Protein AF-A0A3P8HAP3-F1 (afdb_monomer_lite)

pLDDT: mean 71.08, std 24.79, range [22.62, 97.56]

Organism: NCBI:txid27848

Secondary structure (DSSP, 8-state):
--S-HHHHSTTEEEEEEEEE-TTSSEEEEEEEETTS--EEEEEEEGGG-----S-PPP--PPPP-------S--EEEEE-S-----EEEEEEEEE-TTSS-EEEEEEEEE--HHHHH-S--TTS-TTTT--EEEEPEEEEEEE---SS--EEEEEEEEETTTTEEEEEEEEEETTEEEEEEEE-STTTTT-EEE-SPPPS------S-------------PPP----PPP-B-S---SS-TTS---TTS--PPPEEEEEEEETTTTEEEEEEEETTEEEEEEEEEEEEEEE----------------TT-----EEEEEEEEEEE---PPPHHHHS-TTSPPPPPPPP----HHHHHTTS--TT---SPPP--------------------SSHHHHHHHHHHTT--------TT-SSSHHHHHGGGTT-TTTHHHHHHHHHHHHHHHHHS---GGG-EEEEETHHHHHHHHHHHH-TTT-SEEEEES----GGGS-HHHHHHHH--TTT-GGGT-

InterPro domains:
  IPR001375 Peptidase S9, prolyl oligopeptidase, catalytic domain [PF00326] (399-515)
  IPR002469 Dipeptidylpeptidase IV, N-terminal domain [PF00930] (12-197)
  IPR029058 Alpha/Beta hydrolase fold [G3DSA:3.40.50.1820] (377-516)
  IPR029058 Alpha/Beta hydrolase fold [SSF53474] (383-516)
  IPR050278 Serine protease S9B/DPPIV [PTHR11731] (10-516)

Foldseek 3Di:
DLDDPCQQPPQFDDFPDWDADPVRQWIWTWTAGLLLQAIAIETEGPVVDDDDDDDDDDDDDDDDDDDDDDFDHWYKYWDQDDDFDFDKDWDWDWDQPVLATFIKIWIWTWHTPCRVPPPDDLPPDPARGHIDITTIDTPDIGTLEDDQWYFADPDWDADPPQQKIKGWIQVVHLVAIFIWITHCDPVRGNDIDTADDDPPPDDDPPPDDDDDDDDDDDDDDPPPDDDDDHQAPDPDDPDDPVWDFPPPDDDFDKHKDWPDDDNVQQKTWMWIAGLRGDIWIFIWGKDKDFDDPDDDDDPDDDDDDDDPPPDDPRDIDIYIYTDGTDDDDDDVVVVDDPLQDADDGDDDDDDDVVVVVVVPDDPVPPPDDDDDDDPDDDTDRDDDFPDPPPDDPVVVVVSVCVSVPDDDDDDDFQLHPSRGSVSNLPLALPQLHRRVVRVVVVVVVCCVVPVSDDQVAAAQEDEESSLQNQVSCVVPPVVRHVYGHRHPYDPFLVPDDSNVSCNRNNDCVVRVVSGD

Structure (mmCIF, N/CA/C/O backbone):
data_AF-A0A3P8HAP3-F1
#
_entry.id   AF-A0A3P8HAP3-F1
#
loop_
_atom_site.group_PDB
_atom_site.id
_atom_site.type_symbol
_atom_site.label_atom_id
_atom_site.label_alt_id
_atom_site.label_comp_id
_atom_site.label_asym_id
_atom_site.label_entity_id
_atom_site.label_seq_id
_atom_site.pdbx_PDB_ins_code
_atom_site.Cartn_x
_atom_site.Cartn_y
_atom_site.Cartn_z
_atom_site.occupancy
_atom_site.B_iso_or_equiv
_atom_site.auth_seq_id
_atom_site.auth_comp_id
_atom_site.auth_asym_id
_atom_site.auth_atom_id
_atom_site.pdbx_PDB_model_num
ATOM 1 N N . MET A 1 1 ? 0.424 -2.010 -32.831 1.00 68.81 1 MET A N 1
ATOM 2 C CA . MET A 1 1 ? 1.269 -3.211 -32.938 1.00 68.81 1 MET A CA 1
ATOM 3 C C . MET A 1 1 ? 0.698 -4.109 -34.026 1.00 68.81 1 MET A C 1
ATOM 5 O O . MET A 1 1 ? -0.524 -4.108 -34.165 1.00 68.81 1 MET A O 1
ATOM 9 N N . PRO A 1 2 ? 1.539 -4.822 -34.789 1.00 64.19 2 PRO A N 1
ATOM 10 C CA . PRO A 1 2 ? 1.145 -5.782 -35.827 1.00 64.19 2 PRO A CA 1
ATOM 11 C C . PRO A 1 2 ? 0.182 -6.867 -35.338 1.00 64.19 2 PRO A C 1
ATOM 13 O O . PRO A 1 2 ? -0.693 -7.293 -36.087 1.00 64.19 2 PRO A O 1
ATOM 16 N N . ARG A 1 3 ? 0.302 -7.296 -34.075 1.00 71.62 3 ARG A N 1
ATOM 17 C CA . ARG A 1 3 ? -0.640 -8.206 -33.404 1.00 71.62 3 ARG A CA 1
ATOM 18 C C . ARG A 1 3 ? -1.065 -7.642 -32.037 1.00 71.62 3 ARG A C 1
ATOM 20 O O . ARG A 1 3 ? -0.405 -6.745 -31.505 1.00 71.62 3 ARG A O 1
ATOM 27 N N . PRO A 1 4 ? -2.172 -8.127 -31.447 1.00 77.19 4 PRO A N 1
ATOM 28 C CA . PRO A 1 4 ? -2.549 -7.785 -30.076 1.00 77.19 4 PRO A CA 1
ATOM 29 C C . PRO A 1 4 ? -1.475 -8.174 -29.047 1.00 77.19 4 PRO A C 1
ATOM 31 O O . PRO A 1 4 ? -0.845 -9.219 -29.177 1.00 77.19 4 PRO A O 1
ATOM 34 N N . LEU A 1 5 ? -1.317 -7.379 -27.980 1.00 77.06 5 LEU A N 1
ATOM 35 C CA . LEU A 1 5 ? -0.283 -7.591 -26.951 1.00 77.06 5 LEU A CA 1
ATOM 36 C C . LEU A 1 5 ? -0.323 -8.998 -26.319 1.00 77.06 5 LEU A C 1
ATOM 38 O O . LEU A 1 5 ? 0.722 -9.599 -26.077 1.00 77.06 5 LEU A O 1
ATOM 42 N N . PHE A 1 6 ? -1.526 -9.536 -26.097 1.00 77.81 6 PHE A N 1
ATOM 43 C CA . PHE A 1 6 ? -1.719 -10.856 -25.489 1.00 77.81 6 PHE A CA 1
ATOM 44 C C . PHE A 1 6 ? -1.209 -12.013 -26.365 1.00 77.81 6 PHE A C 1
ATOM 46 O O . PHE A 1 6 ? -0.902 -13.074 -25.831 1.00 77.81 6 PHE A O 1
ATOM 53 N N . ASN A 1 7 ? -1.077 -11.814 -27.685 1.00 76.56 7 ASN A N 1
ATOM 54 C CA . ASN A 1 7 ? -0.489 -12.821 -28.574 1.00 76.56 7 ASN A CA 1
ATOM 55 C C . ASN A 1 7 ? 1.018 -12.952 -28.365 1.00 76.56 7 ASN A C 1
ATOM 57 O O . ASN A 1 7 ? 1.572 -14.021 -28.600 1.00 76.56 7 ASN A O 1
ATOM 61 N N . TYR A 1 8 ? 1.682 -11.871 -27.955 1.00 72.12 8 TYR A N 1
ATOM 62 C CA . TYR A 1 8 ? 3.102 -11.923 -27.646 1.00 72.12 8 TYR A CA 1
ATOM 63 C C . TYR A 1 8 ? 3.302 -12.516 -26.258 1.00 72.12 8 TYR A C 1
ATOM 65 O O . TYR A 1 8 ? 4.077 -13.451 -26.105 1.00 72.12 8 TYR A O 1
ATOM 73 N N . ILE A 1 9 ? 2.574 -12.021 -25.255 1.00 75.12 9 ILE A N 1
ATOM 74 C CA . ILE A 1 9 ? 2.804 -12.369 -23.848 1.00 75.12 9 ILE A CA 1
ATOM 75 C C . ILE A 1 9 ? 1.562 -13.071 -23.273 1.00 75.12 9 ILE A C 1
ATOM 77 O O . ILE A 1 9 ? 0.793 -12.450 -22.531 1.00 75.12 9 ILE A O 1
ATOM 81 N N . PRO A 1 10 ? 1.330 -14.354 -23.616 1.00 78.44 10 PRO A N 1
ATOM 82 C CA . PRO A 1 10 ? 0.175 -15.088 -23.118 1.00 78.44 10 PRO A CA 1
ATOM 83 C C . PRO A 1 10 ? 0.271 -15.322 -21.602 1.00 78.44 10 PRO A C 1
ATOM 85 O O . PRO A 1 10 ? 1.358 -15.397 -21.025 1.00 78.44 10 PRO A O 1
ATOM 88 N N . GLY A 1 11 ? -0.886 -15.458 -20.949 1.00 83.12 11 GLY A N 1
ATOM 89 C CA . GLY A 1 11 ? -0.996 -15.783 -19.520 1.00 83.12 11 GLY A CA 1
ATOM 90 C C . GLY A 1 11 ? -1.078 -14.583 -18.569 1.00 83.12 11 GLY A C 1
ATOM 91 O O . GLY A 1 11 ? -1.245 -14.773 -17.363 1.00 83.12 11 GLY A O 1
ATOM 92 N N . PHE A 1 12 ? -1.002 -13.356 -19.088 1.00 88.56 12 PHE A N 1
ATOM 93 C CA . PHE A 1 12 ? -1.234 -12.133 -18.319 1.00 88.56 12 PHE A CA 1
ATOM 94 C C . PHE A 1 12 ? -2.653 -11.616 -18.525 1.00 88.56 12 PHE A C 1
ATOM 96 O O . PHE A 1 12 ? -3.131 -11.543 -19.652 1.00 88.56 12 PHE A O 1
ATOM 103 N N . GLU A 1 13 ? -3.301 -11.239 -17.426 1.00 92.19 13 GLU A N 1
ATOM 104 C CA . GLU A 1 13 ? -4.712 -10.840 -17.423 1.00 92.19 13 GLU A CA 1
ATOM 105 C C . GLU A 1 13 ? -4.853 -9.330 -17.232 1.00 92.19 13 GLU A C 1
ATOM 107 O O . GLU A 1 13 ? -5.609 -8.671 -17.942 1.00 92.19 13 GLU A O 1
ATOM 112 N N . TYR A 1 14 ? -4.096 -8.758 -16.287 1.00 93.19 14 TYR A N 1
ATOM 113 C CA . TYR A 1 14 ? -4.261 -7.357 -15.908 1.00 93.19 14 TYR A CA 1
ATOM 114 C C . TYR A 1 14 ? -3.044 -6.514 -16.296 1.00 93.19 14 TYR A C 1
ATOM 116 O O . TYR A 1 14 ? -1.913 -6.788 -15.886 1.00 93.19 14 TYR A O 1
ATOM 124 N N . LEU A 1 15 ? -3.302 -5.429 -17.032 1.00 93.06 15 LEU A N 1
ATOM 125 C CA . LEU A 1 15 ? -2.380 -4.308 -17.201 1.00 93.06 15 LEU A CA 1
ATOM 126 C C . LEU A 1 15 ? -2.468 -3.411 -15.960 1.00 93.06 15 LEU A C 1
ATOM 128 O O . LEU A 1 15 ? -3.389 -2.609 -15.823 1.00 93.06 15 LEU A O 1
ATOM 132 N N . VAL A 1 16 ? -1.521 -3.563 -15.037 1.00 91.75 16 VAL A N 1
ATOM 133 C CA . VAL A 1 16 ? -1.541 -2.882 -13.733 1.00 91.75 16 VAL A CA 1
ATOM 134 C C . VAL A 1 16 ? -1.116 -1.425 -13.869 1.00 91.75 16 VAL A C 1
ATOM 136 O O . VAL A 1 16 ? -1.732 -0.535 -13.280 1.00 91.75 16 VAL A O 1
ATOM 139 N N . ARG A 1 17 ? -0.048 -1.170 -14.625 1.00 91.69 17 ARG A N 1
ATOM 140 C CA . ARG A 1 17 ? 0.493 0.167 -14.896 1.00 91.69 17 ARG A CA 1
ATOM 141 C C . ARG A 1 17 ? 1.087 0.206 -16.294 1.00 91.69 17 ARG A C 1
ATOM 143 O O . ARG A 1 17 ? 1.544 -0.814 -16.798 1.00 91.69 17 ARG A O 1
ATOM 150 N N . ALA A 1 18 ? 1.127 1.389 -16.882 1.00 94.06 18 ALA A N 1
ATOM 151 C CA . ALA A 1 18 ? 1.882 1.655 -18.092 1.00 94.06 18 ALA A CA 1
ATOM 152 C C . ALA A 1 18 ? 2.407 3.087 -18.067 1.00 94.06 18 ALA A C 1
ATOM 154 O O . ALA A 1 18 ? 1.862 3.941 -17.364 1.00 94.06 18 ALA A O 1
ATOM 155 N N . GLY A 1 19 ? 3.443 3.344 -18.849 1.00 94.19 19 GLY A N 1
ATOM 156 C CA . GLY A 1 19 ? 4.013 4.668 -19.006 1.00 94.19 19 GLY A CA 1
ATOM 157 C C . GLY A 1 19 ? 5.077 4.686 -20.087 1.00 94.19 19 GLY A C 1
ATOM 158 O O . GLY A 1 19 ? 5.195 3.758 -20.883 1.00 94.19 19 GLY A O 1
ATOM 159 N N . TRP A 1 20 ? 5.853 5.759 -20.097 1.00 93.44 20 TRP A N 1
ATOM 160 C CA . TRP A 1 20 ? 6.939 5.971 -21.044 1.00 93.44 20 TRP A CA 1
ATOM 161 C C . TRP A 1 20 ? 8.267 6.025 -20.304 1.00 93.44 20 TRP A C 1
ATOM 163 O O . TRP A 1 20 ? 8.314 6.405 -19.128 1.00 93.44 20 TRP A O 1
ATOM 173 N N . THR A 1 21 ? 9.344 5.629 -20.973 1.00 90.62 21 THR A N 1
ATOM 174 C CA . THR A 1 21 ? 10.691 5.983 -20.522 1.00 90.62 21 THR A CA 1
ATOM 175 C C . THR A 1 21 ? 10.915 7.492 -20.696 1.00 90.62 21 THR A C 1
ATOM 177 O O . THR A 1 21 ? 10.292 8.095 -21.573 1.00 90.62 21 THR A O 1
ATOM 180 N N . PRO A 1 22 ? 11.778 8.134 -19.884 1.00 87.31 22 PRO A N 1
ATOM 181 C CA . PRO A 1 22 ? 11.984 9.587 -19.950 1.00 87.31 22 PRO A CA 1
ATOM 182 C C . PRO A 1 22 ? 12.466 10.103 -21.313 1.00 87.31 22 PRO A C 1
ATOM 184 O O . PRO A 1 22 ? 12.150 11.223 -21.697 1.00 87.31 22 PRO A O 1
ATOM 187 N N . ASP A 1 23 ? 13.208 9.279 -22.053 1.00 87.75 23 ASP A N 1
ATOM 188 C CA . ASP A 1 23 ? 13.688 9.569 -23.408 1.00 87.75 23 ASP A CA 1
ATOM 189 C C . ASP A 1 23 ? 12.619 9.355 -24.497 1.00 87.75 23 ASP A C 1
ATOM 191 O O . ASP A 1 23 ? 12.852 9.668 -25.662 1.00 87.75 23 ASP A O 1
ATOM 195 N N . GLY A 1 24 ? 11.448 8.820 -24.135 1.00 89.19 24 GLY A N 1
ATOM 196 C CA . GLY A 1 24 ? 10.356 8.521 -25.058 1.00 89.19 24 GLY A CA 1
ATOM 197 C C . GLY A 1 24 ? 10.612 7.329 -25.982 1.00 89.19 24 GLY A C 1
ATOM 198 O O . GLY A 1 24 ? 9.800 7.087 -26.871 1.00 89.19 24 GLY A O 1
ATOM 199 N N . THR A 1 25 ? 11.698 6.574 -25.791 1.00 87.69 25 THR A N 1
ATOM 200 C CA . THR A 1 25 ? 12.086 5.474 -26.693 1.00 87.69 25 THR A CA 1
ATOM 201 C C . THR A 1 25 ? 11.234 4.217 -26.494 1.00 87.69 25 THR A C 1
ATOM 203 O O . THR A 1 25 ? 11.007 3.461 -27.446 1.00 87.69 25 THR A O 1
ATOM 206 N N . TYR A 1 26 ? 10.729 3.988 -25.276 1.00 87.12 26 TYR A N 1
ATOM 207 C CA . TYR A 1 26 ? 9.942 2.804 -24.930 1.00 87.12 26 TYR A CA 1
ATOM 208 C C . TYR A 1 26 ? 8.653 3.170 -24.198 1.00 87.12 26 TYR A C 1
ATOM 210 O O . TYR A 1 26 ? 8.629 4.013 -23.298 1.00 87.12 26 TYR A O 1
ATOM 218 N N . VAL A 1 27 ? 7.593 2.433 -24.517 1.00 91.19 27 VAL A N 1
ATOM 219 C CA . VAL A 1 27 ? 6.436 2.266 -23.640 1.00 91.19 27 VAL A CA 1
ATOM 220 C C . VAL A 1 27 ? 6.757 1.130 -22.679 1.00 91.19 27 VAL A C 1
ATOM 222 O O . VAL A 1 27 ? 7.136 0.043 -23.113 1.00 91.19 27 VAL A O 1
ATOM 225 N N . TRP A 1 28 ? 6.601 1.349 -21.378 1.00 90.56 28 TRP A N 1
ATOM 226 C CA . TRP A 1 28 ? 6.695 0.282 -20.387 1.00 90.56 28 TRP A CA 1
ATOM 227 C C . TRP A 1 28 ? 5.311 -0.103 -19.876 1.00 90.56 28 TRP A C 1
ATOM 229 O O . TRP A 1 28 ? 4.432 0.746 -19.727 1.00 90.56 28 TRP A O 1
ATOM 239 N N . CYS A 1 29 ? 5.112 -1.382 -19.572 1.00 91.75 29 CYS A N 1
ATOM 240 C CA . CYS A 1 29 ? 3.898 -1.878 -18.938 1.00 9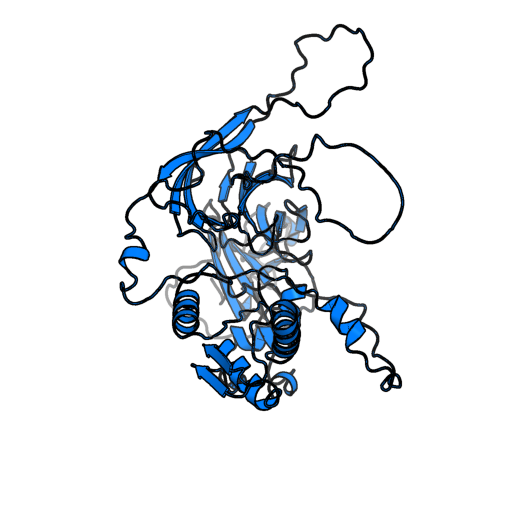1.75 29 CYS A CA 1
ATOM 241 C C . CYS A 1 29 ? 4.202 -2.889 -17.834 1.00 91.75 29 CYS A C 1
ATOM 243 O O . CYS A 1 29 ? 5.137 -3.677 -17.916 1.00 91.75 29 CYS A O 1
ATOM 245 N N . GLN A 1 30 ? 3.405 -2.849 -16.774 1.00 91.50 30 GLN A N 1
ATOM 246 C CA . GLN A 1 30 ? 3.393 -3.845 -15.715 1.00 91.50 30 GLN A CA 1
ATOM 247 C C . GLN A 1 30 ? 2.204 -4.764 -15.944 1.00 91.50 30 GLN A C 1
ATOM 249 O O . GLN A 1 30 ? 1.057 -4.326 -15.832 1.00 91.50 30 GLN A O 1
ATOM 254 N N . LEU A 1 31 ? 2.483 -6.022 -16.260 1.00 89.81 31 LEU A N 1
ATOM 255 C CA . LEU A 1 31 ? 1.467 -7.043 -16.467 1.00 89.81 31 LEU A CA 1
ATOM 256 C C . LEU A 1 31 ? 1.470 -8.022 -15.302 1.00 89.81 31 LEU A C 1
ATOM 258 O O . LEU A 1 31 ? 2.532 -8.392 -14.797 1.00 89.81 31 LEU A O 1
ATOM 262 N N . ILE A 1 32 ? 0.289 -8.471 -14.892 1.00 90.56 32 ILE A N 1
ATOM 263 C CA . ILE A 1 32 ? 0.158 -9.497 -13.858 1.00 90.56 32 ILE A CA 1
ATOM 264 C C . ILE A 1 32 ? -0.781 -10.629 -14.299 1.00 90.56 32 ILE A C 1
ATOM 266 O O . ILE A 1 32 ? -1.750 -10.410 -15.033 1.00 90.56 32 ILE A O 1
ATOM 270 N N . THR A 1 33 ? -0.458 -11.855 -13.888 1.00 91.69 33 THR A N 1
ATOM 271 C CA . THR A 1 33 ? -1.273 -13.050 -14.158 1.00 91.69 33 THR A CA 1
ATOM 272 C C . THR A 1 33 ? -2.647 -12.956 -13.490 1.00 91.69 33 THR A C 1
ATOM 274 O O . THR A 1 33 ? -2.845 -12.176 -12.557 1.00 91.69 33 THR A O 1
ATOM 277 N N . ARG A 1 34 ? -3.604 -13.782 -13.929 1.00 92.38 34 ARG A N 1
ATOM 278 C CA . ARG A 1 34 ? -4.968 -13.813 -13.373 1.00 92.38 34 ARG A CA 1
ATOM 279 C C . ARG A 1 34 ? -5.015 -14.110 -11.869 1.00 92.38 34 ARG A C 1
ATOM 281 O O . ARG A 1 34 ? -5.672 -13.398 -11.117 1.00 92.38 34 ARG A O 1
ATOM 288 N N . THR A 1 35 ? -4.260 -15.113 -11.426 1.00 89.00 35 THR A N 1
ATOM 289 C CA . THR A 1 35 ? -4.083 -15.453 -10.000 1.00 89.00 35 THR A CA 1
ATOM 290 C C . THR A 1 35 ? -3.178 -14.465 -9.264 1.00 89.00 35 THR A C 1
ATOM 292 O O . THR A 1 35 ? -2.998 -14.555 -8.053 1.00 89.00 35 THR A O 1
ATOM 295 N N . GLN A 1 36 ? -2.600 -13.518 -10.003 1.00 91.62 36 GLN A N 1
ATOM 296 C CA . GLN A 1 36 ? -1.782 -12.423 -9.517 1.00 91.62 36 GLN A CA 1
ATOM 297 C C . GLN A 1 36 ? -0.522 -12.842 -8.737 1.00 91.62 36 GLN A C 1
ATOM 299 O O . GLN A 1 36 ? 0.023 -12.107 -7.915 1.00 91.62 36 GLN A O 1
ATOM 304 N N . ASN A 1 37 ? -0.003 -14.027 -9.044 1.00 85.44 37 ASN A N 1
ATOM 305 C CA . ASN A 1 37 ? 1.217 -14.575 -8.453 1.00 85.44 37 ASN A CA 1
ATOM 306 C C . ASN A 1 37 ? 2.504 -14.190 -9.195 1.00 85.44 37 ASN A C 1
ATOM 308 O O . ASN A 1 37 ? 3.598 -14.350 -8.653 1.00 85.44 37 ASN A O 1
ATOM 312 N N . ARG A 1 38 ? 2.386 -13.641 -10.407 1.00 86.00 38 ARG A N 1
ATOM 313 C CA . ARG A 1 38 ? 3.518 -13.271 -11.257 1.00 86.00 38 ARG A CA 1
ATOM 314 C C . ARG A 1 38 ? 3.287 -11.899 -11.870 1.00 86.00 38 ARG A C 1
ATOM 316 O O . ARG A 1 38 ? 2.316 -11.694 -12.590 1.00 86.00 38 ARG A O 1
ATOM 323 N N . LEU A 1 39 ? 4.210 -10.985 -11.578 1.00 85.62 39 LEU A N 1
ATOM 324 C CA . LEU A 1 39 ? 4.254 -9.616 -12.084 1.00 85.62 39 LEU A CA 1
ATOM 325 C C . LEU A 1 39 ? 5.480 -9.458 -12.982 1.00 85.62 39 LEU A C 1
ATOM 327 O O . LEU A 1 39 ? 6.600 -9.750 -12.552 1.00 85.62 39 LEU A O 1
ATOM 331 N N . GLU A 1 40 ? 5.270 -8.937 -14.181 1.00 85.25 40 GLU A N 1
ATOM 332 C CA . GLU A 1 40 ? 6.326 -8.647 -15.147 1.00 85.25 40 GLU A CA 1
ATOM 333 C C . GLU A 1 40 ? 6.327 -7.176 -15.526 1.00 85.25 40 GLU A C 1
ATOM 335 O O . GLU A 1 40 ? 5.279 -6.536 -15.595 1.00 85.25 40 GLU A O 1
ATOM 340 N N . LEU A 1 41 ? 7.526 -6.650 -15.768 1.00 86.19 41 LEU A N 1
ATOM 341 C CA . LEU A 1 41 ? 7.719 -5.347 -16.384 1.00 86.19 41 LEU A CA 1
ATOM 342 C C . LEU A 1 41 ? 8.120 -5.592 -17.835 1.00 86.19 41 LEU A C 1
ATOM 344 O O . LEU A 1 41 ? 9.047 -6.342 -18.107 1.00 86.19 41 LEU A O 1
ATOM 348 N N . ILE A 1 42 ? 7.435 -4.979 -18.776 1.00 85.69 42 ILE A N 1
ATOM 349 C CA . ILE A 1 42 ? 7.689 -5.171 -20.198 1.00 85.69 42 ILE A CA 1
ATOM 350 C C . ILE A 1 42 ? 8.013 -3.825 -20.814 1.00 85.69 42 ILE A C 1
ATOM 352 O O . ILE A 1 42 ? 7.411 -2.815 -20.457 1.00 85.69 42 ILE A O 1
ATOM 356 N N . LEU A 1 43 ? 8.972 -3.829 -21.730 1.00 85.81 43 LEU A N 1
ATOM 357 C CA . LEU A 1 43 ? 9.356 -2.691 -22.545 1.00 85.81 43 LEU A CA 1
ATOM 358 C C . LEU A 1 43 ? 8.970 -2.964 -23.993 1.00 85.81 43 LEU A C 1
ATOM 360 O O . LEU A 1 43 ? 9.251 -4.033 -24.540 1.00 85.81 43 LEU A O 1
ATOM 364 N N . ILE A 1 44 ? 8.321 -1.983 -24.603 1.00 84.88 44 ILE A N 1
ATOM 365 C CA . ILE A 1 44 ? 7.831 -2.029 -25.974 1.00 84.88 44 ILE A CA 1
ATOM 366 C C . ILE A 1 44 ? 8.416 -0.809 -26.693 1.00 84.88 44 ILE A C 1
ATOM 368 O O . ILE A 1 44 ? 8.027 0.320 -26.376 1.00 84.88 44 ILE A O 1
ATOM 372 N N . PRO A 1 45 ? 9.356 -0.995 -27.634 1.00 84.12 45 PRO A N 1
ATOM 373 C CA . PRO A 1 45 ? 9.860 0.088 -28.466 1.00 84.12 45 PRO A CA 1
ATOM 374 C C . PRO A 1 45 ? 8.714 0.787 -29.198 1.00 84.12 45 PRO A C 1
ATOM 376 O O . PRO A 1 45 ? 7.794 0.140 -29.705 1.00 84.12 45 PRO A O 1
ATOM 379 N N . VAL A 1 46 ? 8.787 2.112 -29.309 1.00 84.88 46 VAL A N 1
ATOM 380 C CA . VAL A 1 46 ? 7.761 2.901 -30.018 1.00 84.88 46 VAL A CA 1
ATOM 381 C C . VAL A 1 46 ? 7.641 2.497 -31.487 1.00 84.88 46 VAL A C 1
ATOM 383 O O . VAL A 1 46 ? 6.550 2.535 -32.051 1.00 84.88 46 VAL A O 1
ATOM 386 N N . ALA A 1 47 ? 8.741 2.035 -32.084 1.00 79.94 47 ALA A N 1
ATOM 387 C CA . ALA A 1 47 ? 8.776 1.520 -33.449 1.00 79.94 47 ALA A CA 1
ATOM 388 C C . ALA A 1 47 ? 7.798 0.350 -33.690 1.00 79.94 47 ALA A C 1
ATOM 390 O O . ALA A 1 47 ? 7.342 0.163 -34.816 1.00 79.94 47 ALA A O 1
ATOM 391 N N . ASN A 1 48 ? 7.395 -0.389 -32.646 1.00 77.69 48 ASN A N 1
ATOM 392 C CA . ASN A 1 48 ? 6.424 -1.480 -32.768 1.00 77.69 48 ASN A CA 1
ATOM 393 C C . ASN A 1 48 ? 4.975 -0.971 -32.956 1.00 77.69 48 ASN A C 1
ATOM 395 O O . ASN A 1 48 ? 4.054 -1.755 -33.210 1.00 77.69 48 ASN A O 1
ATOM 399 N N . PHE A 1 49 ? 4.707 0.330 -32.802 1.00 82.75 49 PHE A N 1
ATOM 400 C CA . PHE A 1 49 ? 3.369 0.900 -32.961 1.00 82.75 49 PHE A CA 1
ATOM 401 C C . PHE A 1 49 ? 3.164 1.435 -34.385 1.00 82.75 49 PHE A C 1
ATOM 403 O O . PHE A 1 49 ? 3.750 2.429 -34.794 1.00 82.75 49 PHE A O 1
ATOM 410 N N . GLN A 1 50 ? 2.279 0.776 -35.136 1.00 77.31 50 GLN A N 1
ATOM 411 C CA . GLN A 1 50 ? 1.918 1.137 -36.509 1.00 77.31 50 GLN A CA 1
ATOM 412 C C . GLN A 1 50 ? 0.596 1.921 -36.557 1.00 77.31 50 GLN A C 1
ATOM 414 O O . GLN A 1 50 ? -0.307 1.667 -35.755 1.00 77.31 50 GLN A O 1
ATOM 419 N N . SER A 1 51 ? 0.467 2.843 -37.518 1.00 72.94 51 SER A N 1
ATOM 420 C CA . SER A 1 51 ? -0.788 3.558 -37.791 1.00 72.94 51 SER A CA 1
ATOM 421 C C . SER A 1 51 ? -1.811 2.623 -38.439 1.00 72.94 51 SER A C 1
ATOM 423 O O . SER A 1 51 ? -1.502 1.930 -39.409 1.00 72.94 51 SER A O 1
ATOM 425 N N . THR A 1 52 ? -3.043 2.603 -37.932 1.00 61.19 52 THR A N 1
ATOM 426 C CA . THR A 1 52 ? -4.121 1.762 -38.465 1.00 61.19 52 THR A CA 1
ATOM 427 C C . THR A 1 52 ? -4.731 2.378 -39.724 1.00 61.19 52 THR A C 1
ATOM 429 O O . THR A 1 52 ? -5.815 2.957 -39.676 1.00 61.19 52 THR A O 1
ATOM 432 N N . ASN A 1 53 ? -4.065 2.231 -40.869 1.00 52.34 53 ASN A N 1
ATOM 433 C CA . ASN A 1 53 ? -4.700 2.416 -42.172 1.00 52.34 53 ASN A CA 1
ATOM 434 C C . ASN A 1 53 ? -5.239 1.058 -42.659 1.00 52.34 53 ASN A C 1
ATOM 436 O O . ASN A 1 53 ? -4.513 0.282 -43.261 1.00 52.34 53 ASN A O 1
ATOM 440 N N . SER A 1 54 ? -6.512 0.783 -42.360 1.00 47.38 54 SER A N 1
ATOM 441 C CA . SER A 1 54 ? -7.432 -0.096 -43.110 1.00 47.38 54 SER A CA 1
ATOM 442 C C . SER A 1 54 ? -6.887 -1.419 -43.682 1.00 47.38 54 SER A C 1
ATOM 444 O O . SER A 1 54 ? -6.490 -1.458 -44.836 1.00 47.38 54 SER A O 1
ATOM 446 N N . THR A 1 55 ? -6.974 -2.498 -42.899 1.00 43.38 55 THR A N 1
ATOM 447 C CA . THR A 1 55 ? -7.542 -3.837 -43.210 1.00 43.38 55 THR A CA 1
ATOM 448 C C . THR A 1 55 ? -6.999 -4.787 -42.150 1.00 43.38 55 THR A C 1
ATOM 450 O O . THR A 1 55 ? -5.825 -5.132 -42.182 1.00 43.38 55 THR A O 1
ATOM 453 N N . VAL A 1 56 ? -7.832 -5.163 -41.178 1.00 44.88 56 VAL A N 1
ATOM 454 C CA . VAL A 1 56 ? -7.479 -6.165 -40.164 1.00 44.88 56 VAL A CA 1
ATOM 455 C C . VAL A 1 56 ? -7.441 -7.529 -40.860 1.00 44.88 56 VAL A C 1
ATOM 457 O O . VAL A 1 56 ? -8.485 -7.937 -41.372 1.00 44.88 56 VAL A O 1
ATOM 460 N N . PRO A 1 57 ? -6.306 -8.248 -40.918 1.00 41.81 57 PRO A N 1
ATOM 461 C CA . PRO A 1 57 ? -6.336 -9.651 -41.287 1.00 41.81 57 PRO A CA 1
ATOM 462 C C . PRO A 1 57 ? -6.927 -10.434 -40.114 1.00 41.81 57 PRO A C 1
ATOM 464 O O . PRO A 1 57 ? -6.462 -10.326 -38.978 1.00 41.81 57 PRO A O 1
ATOM 467 N N . SER A 1 58 ? -7.980 -11.189 -40.403 1.00 43.88 58 SER A N 1
ATOM 468 C CA . SER A 1 58 ? -8.516 -12.227 -39.534 1.00 43.88 58 SER A CA 1
ATOM 469 C C . SER A 1 58 ? -7.470 -13.324 -39.322 1.00 43.88 58 SER A C 1
ATOM 471 O O . SER A 1 58 ? -6.763 -13.687 -40.258 1.00 43.88 58 SER A O 1
ATOM 473 N N . ASP A 1 59 ? -7.480 -13.889 -38.117 1.00 43.22 59 ASP A N 1
ATOM 474 C CA . ASP A 1 59 ? -6.890 -15.174 -37.731 1.00 43.22 59 ASP A CA 1
ATOM 475 C C . ASP A 1 59 ? -5.377 -15.229 -37.465 1.00 43.22 59 ASP A C 1
ATOM 477 O O . ASP A 1 59 ? -4.545 -14.950 -38.322 1.00 43.22 59 ASP A O 1
ATOM 481 N N . LEU A 1 60 ? -5.036 -15.667 -36.243 1.00 41.78 60 LEU A N 1
ATOM 482 C CA . LEU A 1 60 ? -4.209 -16.855 -35.966 1.00 41.78 60 LEU A CA 1
ATOM 483 C C . LEU A 1 60 ? -4.016 -17.014 -34.442 1.00 41.78 60 LEU A C 1
ATOM 485 O O . LEU A 1 60 ? -3.419 -16.166 -33.779 1.00 41.78 60 LEU A O 1
ATOM 489 N N . CYS A 1 61 ? -4.529 -18.121 -33.892 1.00 33.16 61 CYS A N 1
ATOM 490 C CA . CYS A 1 61 ? -4.210 -18.612 -32.550 1.00 33.16 61 CYS A CA 1
ATOM 491 C C . CYS A 1 61 ? -2.728 -19.005 -32.470 1.00 33.16 61 CYS A C 1
ATOM 493 O O . CYS A 1 61 ? -2.248 -19.760 -33.315 1.00 33.16 61 CYS A O 1
ATOM 495 N N . ALA A 1 62 ? -2.022 -18.551 -31.433 1.00 35.19 62 ALA A N 1
ATOM 496 C CA . ALA A 1 62 ? -0.702 -19.067 -31.084 1.00 35.19 62 ALA A CA 1
ATOM 497 C C . ALA A 1 62 ? -0.837 -20.186 -30.039 1.00 35.19 62 ALA A C 1
ATOM 499 O O . ALA A 1 62 ? -1.515 -20.022 -29.026 1.00 35.19 62 ALA A O 1
ATOM 500 N N . ASN A 1 63 ? -0.198 -21.324 -30.318 1.00 30.17 63 ASN A N 1
ATOM 501 C CA . ASN A 1 63 ? -0.099 -22.471 -29.420 1.00 30.17 63 ASN A CA 1
ATOM 502 C C . ASN A 1 63 ? 0.845 -22.183 -28.244 1.00 30.17 63 ASN A C 1
ATOM 504 O O . ASN A 1 63 ? 1.882 -21.539 -28.402 1.00 30.17 63 ASN A O 1
ATOM 508 N N . GLU A 1 64 ? 0.496 -22.724 -27.079 1.00 36.81 64 GLU A N 1
ATOM 509 C CA . GLU A 1 64 ? 1.276 -22.658 -25.847 1.00 36.81 64 GLU A CA 1
ATOM 510 C C . GLU A 1 64 ? 2.538 -23.528 -25.928 1.00 36.81 64 GLU A C 1
ATOM 512 O O . GLU A 1 64 ? 2.461 -24.753 -26.004 1.00 36.81 64 GLU A O 1
ATOM 517 N N . THR A 1 65 ? 3.715 -22.911 -25.817 1.00 30.16 65 THR A N 1
ATOM 518 C CA . THR A 1 65 ? 4.935 -23.607 -25.387 1.00 30.16 65 THR A CA 1
ATOM 519 C C . THR A 1 65 ? 5.768 -22.680 -24.512 1.00 30.16 65 THR A C 1
ATOM 521 O O . THR A 1 65 ? 6.263 -21.664 -24.995 1.00 30.16 65 THR A O 1
ATOM 524 N N . GLY A 1 66 ? 5.953 -23.029 -23.234 1.00 32.38 66 GLY A N 1
ATOM 525 C CA . GLY A 1 66 ? 6.938 -22.358 -22.383 1.00 32.38 66 GLY A CA 1
ATOM 526 C C . GLY A 1 66 ? 6.658 -22.418 -20.885 1.00 32.38 66 GLY A C 1
ATOM 527 O O . GLY A 1 66 ? 6.288 -21.420 -20.272 1.00 32.38 66 GLY A O 1
ATOM 528 N N . THR A 1 67 ? 6.899 -23.576 -20.274 1.00 36.00 67 THR A N 1
ATOM 529 C CA . THR A 1 67 ? 7.060 -23.730 -18.823 1.00 36.00 67 THR A CA 1
ATOM 530 C C . THR A 1 67 ? 8.351 -23.052 -18.365 1.00 36.00 67 THR A C 1
ATOM 532 O O . THR A 1 67 ? 9.425 -23.577 -18.638 1.00 36.00 67 THR A O 1
ATOM 535 N N . HIS A 1 68 ? 8.276 -21.945 -17.624 1.00 34.84 68 HIS A N 1
ATOM 536 C CA . HIS A 1 68 ? 9.387 -21.501 -16.776 1.00 34.84 68 HIS A CA 1
ATOM 537 C C . HIS A 1 68 ? 8.871 -20.835 -15.501 1.00 34.84 68 HIS A C 1
ATOM 539 O O . HIS A 1 68 ? 8.416 -19.692 -15.501 1.00 34.84 68 HIS A O 1
ATOM 545 N N . ASP A 1 69 ? 8.984 -21.595 -14.417 1.00 34.12 69 ASP A N 1
ATOM 546 C CA . ASP A 1 69 ? 8.930 -21.144 -13.035 1.00 34.12 69 ASP A CA 1
ATOM 547 C C . ASP A 1 69 ? 10.179 -20.283 -12.761 1.00 34.12 69 ASP A C 1
ATOM 549 O O . ASP A 1 69 ? 11.307 -20.782 -12.764 1.00 34.12 69 ASP A O 1
ATOM 553 N N . ARG A 1 70 ? 10.014 -18.958 -12.650 1.00 38.12 70 ARG A N 1
ATOM 554 C CA . ARG A 1 70 ? 11.103 -18.018 -12.330 1.00 38.12 70 ARG A CA 1
ATOM 555 C C . ARG A 1 70 ? 10.606 -16.940 -11.366 1.00 38.12 70 ARG A C 1
ATOM 557 O O . ARG A 1 70 ? 9.622 -16.255 -11.616 1.00 38.12 70 ARG A O 1
ATOM 564 N N . GLN A 1 71 ? 11.332 -16.786 -10.261 1.00 39.72 71 GLN A N 1
ATOM 565 C CA . GLN A 1 71 ? 10.927 -16.055 -9.052 1.00 39.72 71 GLN A CA 1
ATOM 566 C C . GLN A 1 71 ? 11.367 -14.585 -8.950 1.00 39.72 71 GLN A C 1
ATOM 568 O O . GLN A 1 71 ? 11.315 -13.983 -7.877 1.00 39.72 71 GLN A O 1
ATOM 573 N N . SER A 1 72 ? 11.772 -13.964 -10.051 1.00 35.47 72 SER A N 1
ATOM 574 C CA . SER A 1 72 ? 12.150 -12.546 -10.074 1.00 35.47 72 SER A CA 1
ATOM 575 C C . SER A 1 72 ? 11.369 -11.834 -11.171 1.00 35.47 72 SER A C 1
ATOM 577 O O . SER A 1 72 ? 11.060 -12.486 -12.164 1.00 35.47 72 SER A O 1
ATOM 579 N N . PRO A 1 73 ? 11.037 -10.531 -11.029 1.00 38.69 73 PRO A N 1
ATOM 580 C CA . PRO A 1 73 ? 1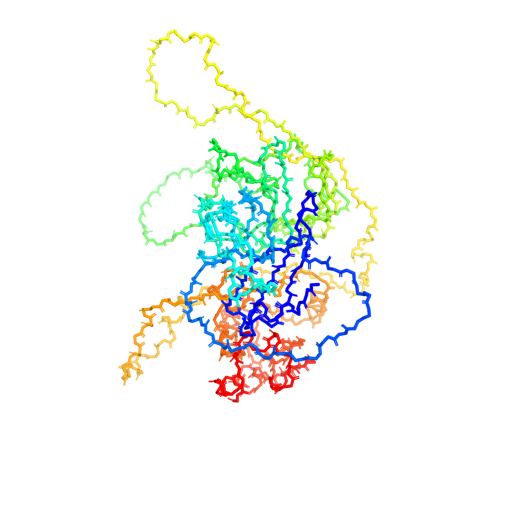0.401 -9.806 -12.121 1.00 38.69 73 PRO A CA 1
ATOM 581 C C . PRO A 1 73 ? 11.352 -9.858 -13.318 1.00 38.69 73 PRO A C 1
ATOM 583 O O . PRO A 1 73 ? 12.408 -9.223 -13.300 1.00 38.69 73 PRO A O 1
ATOM 586 N N . CYS A 1 74 ? 11.022 -10.674 -14.316 1.00 46.22 74 CYS A N 1
ATOM 587 C CA . CYS A 1 74 ? 11.724 -10.654 -15.581 1.00 46.22 74 CYS A CA 1
ATOM 588 C C . CYS A 1 74 ? 11.261 -9.393 -16.293 1.00 46.22 74 CYS A C 1
ATOM 590 O O . CYS A 1 74 ? 10.062 -9.182 -16.494 1.00 46.22 74 CYS A O 1
ATOM 592 N N . ILE A 1 75 ? 12.218 -8.523 -16.606 1.00 54.94 75 ILE A N 1
ATOM 593 C CA . ILE A 1 75 ? 11.934 -7.462 -17.551 1.00 54.94 75 ILE A CA 1
ATOM 594 C C . ILE A 1 75 ? 12.052 -8.084 -18.929 1.00 54.94 75 ILE A C 1
ATOM 596 O O . ILE A 1 75 ? 13.051 -8.743 -19.218 1.00 54.94 75 ILE A O 1
ATOM 600 N N . ARG A 1 76 ? 11.029 -7.921 -19.754 1.00 53.12 76 ARG A N 1
ATOM 601 C CA . ARG A 1 76 ? 11.009 -8.471 -21.107 1.00 53.12 76 ARG A CA 1
ATOM 602 C C . ARG A 1 76 ? 10.950 -7.352 -22.124 1.00 53.12 76 ARG A C 1
ATOM 604 O O . ARG A 1 76 ? 10.265 -6.358 -21.904 1.00 53.12 76 ARG A O 1
ATOM 611 N N . LEU A 1 77 ? 11.674 -7.512 -23.221 1.00 54.41 77 LEU A N 1
ATOM 612 C CA . LEU A 1 77 ? 11.644 -6.595 -24.352 1.00 54.41 77 LEU A CA 1
ATOM 613 C C . LEU A 1 77 ? 10.922 -7.286 -25.507 1.00 54.41 77 LEU A C 1
ATOM 615 O O . LEU A 1 77 ? 11.276 -8.408 -25.864 1.00 54.41 77 LEU A O 1
ATOM 619 N N . VAL A 1 78 ? 9.907 -6.631 -26.067 1.00 54.94 78 VAL A N 1
ATOM 620 C CA . VAL A 1 78 ? 9.205 -7.116 -27.264 1.00 54.94 78 VAL A CA 1
ATOM 621 C C . VAL A 1 78 ? 9.816 -6.423 -28.479 1.00 54.94 78 VAL A C 1
ATOM 623 O O . VAL A 1 78 ? 9.659 -5.213 -28.619 1.00 54.94 78 VAL A O 1
ATOM 626 N N . VAL A 1 79 ? 10.507 -7.153 -29.355 1.00 55.66 79 VAL A N 1
ATOM 627 C CA . VAL A 1 79 ? 11.159 -6.589 -30.559 1.00 55.66 79 VAL A CA 1
ATOM 628 C C . VAL A 1 79 ? 10.600 -7.255 -31.808 1.00 55.66 79 VAL A C 1
ATOM 630 O O . VAL A 1 79 ? 10.509 -8.480 -31.835 1.00 55.66 79 VAL A O 1
ATOM 633 N N . GLU A 1 80 ? 10.234 -6.468 -32.826 1.00 50.00 80 GLU A N 1
ATOM 634 C CA . GLU A 1 80 ? 9.645 -7.001 -34.064 1.00 50.00 80 GLU A CA 1
ATOM 635 C C . GLU A 1 80 ? 10.497 -6.968 -35.325 1.00 50.00 80 GLU A C 1
ATOM 637 O O . GLU A 1 80 ? 10.171 -7.758 -36.196 1.00 50.00 80 GLU A O 1
ATOM 642 N N . GLU A 1 81 ? 11.569 -6.175 -35.445 1.00 44.09 81 GLU A N 1
ATOM 643 C CA . GLU A 1 81 ? 12.512 -6.274 -36.581 1.00 44.09 81 GLU A CA 1
ATOM 644 C C . GLU A 1 81 ? 13.735 -5.342 -36.426 1.00 44.09 81 GLU A C 1
ATOM 646 O O . GLU A 1 81 ? 13.668 -4.361 -35.687 1.00 44.09 81 GLU A O 1
ATOM 651 N N . ASP A 1 82 ? 14.831 -5.695 -37.120 1.00 40.69 82 ASP A N 1
ATOM 652 C CA . ASP A 1 82 ? 16.083 -4.968 -37.438 1.00 40.69 82 ASP A CA 1
ATOM 653 C C . ASP A 1 82 ? 16.359 -3.631 -36.726 1.00 40.69 82 ASP A C 1
ATOM 655 O O . ASP A 1 82 ? 16.348 -2.552 -37.326 1.00 40.69 82 ASP A O 1
ATOM 659 N N . VAL A 1 83 ? 16.742 -3.698 -35.452 1.00 44.56 83 VAL A N 1
ATOM 660 C CA . VAL A 1 83 ? 17.413 -2.575 -34.795 1.00 44.56 83 VAL A CA 1
ATOM 661 C C . VAL A 1 83 ? 18.566 -3.106 -33.937 1.00 44.56 83 VAL A C 1
ATOM 663 O O . VAL A 1 83 ? 18.376 -3.962 -33.070 1.00 44.56 83 VAL A O 1
ATOM 666 N N . GLU A 1 84 ? 19.786 -2.625 -34.201 1.00 45.16 84 GLU A N 1
ATOM 667 C CA . GLU A 1 84 ? 20.954 -2.866 -33.344 1.00 45.16 84 GLU A CA 1
ATOM 668 C C . GLU A 1 84 ? 20.672 -2.303 -31.946 1.00 45.16 84 GLU A C 1
ATOM 670 O O . GLU A 1 84 ? 20.454 -1.102 -31.778 1.00 45.16 84 GLU A O 1
ATOM 675 N N . PHE A 1 85 ? 20.677 -3.160 -30.925 1.00 54.28 85 PHE A N 1
ATOM 676 C CA . PHE A 1 85 ? 20.329 -2.754 -29.569 1.00 54.28 85 PHE A CA 1
ATOM 677 C C . PHE A 1 85 ? 21.321 -3.303 -28.553 1.00 54.28 85 PHE A C 1
ATOM 679 O O . PHE A 1 85 ? 21.322 -4.482 -28.229 1.00 54.28 85 PHE A O 1
ATOM 686 N N . TRP A 1 86 ? 22.105 -2.413 -27.950 1.00 53.75 86 TRP A N 1
ATOM 687 C CA . TRP A 1 86 ? 22.673 -2.656 -26.626 1.00 53.75 86 TRP A CA 1
ATOM 688 C C . TRP A 1 86 ? 21.921 -1.786 -25.624 1.00 53.75 86 TRP A C 1
ATOM 690 O O . TRP A 1 86 ? 22.328 -0.674 -25.289 1.00 53.75 86 TRP A O 1
ATOM 700 N N . VAL A 1 87 ? 20.757 -2.267 -25.187 1.00 70.12 87 VAL A N 1
ATOM 701 C CA . VAL A 1 87 ? 19.899 -1.522 -24.261 1.00 70.12 87 VAL A CA 1
ATOM 702 C C . VAL A 1 87 ? 20.306 -1.880 -22.846 1.00 70.12 87 VAL A C 1
ATOM 704 O O . VAL A 1 87 ? 20.192 -3.032 -22.438 1.00 70.12 87 VAL A O 1
ATOM 707 N N . LYS A 1 88 ? 20.779 -0.889 -22.090 1.00 83.31 88 LYS A N 1
ATOM 708 C CA . LYS A 1 88 ? 20.992 -0.994 -20.646 1.00 83.31 88 LYS A CA 1
ATOM 709 C C . LYS A 1 88 ? 20.013 -0.079 -19.947 1.00 83.31 88 LYS A C 1
ATOM 711 O O . LYS A 1 88 ? 20.030 1.125 -20.181 1.00 83.31 88 LYS A O 1
ATOM 716 N N . ILE A 1 89 ? 19.192 -0.638 -19.069 1.00 86.19 89 ILE A N 1
ATOM 717 C CA . ILE A 1 89 ? 18.212 0.136 -18.309 1.00 86.19 89 ILE A CA 1
ATOM 718 C C . ILE A 1 89 ? 18.496 -0.024 -16.829 1.00 86.19 89 ILE A C 1
ATOM 720 O O . ILE A 1 89 ? 18.605 -1.139 -16.316 1.00 86.19 89 ILE A O 1
ATOM 724 N N . THR A 1 90 ? 18.608 1.118 -16.159 1.00 90.00 90 THR A N 1
ATOM 725 C CA . THR A 1 90 ? 18.755 1.223 -14.712 1.00 90.00 90 THR A CA 1
ATOM 726 C C . THR A 1 90 ? 17.487 1.841 -14.149 1.00 90.00 90 THR A C 1
ATOM 728 O O . THR A 1 90 ? 17.033 2.867 -14.645 1.00 90.00 90 THR A O 1
ATOM 731 N N . PHE A 1 91 ? 16.912 1.235 -13.118 1.00 91.62 91 PHE A N 1
ATOM 732 C CA . PHE A 1 91 ? 15.673 1.715 -12.510 1.00 91.62 91 PHE A CA 1
ATOM 733 C C . PHE A 1 91 ? 15.600 1.317 -11.034 1.00 91.62 91 PHE A C 1
ATOM 735 O O . PHE A 1 91 ? 16.279 0.392 -10.576 1.00 91.62 91 PHE A O 1
ATOM 742 N N . VAL A 1 92 ? 14.767 2.037 -10.284 1.00 92.69 92 VAL A N 1
ATOM 743 C CA . VAL A 1 92 ? 14.457 1.731 -8.885 1.00 92.69 92 VAL A CA 1
ATOM 744 C C . VAL A 1 92 ? 13.140 0.969 -8.829 1.00 92.69 92 VAL A C 1
ATOM 746 O O . VAL A 1 92 ? 12.172 1.326 -9.496 1.00 92.69 92 VAL A O 1
ATOM 749 N N . TRP A 1 93 ? 13.101 -0.088 -8.024 1.00 92.19 93 TRP A N 1
ATOM 750 C CA . TRP A 1 93 ? 11.955 -0.979 -7.921 1.00 92.19 93 TRP A CA 1
ATOM 751 C C . TRP A 1 93 ? 11.602 -1.287 -6.468 1.00 92.19 93 TRP A C 1
ATOM 753 O O . TRP A 1 93 ? 12.467 -1.701 -5.694 1.00 92.19 93 TRP A O 1
ATOM 763 N N . ALA A 1 94 ? 10.324 -1.150 -6.110 1.00 91.31 94 ALA A N 1
ATOM 764 C CA . ALA A 1 94 ? 9.803 -1.553 -4.806 1.00 91.31 94 ALA A CA 1
ATOM 765 C C . ALA A 1 94 ? 9.343 -3.022 -4.825 1.00 91.31 94 ALA A C 1
ATOM 767 O O . ALA A 1 94 ? 8.628 -3.470 -5.725 1.00 91.31 94 ALA A O 1
ATOM 768 N N . SER A 1 95 ? 9.771 -3.820 -3.850 1.00 89.69 95 SER A N 1
ATOM 769 C CA . SER A 1 95 ? 9.521 -5.262 -3.844 1.00 89.69 95 SER A CA 1
ATOM 770 C C . SER A 1 95 ? 9.444 -5.834 -2.432 1.00 89.69 95 SER A C 1
ATOM 772 O O . SER A 1 95 ? 10.295 -5.545 -1.604 1.00 89.69 95 SER A O 1
ATOM 774 N N . HIS A 1 96 ? 8.507 -6.763 -2.225 1.00 87.12 96 HIS A N 1
ATOM 775 C CA . HIS A 1 96 ? 8.311 -7.500 -0.969 1.00 87.12 96 HIS A CA 1
ATOM 776 C C . HIS A 1 96 ? 9.177 -8.764 -0.831 1.00 87.12 96 HIS A C 1
ATOM 778 O O . HIS A 1 96 ? 8.884 -9.629 -0.013 1.00 87.12 96 HIS A O 1
ATOM 784 N N . ARG A 1 97 ? 10.217 -8.933 -1.659 1.00 87.88 97 ARG A N 1
ATOM 785 C CA . ARG A 1 97 ? 11.001 -10.185 -1.727 1.00 87.88 97 ARG A CA 1
ATOM 786 C C . ARG A 1 97 ? 11.676 -10.586 -0.408 1.00 87.88 97 ARG A C 1
ATOM 788 O O . ARG A 1 97 ? 11.998 -11.753 -0.245 1.00 87.88 97 ARG A O 1
ATOM 795 N N . SER A 1 98 ? 11.887 -9.646 0.513 1.00 89.00 98 SER A N 1
ATOM 796 C CA . SER A 1 98 ? 12.418 -9.910 1.857 1.00 89.00 98 SER A CA 1
ATOM 797 C C . SER A 1 98 ? 11.332 -10.139 2.917 1.00 89.00 98 SER A C 1
ATOM 799 O O . SER A 1 98 ? 11.651 -10.210 4.098 1.00 89.00 98 SER A O 1
ATOM 801 N N . GLY A 1 99 ? 10.054 -10.172 2.532 1.00 90.12 99 GLY A N 1
ATOM 802 C CA . GLY A 1 99 ? 8.911 -10.162 3.450 1.00 90.12 99 GLY A CA 1
ATOM 803 C C . GLY A 1 99 ? 8.323 -8.765 3.709 1.00 90.12 99 GLY A C 1
ATOM 804 O O . GLY A 1 99 ? 7.177 -8.649 4.137 1.00 90.12 99 GLY A O 1
ATOM 805 N N . PHE A 1 100 ? 9.054 -7.700 3.382 1.00 94.06 100 PHE A N 1
ATOM 806 C CA . PHE A 1 100 ? 8.624 -6.307 3.538 1.00 94.06 100 PHE A CA 1
ATOM 807 C C . PHE A 1 100 ? 8.899 -5.513 2.261 1.00 94.06 100 PHE A C 1
ATOM 809 O O . PHE A 1 100 ? 9.827 -5.848 1.521 1.00 94.06 100 PHE A O 1
ATOM 816 N N . SER A 1 101 ? 8.099 -4.478 1.982 1.00 94.19 101 SER A N 1
ATOM 817 C CA . SER A 1 101 ? 8.323 -3.611 0.818 1.00 94.19 101 SER A CA 1
ATOM 818 C C . SER A 1 101 ? 9.621 -2.816 0.975 1.00 94.19 101 SER A C 1
ATOM 820 O O . SER A 1 101 ? 9.724 -1.948 1.844 1.00 94.19 101 SER A O 1
ATOM 822 N N . HIS A 1 102 ? 10.603 -3.079 0.113 1.00 96.50 102 HIS A N 1
ATOM 823 C CA . HIS A 1 102 ? 11.874 -2.354 0.072 1.00 96.50 102 HIS A CA 1
ATOM 824 C C . HIS A 1 102 ? 12.267 -1.933 -1.340 1.00 96.50 102 HIS A C 1
ATOM 826 O O . HIS A 1 102 ? 11.788 -2.492 -2.328 1.00 96.50 102 HIS A O 1
ATOM 832 N N . LEU A 1 103 ? 13.164 -0.949 -1.420 1.00 96.44 103 LEU A N 1
ATOM 833 C CA . LEU A 1 103 ? 13.676 -0.392 -2.665 1.00 96.44 103 LEU A CA 1
ATOM 834 C C . LEU A 1 103 ? 14.917 -1.151 -3.126 1.00 96.44 103 LEU A C 1
ATOM 836 O O . LEU A 1 103 ? 15.807 -1.474 -2.336 1.00 96.44 103 LEU A O 1
ATOM 840 N N . TYR A 1 104 ? 14.994 -1.377 -4.429 1.00 94.75 104 TYR A N 1
ATOM 841 C CA . TYR A 1 104 ? 16.090 -2.059 -5.098 1.00 94.75 104 TYR A CA 1
ATOM 842 C C . TYR A 1 104 ? 16.509 -1.245 -6.317 1.00 94.75 104 TYR A C 1
ATOM 844 O O . TYR A 1 104 ? 15.663 -0.880 -7.128 1.00 94.75 104 TYR A O 1
ATOM 852 N N . LEU A 1 105 ? 17.805 -0.992 -6.465 1.00 94.94 105 LEU A N 1
ATOM 853 C CA . LEU A 1 105 ? 18.385 -0.491 -7.704 1.00 94.94 105 LEU A CA 1
ATOM 854 C C . LEU A 1 105 ? 18.693 -1.689 -8.598 1.00 94.94 105 LEU A C 1
ATOM 856 O O . LEU A 1 105 ? 19.455 -2.577 -8.210 1.00 94.94 105 LEU A O 1
ATOM 860 N N . MET A 1 106 ? 18.101 -1.717 -9.780 1.00 92.38 106 MET A N 1
ATOM 861 C CA . MET A 1 106 ? 18.256 -2.806 -10.733 1.00 92.38 106 MET A CA 1
ATOM 862 C C . MET A 1 106 ? 18.834 -2.271 -12.028 1.00 92.38 106 MET A C 1
ATOM 864 O O . MET A 1 106 ? 18.415 -1.219 -12.507 1.00 92.38 106 MET A O 1
ATOM 868 N N . GLN A 1 107 ? 19.765 -3.024 -12.603 1.00 90.00 107 GLN A N 1
ATOM 869 C CA . GLN A 1 107 ? 20.226 -2.799 -13.960 1.00 90.00 107 GLN A CA 1
ATOM 870 C C . GLN A 1 107 ? 20.052 -4.063 -14.787 1.00 90.00 107 GLN A C 1
ATOM 872 O O . GLN A 1 107 ? 20.382 -5.168 -14.342 1.00 90.00 107 GLN A O 1
ATOM 877 N N . ARG A 1 108 ? 19.490 -3.891 -15.976 1.00 87.75 108 ARG A N 1
ATOM 878 C CA . ARG A 1 108 ? 19.176 -4.960 -16.917 1.00 87.75 108 ARG A CA 1
ATOM 879 C C . ARG A 1 108 ? 19.721 -4.635 -18.298 1.00 87.75 108 ARG A C 1
ATOM 881 O O . ARG A 1 108 ? 19.833 -3.456 -18.643 1.00 87.75 108 ARG A O 1
ATOM 888 N N . SER A 1 109 ? 20.047 -5.674 -19.056 1.00 84.88 109 SER A N 1
ATOM 889 C CA . SER A 1 109 ? 20.440 -5.571 -20.459 1.00 84.88 109 SER A CA 1
ATOM 890 C C . SER A 1 109 ? 19.709 -6.574 -21.334 1.00 84.88 109 SER A C 1
ATOM 892 O O . SER A 1 109 ? 19.231 -7.594 -20.851 1.00 84.88 109 SER A O 1
ATOM 894 N N . TRP A 1 110 ? 19.650 -6.292 -22.629 1.00 79.62 110 TRP A N 1
ATOM 895 C CA . TRP A 1 110 ? 19.147 -7.214 -23.643 1.00 79.62 110 TRP A CA 1
ATOM 896 C C . TRP A 1 110 ? 20.217 -7.407 -24.708 1.00 79.62 110 TRP A C 1
ATOM 898 O O . TRP A 1 110 ? 20.967 -6.473 -25.000 1.00 79.62 110 TRP A O 1
ATOM 908 N N . ALA A 1 111 ? 20.293 -8.623 -25.249 1.00 67.88 111 ALA A N 1
ATOM 909 C CA . ALA A 1 111 ? 21.179 -8.930 -26.364 1.00 67.88 111 ALA A CA 1
ATOM 910 C C . ALA A 1 111 ? 20.783 -8.115 -27.602 1.00 67.88 111 ALA A C 1
ATOM 912 O O . ALA A 1 111 ? 19.595 -7.846 -27.815 1.00 67.88 111 ALA A O 1
ATOM 913 N N . SER A 1 112 ? 21.772 -7.753 -28.421 1.00 64.56 112 SER A N 1
ATOM 914 C CA . SER A 1 112 ? 21.497 -7.115 -29.706 1.00 64.56 112 SER A CA 1
ATOM 915 C C . SER A 1 112 ? 20.867 -8.114 -30.662 1.00 64.56 112 SER A C 1
ATOM 917 O O . SER A 1 112 ? 21.164 -9.307 -30.618 1.00 64.56 112 SER A O 1
ATOM 919 N N . TRP A 1 113 ? 20.038 -7.619 -31.580 1.00 58.12 113 TRP A N 1
ATOM 920 C CA . TRP A 1 113 ? 19.510 -8.420 -32.681 1.00 58.12 113 TRP A CA 1
ATOM 921 C C . TRP A 1 113 ? 20.634 -9.150 -33.436 1.00 58.12 113 TRP A C 1
ATOM 923 O O . TRP A 1 113 ? 20.545 -10.352 -33.667 1.00 58.12 113 TRP A O 1
ATOM 933 N N . SER A 1 114 ? 21.752 -8.463 -33.697 1.00 59.62 114 SER A N 1
ATOM 934 C CA . SER A 1 114 ? 22.963 -9.038 -34.306 1.00 59.62 114 SER A CA 1
ATOM 935 C C . SER A 1 114 ? 23.531 -10.244 -33.543 1.00 59.62 114 SER A C 1
ATOM 937 O O . SER A 1 114 ? 24.040 -11.177 -34.162 1.00 59.62 114 SER A O 1
ATOM 939 N N . ASP A 1 115 ? 23.418 -10.244 -32.212 1.00 60.84 115 ASP A N 1
ATOM 940 C CA . ASP A 1 115 ? 23.901 -11.327 -31.346 1.00 60.84 115 ASP A CA 1
ATOM 941 C C . ASP A 1 115 ? 22.946 -12.534 -31.363 1.00 60.84 115 ASP A C 1
ATOM 943 O O . ASP A 1 115 ? 23.372 -13.667 -31.141 1.00 60.84 115 ASP A O 1
ATOM 947 N N . LEU A 1 116 ? 21.657 -12.299 -31.639 1.00 58.19 116 LEU A N 1
ATOM 948 C CA . LEU A 1 116 ? 20.596 -13.312 -31.670 1.00 58.19 116 LEU A CA 1
ATOM 949 C C . LEU A 1 116 ? 20.540 -14.090 -32.991 1.00 58.19 116 LEU A C 1
ATOM 951 O O . LEU A 1 116 ? 20.317 -15.300 -32.966 1.00 58.19 116 LEU A O 1
ATOM 955 N N . ILE A 1 117 ? 20.719 -13.416 -34.132 1.00 49.97 117 ILE A N 1
ATOM 956 C CA . ILE A 1 117 ? 20.546 -14.026 -35.467 1.00 49.97 117 ILE A CA 1
ATOM 957 C C . ILE A 1 117 ? 21.860 -14.299 -36.223 1.00 49.97 117 ILE A C 1
ATOM 959 O O . ILE A 1 117 ? 21.846 -15.015 -37.225 1.00 49.97 117 ILE A O 1
ATOM 963 N N . GLY A 1 118 ? 23.005 -13.780 -35.762 1.00 53.19 118 GLY A N 1
ATOM 964 C CA . GLY A 1 118 ? 24.273 -13.861 -36.499 1.00 53.19 118 GLY A CA 1
ATOM 965 C C . GLY A 1 118 ? 24.219 -13.127 -37.851 1.00 53.19 118 GLY A C 1
ATOM 966 O O . GLY A 1 118 ? 23.377 -12.262 -38.069 1.00 53.19 118 GLY A O 1
ATOM 967 N N . SER A 1 119 ? 25.113 -13.454 -38.795 1.00 48.25 119 SER A N 1
ATOM 968 C CA . SER A 1 119 ? 25.174 -12.821 -40.129 1.00 48.25 119 SER A CA 1
ATOM 969 C C . SER A 1 119 ? 24.169 -13.420 -41.128 1.00 48.25 119 SER A C 1
ATOM 971 O O . SER A 1 119 ? 24.543 -13.770 -42.250 1.00 48.25 119 SER A O 1
ATOM 973 N N . VAL A 1 120 ? 22.920 -13.630 -40.717 1.00 46.28 120 VAL A N 1
ATOM 974 C CA . VAL A 1 120 ? 21.866 -14.170 -41.588 1.00 46.28 120 VAL A CA 1
ATOM 975 C C . VAL A 1 120 ? 21.004 -13.018 -42.094 1.00 46.28 120 VAL A C 1
ATOM 977 O O . VAL A 1 120 ? 20.507 -12.209 -41.318 1.00 46.28 120 VAL A O 1
ATOM 980 N N . THR A 1 121 ? 20.845 -12.923 -43.414 1.00 45.94 121 THR A N 1
ATOM 981 C CA . THR A 1 121 ? 19.994 -11.920 -44.063 1.00 45.94 121 THR A CA 1
ATOM 982 C C . THR A 1 121 ? 18.505 -12.173 -43.763 1.00 45.94 121 THR A C 1
ATOM 984 O O . THR A 1 121 ? 18.094 -13.334 -43.814 1.00 45.94 121 THR A O 1
ATOM 987 N N . PRO A 1 122 ? 17.669 -11.133 -43.548 1.00 43.16 122 PRO A N 1
ATOM 988 C CA . PRO A 1 122 ? 16.275 -11.251 -43.072 1.00 43.16 122 PRO A CA 1
ATOM 989 C C . PRO A 1 122 ? 15.303 -12.070 -43.945 1.00 43.16 122 PRO A C 1
ATOM 991 O O . PRO A 1 122 ? 14.159 -12.288 -43.559 1.00 43.16 122 PRO A O 1
ATOM 994 N N . VAL A 1 123 ? 15.728 -12.507 -45.133 1.00 43.56 123 VAL A N 1
ATOM 995 C CA . VAL A 1 123 ? 14.860 -13.077 -46.176 1.00 43.56 123 VAL A CA 1
ATOM 996 C C . VAL A 1 123 ? 14.574 -14.576 -45.976 1.00 43.56 123 VAL A C 1
ATOM 998 O O . VAL A 1 123 ? 13.575 -15.063 -46.494 1.00 43.56 123 VAL A O 1
ATOM 1001 N N . ASP A 1 124 ? 15.370 -15.289 -45.168 1.00 41.50 124 ASP A N 1
ATOM 1002 C CA . ASP A 1 124 ? 15.231 -16.747 -44.966 1.00 41.50 124 ASP A CA 1
ATOM 1003 C C . ASP A 1 124 ? 14.843 -17.151 -43.527 1.00 41.50 124 ASP A C 1
ATOM 1005 O O . ASP A 1 124 ? 14.812 -18.339 -43.191 1.00 41.50 124 ASP A O 1
ATOM 1009 N N . ALA A 1 125 ? 14.537 -16.189 -42.649 1.00 44.59 125 ALA A N 1
ATOM 1010 C CA . ALA A 1 125 ? 14.095 -16.491 -41.290 1.00 44.59 125 ALA A CA 1
ATOM 1011 C C . ALA A 1 125 ? 12.644 -17.025 -41.316 1.00 44.59 125 ALA A C 1
ATOM 1013 O O . ALA A 1 125 ? 11.760 -16.317 -41.802 1.00 44.59 125 ALA A O 1
ATOM 1014 N N . PRO A 1 126 ? 12.334 -18.210 -40.744 1.00 41.16 126 PRO A N 1
ATOM 1015 C CA . PRO A 1 126 ? 10.993 -18.817 -40.807 1.00 41.16 126 PRO A CA 1
ATOM 1016 C C . PRO A 1 126 ? 9.860 -18.018 -40.125 1.00 41.16 126 PRO A C 1
ATOM 1018 O O . PRO A 1 126 ? 8.740 -18.509 -40.055 1.00 41.16 126 PRO A O 1
ATOM 1021 N N . ASN A 1 127 ? 10.146 -16.817 -39.609 1.00 44.69 127 ASN A N 1
ATOM 1022 C CA . ASN A 1 127 ? 9.313 -16.025 -38.703 1.00 44.69 127 ASN A CA 1
ATOM 1023 C C . ASN A 1 127 ? 9.353 -14.507 -39.009 1.00 44.69 127 ASN A C 1
ATOM 1025 O O . ASN A 1 127 ? 9.148 -13.710 -38.092 1.00 44.69 127 ASN A O 1
ATOM 1029 N N . ALA A 1 128 ? 9.624 -14.081 -40.251 1.00 37.53 128 ALA A N 1
ATOM 1030 C CA . ALA A 1 128 ? 9.531 -12.663 -40.635 1.00 37.53 128 ALA A CA 1
ATOM 1031 C C . ALA A 1 128 ? 8.162 -12.073 -40.211 1.00 37.53 128 ALA A C 1
ATOM 1033 O O . ALA A 1 128 ? 7.115 -12.640 -40.538 1.00 37.53 128 ALA A O 1
ATOM 1034 N N . GLY A 1 129 ? 8.158 -10.994 -39.417 1.00 44.53 129 GLY A N 1
ATOM 1035 C CA . GLY A 1 129 ? 6.944 -10.421 -38.812 1.00 44.53 129 GLY A CA 1
ATOM 1036 C C . GLY A 1 129 ? 6.427 -11.087 -37.521 1.00 44.53 129 GLY A C 1
ATOM 1037 O O . GLY A 1 129 ? 5.225 -11.018 -37.235 1.00 44.53 129 GLY A O 1
ATOM 1038 N N . THR A 1 130 ? 7.285 -11.753 -36.740 1.00 49.28 130 THR A N 1
ATOM 1039 C CA . THR A 1 130 ? 6.930 -12.328 -35.424 1.00 49.28 130 THR A CA 1
ATOM 1040 C C . THR A 1 130 ? 7.736 -11.642 -34.325 1.00 49.28 130 THR A C 1
ATOM 1042 O O . THR A 1 130 ? 8.954 -11.793 -34.300 1.00 49.28 130 THR A O 1
ATOM 1045 N N . ALA A 1 131 ? 7.091 -10.916 -33.399 1.00 54.19 131 ALA A N 1
ATOM 1046 C CA . ALA A 1 131 ? 7.833 -10.332 -32.279 1.00 54.19 131 ALA A CA 1
ATOM 1047 C C . ALA A 1 131 ? 8.541 -11.404 -31.462 1.00 54.19 131 ALA A C 1
ATOM 1049 O O . ALA A 1 131 ? 7.923 -12.386 -31.041 1.00 54.19 131 ALA A O 1
ATOM 1050 N N . LEU A 1 132 ? 9.816 -11.166 -31.178 1.00 62.81 132 LEU A N 1
ATOM 1051 C CA . LEU A 1 132 ? 10.575 -11.934 -30.211 1.00 62.81 132 LEU A CA 1
ATOM 1052 C C . LEU A 1 132 ? 10.428 -11.290 -28.834 1.00 62.81 132 LEU A C 1
ATOM 1054 O O . LEU A 1 132 ? 10.524 -10.071 -28.676 1.00 62.81 132 LEU A O 1
ATOM 1058 N N . ILE A 1 133 ? 10.212 -12.136 -27.830 1.00 68.62 133 ILE A N 1
ATOM 1059 C CA . ILE A 1 133 ? 10.308 -11.749 -26.427 1.00 68.62 133 ILE A CA 1
ATOM 1060 C C . ILE A 1 133 ? 11.716 -12.059 -25.969 1.00 68.62 133 ILE A C 1
ATOM 1062 O O . ILE A 1 133 ? 12.115 -13.220 -25.892 1.00 68.62 133 ILE A O 1
ATOM 1066 N N . LEU A 1 134 ? 12.453 -11.007 -25.645 1.00 71.38 134 LEU A N 1
ATOM 1067 C CA . LEU A 1 134 ? 13.792 -11.114 -25.104 1.00 71.38 134 LEU A CA 1
ATOM 1068 C C . LEU A 1 134 ? 13.718 -10.960 -23.589 1.00 71.38 134 LEU A C 1
ATOM 1070 O O . LEU A 1 134 ? 13.323 -9.911 -23.069 1.00 71.38 134 LEU A O 1
ATOM 1074 N N . ASP A 1 135 ? 14.099 -12.017 -22.879 1.00 74.81 135 ASP A N 1
ATOM 1075 C CA . ASP A 1 135 ? 14.333 -11.936 -21.442 1.00 74.81 135 ASP A CA 1
ATOM 1076 C C . ASP A 1 135 ? 15.557 -11.045 -21.189 1.00 74.81 135 ASP A C 1
ATOM 1078 O O . ASP A 1 135 ? 16.584 -11.168 -21.859 1.00 74.81 135 ASP A O 1
ATOM 1082 N N . ALA A 1 136 ? 15.453 -10.146 -20.212 1.00 81.38 136 ALA A N 1
ATOM 1083 C CA . ALA A 1 136 ? 16.591 -9.341 -19.806 1.00 81.38 136 ALA A CA 1
ATOM 1084 C C . ALA A 1 136 ? 17.648 -10.176 -19.077 1.00 81.38 136 ALA A C 1
ATOM 1086 O O . ALA A 1 136 ? 17.331 -10.942 -18.162 1.00 81.38 136 ALA A O 1
ATOM 1087 N N . GLU A 1 137 ? 18.912 -9.924 -19.389 1.00 84.50 137 GLU A N 1
ATOM 1088 C CA . GLU A 1 137 ? 20.038 -10.332 -18.566 1.00 84.50 137 GLU A CA 1
ATOM 1089 C C . GLU A 1 137 ? 20.162 -9.407 -17.344 1.00 84.50 137 GLU A C 1
ATOM 1091 O O . GLU A 1 137 ? 20.010 -8.180 -17.419 1.00 84.50 137 GLU A O 1
ATOM 1096 N N . GLU A 1 138 ? 20.424 -10.003 -16.181 1.00 88.50 138 GLU A N 1
ATOM 1097 C CA . GLU A 1 138 ? 20.692 -9.255 -14.961 1.00 88.50 138 GLU A CA 1
ATOM 1098 C C . GLU A 1 138 ? 22.159 -8.829 -14.893 1.00 88.50 138 GLU A C 1
ATOM 1100 O O . GLU A 1 138 ? 23.033 -9.653 -14.651 1.00 88.50 138 GLU A O 1
ATOM 1105 N N . LEU A 1 139 ? 22.414 -7.521 -15.024 1.00 89.56 139 LEU A N 1
ATOM 1106 C CA . LEU A 1 139 ? 23.746 -6.963 -14.782 1.00 89.56 139 LEU A CA 1
ATOM 1107 C C . LEU A 1 139 ? 24.014 -6.798 -13.286 1.00 89.56 139 LEU A C 1
ATOM 1109 O O . LEU A 1 139 ? 25.070 -7.186 -12.795 1.00 89.56 139 LEU A O 1
ATOM 1113 N N . PHE A 1 140 ? 23.058 -6.219 -12.549 1.00 91.88 140 PHE A N 1
ATOM 1114 C CA . PHE A 1 140 ? 23.077 -6.239 -11.087 1.00 91.88 140 PHE A CA 1
ATOM 1115 C C . PHE A 1 140 ? 21.703 -5.954 -10.468 1.00 91.88 140 PHE A C 1
ATOM 1117 O O . PHE A 1 140 ? 20.837 -5.294 -11.055 1.00 91.88 140 PHE A O 1
ATOM 1124 N N . THR A 1 141 ? 21.545 -6.378 -9.217 1.00 92.56 141 THR A N 1
ATOM 1125 C CA . THR A 1 141 ? 20.471 -5.954 -8.316 1.00 92.56 141 THR A CA 1
ATOM 1126 C C . THR A 1 141 ? 21.076 -5.580 -6.971 1.00 92.56 141 THR A C 1
ATOM 1128 O O . THR A 1 141 ? 21.732 -6.399 -6.334 1.00 92.56 141 THR A O 1
ATOM 1131 N N . ALA A 1 142 ? 20.847 -4.351 -6.514 1.00 93.62 142 ALA A N 1
ATOM 1132 C CA . ALA A 1 142 ? 21.310 -3.880 -5.217 1.00 93.62 142 ALA A CA 1
ATOM 1133 C C . ALA A 1 142 ? 20.128 -3.444 -4.350 1.00 93.62 142 ALA A C 1
ATOM 1135 O O . ALA A 1 142 ? 19.356 -2.565 -4.728 1.00 93.62 142 ALA A O 1
ATOM 1136 N N . GLN A 1 143 ? 19.992 -4.049 -3.173 1.00 95.50 143 GLN A N 1
ATOM 1137 C CA . GLN A 1 143 ? 18.985 -3.654 -2.194 1.00 95.50 143 GLN A CA 1
ATOM 1138 C C . GLN A 1 143 ? 19.386 -2.324 -1.545 1.00 95.50 143 GLN A C 1
ATOM 1140 O O . GLN A 1 143 ? 20.467 -2.217 -0.970 1.00 95.50 143 GLN A O 1
ATOM 1145 N N . LEU A 1 144 ? 18.532 -1.306 -1.666 1.00 96.81 144 LEU A N 1
ATOM 1146 C CA . LEU A 1 144 ? 18.773 0.028 -1.112 1.00 96.81 144 LEU A CA 1
ATOM 1147 C C . LEU A 1 144 ? 18.245 0.150 0.319 1.00 96.81 144 LEU A C 1
ATOM 1149 O O . LEU A 1 144 ? 18.844 0.842 1.132 1.00 96.81 144 LEU A O 1
ATOM 1153 N N . THR A 1 145 ? 17.138 -0.518 0.643 1.00 97.50 145 THR A N 1
ATOM 1154 C CA . THR A 1 145 ? 16.549 -0.496 1.990 1.00 97.50 145 THR A CA 1
ATOM 1155 C C . THR A 1 145 ? 16.315 -1.904 2.521 1.00 97.50 145 THR A C 1
ATOM 1157 O O . THR A 1 145 ? 16.059 -2.830 1.753 1.00 97.50 145 THR A O 1
ATOM 1160 N N . SER A 1 146 ? 16.447 -2.094 3.834 1.00 96.50 146 SER A N 1
ATOM 1161 C CA . SER A 1 146 ? 16.302 -3.401 4.482 1.00 96.50 146 SER A CA 1
ATOM 1162 C C . SER A 1 146 ? 15.877 -3.284 5.950 1.00 96.50 146 SER A C 1
ATOM 1164 O O . SER A 1 146 ? 16.167 -2.293 6.627 1.00 96.50 146 SER A O 1
ATOM 1166 N N . GLY A 1 147 ? 15.205 -4.321 6.450 1.00 95.56 147 GLY A N 1
ATOM 1167 C CA . GLY A 1 147 ? 14.835 -4.504 7.853 1.00 95.56 147 GLY A CA 1
ATOM 1168 C C . GLY A 1 147 ? 13.410 -5.034 8.016 1.00 95.56 147 GLY A C 1
ATOM 1169 O O . GLY A 1 147 ? 12.735 -5.343 7.040 1.00 95.56 147 GLY A O 1
ATOM 1170 N N . SER A 1 148 ? 12.948 -5.139 9.262 1.00 95.81 148 SER A N 1
ATOM 1171 C CA . SER A 1 148 ? 11.583 -5.583 9.590 1.00 95.81 148 SER A CA 1
ATOM 1172 C C . SER A 1 148 ? 10.590 -4.416 9.578 1.00 95.81 148 SER A C 1
ATOM 1174 O O . SER A 1 148 ? 9.977 -4.094 10.594 1.00 95.81 148 SER A O 1
ATOM 1176 N N . TRP A 1 149 ? 10.513 -3.723 8.445 1.00 95.19 149 TRP A N 1
ATOM 1177 C CA . TRP A 1 149 ? 9.682 -2.542 8.206 1.00 95.19 149 TRP A CA 1
ATOM 1178 C C . TRP A 1 149 ? 9.513 -2.330 6.706 1.00 95.19 149 TRP A C 1
ATOM 1180 O O . TRP A 1 149 ? 10.278 -2.886 5.925 1.00 95.19 149 TRP A O 1
ATOM 1190 N N . GLU A 1 150 ? 8.564 -1.504 6.278 1.00 94.12 150 GLU A N 1
ATOM 1191 C CA . GLU A 1 150 ? 8.266 -1.334 4.859 1.00 94.12 150 GLU A CA 1
ATOM 1192 C C . GLU A 1 150 ? 8.155 0.119 4.392 1.00 94.12 150 GLU A C 1
ATOM 1194 O O . GLU A 1 150 ? 7.907 1.055 5.155 1.00 94.12 150 GLU A O 1
ATOM 1199 N N . VAL A 1 151 ? 8.374 0.289 3.092 1.00 95.50 151 VAL A N 1
ATOM 1200 C CA . VAL A 1 151 ? 8.069 1.502 2.330 1.00 95.50 151 VAL A CA 1
ATOM 1201 C C . VAL A 1 151 ? 6.554 1.553 2.111 1.00 95.50 151 VAL A C 1
ATOM 1203 O O . VAL A 1 151 ? 5.998 0.625 1.526 1.00 95.50 151 VAL A O 1
ATOM 1206 N N . THR A 1 152 ? 5.894 2.603 2.608 1.00 86.12 152 THR A N 1
ATOM 1207 C CA . THR A 1 152 ? 4.429 2.669 2.805 1.00 86.12 152 THR A CA 1
ATOM 1208 C C . THR A 1 152 ? 3.702 3.712 1.948 1.00 86.12 152 THR A C 1
ATOM 1210 O O . THR A 1 152 ? 2.476 3.780 2.011 1.00 86.12 152 THR A O 1
ATOM 1213 N N . GLY A 1 153 ? 4.428 4.503 1.151 1.00 73.94 153 GLY A N 1
ATOM 1214 C CA . GLY A 1 153 ? 3.861 5.503 0.237 1.00 73.94 153 GLY A CA 1
ATOM 1215 C C . GLY A 1 153 ? 3.556 4.957 -1.161 1.00 73.94 153 GLY A C 1
ATOM 1216 O O . GLY A 1 153 ? 4.119 3.948 -1.587 1.00 73.94 153 GLY A O 1
ATOM 1217 N N . GLU A 1 154 ? 2.684 5.648 -1.898 1.00 78.06 154 GLU A N 1
ATOM 1218 C CA . GLU A 1 154 ? 2.316 5.280 -3.279 1.00 78.06 154 GLU A CA 1
ATOM 1219 C C . GLU A 1 154 ? 3.347 5.729 -4.322 1.00 78.06 154 GLU A C 1
ATOM 1221 O O . GLU A 1 154 ? 3.338 5.260 -5.462 1.00 78.06 154 GLU A O 1
ATOM 1226 N N . GLN A 1 155 ? 4.228 6.651 -3.938 1.00 87.88 155 GLN A N 1
ATOM 1227 C CA . GLN A 1 155 ? 5.197 7.286 -4.818 1.00 87.88 155 GLN A CA 1
ATOM 1228 C C . GLN A 1 155 ? 6.593 7.276 -4.197 1.00 87.88 155 GLN A C 1
ATOM 1230 O O . GLN A 1 155 ? 6.774 7.230 -2.979 1.00 87.88 155 GLN A O 1
ATOM 1235 N N . ILE A 1 156 ? 7.585 7.326 -5.080 1.00 94.06 156 ILE A N 1
ATOM 1236 C CA . ILE A 1 156 ? 8.980 7.603 -4.755 1.00 94.06 156 ILE A CA 1
ATOM 1237 C C . ILE A 1 156 ? 9.441 8.752 -5.643 1.00 94.06 156 ILE A C 1
ATOM 1239 O O . ILE A 1 156 ? 8.972 8.881 -6.775 1.00 94.06 156 ILE A O 1
ATOM 1243 N N . TRP A 1 157 ? 10.380 9.554 -5.154 1.00 96.06 157 TRP A N 1
ATOM 1244 C CA . TRP A 1 157 ? 10.921 10.680 -5.912 1.00 96.06 157 TRP A CA 1
ATOM 1245 C C . TRP A 1 157 ? 12.418 10.503 -6.109 1.00 96.06 157 TRP A C 1
ATOM 1247 O O . TRP A 1 157 ? 13.154 10.274 -5.147 1.00 96.06 157 TRP A O 1
ATOM 1257 N N . LEU A 1 158 ? 12.858 10.576 -7.362 1.00 94.44 158 LEU A N 1
ATOM 1258 C CA . LEU A 1 158 ? 14.248 10.370 -7.747 1.00 94.44 158 LEU A CA 1
ATOM 1259 C C . LEU A 1 158 ? 14.968 11.715 -7.861 1.00 94.44 158 LEU A C 1
ATOM 1261 O O . LEU A 1 158 ? 14.508 12.607 -8.566 1.00 94.44 158 LEU A O 1
ATOM 1265 N N . ASP A 1 159 ? 16.107 11.835 -7.189 1.00 95.12 159 ASP A N 1
ATOM 1266 C CA . ASP A 1 159 ? 17.043 12.947 -7.322 1.00 95.12 159 ASP A CA 1
ATOM 1267 C C . ASP A 1 159 ? 18.298 12.460 -8.031 1.00 95.12 159 ASP A C 1
ATOM 1269 O O . ASP A 1 159 ? 19.191 11.866 -7.418 1.00 95.12 159 ASP A O 1
ATOM 1273 N N . GLU A 1 160 ? 18.343 12.698 -9.339 1.00 91.94 160 GLU A N 1
ATOM 1274 C CA . GLU A 1 160 ? 19.468 12.296 -10.180 1.00 91.94 160 GLU A CA 1
ATOM 1275 C C . GLU A 1 160 ? 20.737 13.095 -9.898 1.00 91.94 160 GLU A C 1
ATOM 1277 O O . GLU A 1 160 ? 21.836 12.538 -9.951 1.00 91.94 160 GLU A O 1
ATOM 1282 N N . THR A 1 161 ? 20.580 14.362 -9.514 1.00 92.88 161 THR A N 1
ATOM 1283 C CA . THR A 1 161 ? 21.686 15.276 -9.216 1.00 92.88 161 THR A CA 1
ATOM 1284 C C . THR A 1 161 ? 22.466 14.811 -7.991 1.00 92.88 161 THR A C 1
ATOM 1286 O O . THR A 1 161 ? 23.696 14.764 -8.016 1.00 92.88 161 THR A O 1
ATOM 1289 N N . HIS A 1 162 ? 21.764 14.427 -6.924 1.00 92.50 162 HIS A N 1
ATOM 1290 C CA . HIS A 1 162 ? 22.380 14.010 -5.659 1.00 92.50 162 HIS A CA 1
ATOM 1291 C C . HIS A 1 162 ? 22.412 12.487 -5.466 1.00 92.50 162 HIS A C 1
ATOM 1293 O O . HIS A 1 162 ? 22.927 11.998 -4.458 1.00 92.50 162 HIS A O 1
ATOM 1299 N N . GLN A 1 163 ? 21.885 1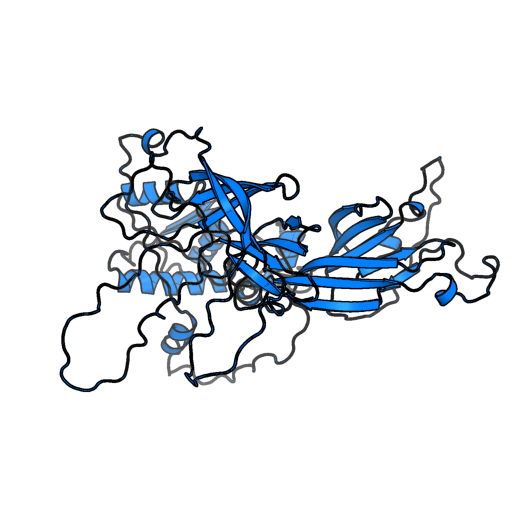1.731 -6.430 1.00 94.75 163 GLN A N 1
ATOM 1300 C CA . GLN A 1 163 ? 21.774 10.274 -6.411 1.00 94.75 163 GLN A CA 1
ATOM 1301 C C . GLN A 1 163 ? 21.033 9.736 -5.173 1.00 94.75 163 GLN A C 1
ATOM 1303 O O . GLN A 1 163 ? 21.510 8.828 -4.471 1.00 94.75 163 GLN A O 1
ATOM 1308 N N . LEU A 1 164 ? 19.853 10.306 -4.912 1.00 96.19 164 LEU A N 1
ATOM 1309 C CA . LEU A 1 164 ? 18.969 9.959 -3.798 1.00 96.19 164 LEU A CA 1
ATOM 1310 C C . LEU A 1 164 ? 17.586 9.505 -4.283 1.00 96.19 164 LEU A C 1
ATOM 1312 O O . LEU A 1 164 ? 17.091 9.945 -5.314 1.00 96.19 164 LEU A O 1
ATOM 1316 N N . VAL A 1 165 ? 16.938 8.647 -3.498 1.00 97.19 165 VAL A N 1
ATOM 1317 C CA . VAL A 1 165 ? 15.508 8.340 -3.622 1.00 97.19 165 VAL A CA 1
ATOM 1318 C C . VAL A 1 165 ? 14.808 8.789 -2.350 1.00 97.19 165 VAL A C 1
ATOM 1320 O O . VAL A 1 165 ? 15.158 8.313 -1.269 1.00 97.19 165 VAL A O 1
ATOM 1323 N N . TYR A 1 166 ? 13.816 9.666 -2.473 1.00 97.56 166 TYR A N 1
ATOM 1324 C CA . TYR A 1 166 ? 12.924 10.058 -1.386 1.00 97.56 166 TYR A CA 1
ATOM 1325 C C . TYR A 1 166 ? 11.696 9.148 -1.347 1.00 97.56 166 TYR A C 1
ATOM 1327 O O . TYR A 1 166 ? 11.161 8.784 -2.396 1.00 97.56 166 TYR A O 1
ATOM 1335 N N . PHE A 1 167 ? 11.254 8.766 -0.150 1.00 97.12 167 PHE A N 1
ATOM 1336 C CA . PHE A 1 167 ? 10.121 7.857 0.033 1.00 97.12 167 PHE A CA 1
ATOM 1337 C C . PHE A 1 167 ? 9.542 7.920 1.451 1.00 97.12 167 PHE A C 1
ATOM 1339 O O . PHE A 1 167 ? 10.185 8.389 2.394 1.00 97.12 167 PHE A O 1
ATOM 1346 N N . GLU A 1 168 ? 8.334 7.385 1.605 1.00 96.19 168 GLU A N 1
ATOM 1347 C CA . GLU A 1 168 ? 7.667 7.204 2.895 1.00 96.19 168 GLU A CA 1
ATOM 1348 C C . GLU A 1 168 ? 7.861 5.779 3.422 1.00 96.19 168 GLU A C 1
ATOM 1350 O O . GLU A 1 168 ? 7.776 4.813 2.661 1.00 96.19 168 GLU A O 1
ATOM 1355 N N . ALA A 1 169 ? 8.090 5.620 4.725 1.00 95.50 169 ALA A N 1
ATOM 1356 C CA . ALA A 1 169 ? 8.205 4.305 5.352 1.00 95.50 169 ALA A CA 1
ATOM 1357 C C . ALA A 1 169 ? 7.764 4.298 6.819 1.00 95.50 169 ALA A C 1
ATOM 1359 O O . ALA A 1 169 ? 7.704 5.339 7.476 1.00 95.50 169 ALA A O 1
ATOM 1360 N N . ASN A 1 170 ? 7.499 3.102 7.348 1.00 93.25 170 ASN A N 1
ATOM 1361 C CA . ASN A 1 170 ? 7.125 2.868 8.748 1.00 93.25 170 ASN A CA 1
ATOM 1362 C C . ASN A 1 170 ? 8.265 2.272 9.599 1.00 93.25 170 ASN A C 1
ATOM 1364 O O . ASN A 1 170 ? 8.027 1.523 10.546 1.00 93.25 170 ASN A O 1
ATOM 1368 N N . ARG A 1 171 ? 9.519 2.613 9.266 1.00 93.19 171 ARG A N 1
ATOM 1369 C CA . ARG A 1 171 ? 10.733 2.011 9.846 1.00 93.19 171 ARG A CA 1
ATOM 1370 C C . ARG A 1 171 ? 10.802 2.050 11.366 1.00 93.19 171 ARG A C 1
ATOM 1372 O O . ARG A 1 171 ? 11.266 1.095 11.982 1.00 93.19 171 ARG A O 1
ATOM 1379 N N . GLU A 1 172 ? 10.345 3.139 11.966 1.00 87.38 172 GLU A N 1
ATOM 1380 C CA . GLU A 1 172 ? 10.465 3.317 13.411 1.00 87.38 172 GLU A CA 1
ATOM 1381 C C . GLU A 1 172 ? 9.340 2.630 14.178 1.00 87.38 172 GLU A C 1
ATOM 1383 O O . GLU A 1 172 ? 9.557 2.160 15.293 1.00 87.38 172 GLU A O 1
ATOM 1388 N N . HIS A 1 173 ? 8.142 2.578 13.597 1.00 85.25 173 HIS A N 1
ATOM 1389 C CA . HIS A 1 173 ? 6.999 1.895 14.182 1.00 85.25 173 HIS A CA 1
ATOM 1390 C C . HIS A 1 173 ? 5.924 1.649 13.109 1.00 85.25 173 HIS A C 1
ATOM 1392 O O . HIS A 1 173 ? 5.636 2.576 12.352 1.00 85.25 173 HIS A O 1
ATOM 1398 N N . PRO A 1 174 ? 5.234 0.490 13.091 1.00 85.25 174 PRO A N 1
ATOM 1399 C CA . PRO A 1 174 ? 4.183 0.191 12.107 1.00 85.25 174 PRO A CA 1
ATOM 1400 C C . PRO A 1 174 ? 3.045 1.221 12.030 1.00 85.25 174 PRO A C 1
ATOM 1402 O O . PRO A 1 174 ? 2.439 1.394 10.978 1.00 85.25 174 PRO A O 1
ATOM 1405 N N . LEU A 1 175 ? 2.774 1.916 13.143 1.00 81.62 175 LEU A N 1
ATOM 1406 C CA . LEU A 1 175 ? 1.750 2.970 13.239 1.00 81.62 175 LEU A CA 1
ATOM 1407 C C . LEU A 1 175 ? 2.230 4.355 12.779 1.00 81.62 175 LEU A C 1
ATOM 1409 O O . LEU A 1 175 ? 1.427 5.283 12.735 1.00 81.62 175 LEU A O 1
ATOM 1413 N N . LEU A 1 176 ? 3.527 4.534 12.516 1.00 85.31 176 LEU A N 1
ATOM 1414 C CA . LEU A 1 176 ? 4.121 5.845 12.269 1.00 85.31 176 LEU A CA 1
ATOM 1415 C C . LEU A 1 176 ? 4.783 5.882 10.907 1.00 85.31 176 LEU A C 1
ATOM 1417 O O . LEU A 1 176 ? 5.807 5.237 10.684 1.00 85.31 176 LEU A O 1
ATOM 1421 N N . ARG A 1 177 ? 4.246 6.718 10.026 1.00 89.75 177 ARG A N 1
ATOM 1422 C CA . ARG A 1 177 ? 4.867 7.012 8.743 1.00 89.75 177 ARG A CA 1
ATOM 1423 C C . ARG A 1 177 ? 5.847 8.170 8.886 1.00 89.75 177 ARG A C 1
ATOM 1425 O O . ARG A 1 177 ? 5.578 9.163 9.559 1.00 89.75 177 ARG A O 1
ATOM 1432 N N . ASN A 1 178 ? 7.007 8.022 8.269 1.00 92.88 178 ASN A N 1
ATOM 1433 C CA . ASN A 1 178 ? 8.070 9.016 8.234 1.00 92.88 178 ASN A CA 1
ATOM 1434 C C . ASN A 1 178 ? 8.639 9.105 6.821 1.00 92.88 178 ASN A C 1
ATOM 1436 O O . ASN A 1 178 ? 8.433 8.208 6.002 1.00 92.88 178 ASN A O 1
ATOM 1440 N N . ILE A 1 179 ? 9.370 10.184 6.554 1.00 95.00 179 ILE A N 1
ATOM 1441 C CA . ILE A 1 179 ? 9.932 10.459 5.231 1.00 95.00 179 ILE A CA 1
ATOM 1442 C C . ILE A 1 179 ? 11.439 10.267 5.297 1.00 95.00 179 ILE A C 1
ATOM 1444 O O . ILE A 1 179 ? 12.101 10.743 6.227 1.00 95.00 179 ILE A O 1
ATOM 1448 N N . TYR A 1 180 ? 11.974 9.576 4.299 1.00 96.31 180 TYR A N 1
ATOM 1449 C CA . TYR A 1 180 ? 13.375 9.197 4.221 1.00 96.31 180 TYR A CA 1
ATOM 1450 C C . TYR A 1 180 ? 13.956 9.529 2.852 1.00 96.31 180 TYR A C 1
ATOM 1452 O O . TYR A 1 180 ? 13.237 9.631 1.861 1.00 96.31 180 TYR A O 1
ATOM 1460 N N . ALA A 1 181 ? 15.278 9.646 2.810 1.00 97.00 181 ALA A N 1
ATOM 1461 C CA . ALA A 1 181 ? 16.082 9.601 1.603 1.00 97.00 181 ALA A CA 1
ATOM 1462 C C . ALA A 1 181 ? 17.037 8.407 1.683 1.00 97.00 181 ALA A C 1
ATOM 1464 O O . ALA A 1 181 ? 17.627 8.153 2.735 1.00 97.00 181 ALA A O 1
ATOM 1465 N N . VAL A 1 182 ? 17.225 7.683 0.584 1.00 97.31 182 VAL A N 1
ATOM 1466 C CA . VAL A 1 182 ? 18.254 6.643 0.474 1.00 97.31 182 VAL A CA 1
ATOM 1467 C C . VAL A 1 182 ? 19.165 6.915 -0.708 1.00 97.31 182 VAL A C 1
ATOM 1469 O O . VAL A 1 182 ? 18.700 7.240 -1.797 1.00 97.31 182 VAL A O 1
ATOM 1472 N N . SER A 1 183 ? 20.472 6.780 -0.508 1.00 96.31 183 SER A N 1
ATOM 1473 C CA . SER A 1 183 ? 21.431 6.965 -1.593 1.00 96.31 183 SER A CA 1
ATOM 1474 C C . SER A 1 183 ? 21.546 5.727 -2.475 1.00 96.31 183 SER A C 1
ATOM 1476 O O . SER A 1 183 ? 21.660 4.601 -1.984 1.00 96.31 183 SER A O 1
ATOM 1478 N N . TYR A 1 184 ? 21.572 5.947 -3.788 1.00 95.00 184 TYR A N 1
ATOM 1479 C CA . TYR A 1 184 ? 21.858 4.913 -4.784 1.00 95.00 184 TYR A CA 1
ATOM 1480 C C . TYR A 1 184 ? 23.218 5.100 -5.480 1.00 95.00 184 TYR A C 1
ATOM 1482 O O . TYR A 1 184 ? 23.617 4.251 -6.284 1.00 95.00 184 TYR A O 1
ATOM 1490 N N . ALA A 1 185 ? 23.960 6.155 -5.120 1.00 92.50 185 ALA A N 1
ATOM 1491 C CA . ALA A 1 185 ? 25.341 6.384 -5.540 1.00 92.50 185 ALA A CA 1
ATOM 1492 C C . ALA A 1 185 ? 26.233 5.180 -5.217 1.00 92.50 185 ALA A C 1
ATOM 1494 O O . ALA A 1 185 ? 26.069 4.539 -4.181 1.00 92.50 185 ALA A O 1
ATOM 1495 N N . CYS A 1 186 ? 27.223 4.888 -6.062 1.00 87.75 186 CYS A N 1
ATOM 1496 C CA . CYS A 1 186 ? 28.077 3.710 -5.877 1.00 87.75 186 CYS A CA 1
ATOM 1497 C C . CYS A 1 186 ? 28.843 3.718 -4.540 1.00 87.75 186 CYS A C 1
ATOM 1499 O O . CYS A 1 186 ? 28.991 2.670 -3.920 1.00 87.75 186 CYS A O 1
ATOM 1501 N N . SER A 1 187 ? 29.303 4.885 -4.081 1.00 87.75 187 SER A N 1
ATOM 1502 C CA . SER A 1 187 ? 30.107 5.036 -2.858 1.00 87.75 187 SER A CA 1
ATOM 1503 C C . SER A 1 187 ? 29.288 5.060 -1.566 1.00 87.75 187 SER A C 1
ATOM 1505 O O . SER A 1 187 ? 29.823 4.773 -0.498 1.00 87.75 187 SER A O 1
ATOM 1507 N N . THR A 1 188 ? 28.000 5.404 -1.632 1.00 90.50 188 THR A N 1
ATOM 1508 C CA . THR A 1 188 ? 27.140 5.572 -0.445 1.00 90.50 188 THR A CA 1
ATOM 1509 C C . THR A 1 188 ? 25.850 4.767 -0.526 1.00 90.50 188 THR A C 1
ATOM 1511 O O . THR A 1 188 ? 24.885 5.066 0.179 1.00 90.50 188 THR A O 1
ATOM 1514 N N . ARG A 1 189 ? 25.831 3.751 -1.391 1.00 93.00 189 ARG A N 1
ATOM 1515 C CA . ARG A 1 189 ? 24.653 2.950 -1.706 1.00 93.00 189 ARG A CA 1
ATOM 1516 C C . ARG A 1 189 ? 23.998 2.383 -0.449 1.00 93.00 189 ARG A C 1
ATOM 1518 O O . ARG A 1 189 ? 24.668 1.818 0.408 1.00 93.00 189 ARG A O 1
ATOM 1525 N N . GLY A 1 190 ? 22.679 2.516 -0.372 1.00 92.12 190 GLY A N 1
ATOM 1526 C CA . GLY A 1 190 ? 21.864 2.007 0.730 1.00 92.12 190 GLY A CA 1
ATOM 1527 C C . GLY A 1 190 ? 21.925 2.854 1.999 1.00 92.12 190 GLY A C 1
ATOM 1528 O O . GLY A 1 190 ? 21.266 2.537 2.988 1.00 92.12 190 GLY A O 1
ATOM 1529 N N . ARG A 1 191 ? 22.678 3.961 1.999 1.00 94.12 191 ARG A N 1
ATOM 1530 C CA . ARG A 1 191 ? 22.664 4.869 3.138 1.00 94.12 191 ARG A CA 1
ATOM 1531 C C . ARG A 1 191 ? 21.314 5.554 3.256 1.00 94.12 191 ARG A C 1
ATOM 1533 O O . ARG A 1 191 ? 20.930 6.314 2.371 1.00 94.12 191 ARG A O 1
ATOM 1540 N N . LEU A 1 192 ? 20.666 5.319 4.388 1.00 95.12 192 LEU A N 1
ATOM 1541 C CA . LEU A 1 192 ? 19.353 5.832 4.731 1.00 95.12 192 LEU A CA 1
ATOM 1542 C C . LEU A 1 192 ? 19.452 7.073 5.626 1.00 95.12 192 LEU A C 1
ATOM 1544 O O . LEU A 1 192 ? 20.210 7.082 6.595 1.00 95.12 192 LEU A O 1
ATOM 1548 N N . ILE A 1 193 ? 18.651 8.089 5.323 1.00 94.00 193 ILE A N 1
ATOM 1549 C CA . ILE A 1 193 ? 18.576 9.363 6.040 1.00 94.00 193 ILE A CA 1
ATOM 1550 C C . ILE A 1 193 ? 17.106 9.639 6.336 1.00 94.00 193 ILE A C 1
ATOM 1552 O O . ILE A 1 193 ? 16.276 9.613 5.431 1.00 94.00 193 ILE A O 1
ATOM 1556 N N . ARG A 1 194 ? 16.766 9.895 7.599 1.00 92.56 194 ARG A N 1
ATOM 1557 C CA . ARG A 1 194 ? 15.415 10.309 7.996 1.00 92.56 194 ARG A CA 1
ATOM 1558 C C . ARG A 1 194 ? 15.300 11.828 7.889 1.00 92.56 194 ARG A C 1
ATOM 1560 O O . ARG A 1 194 ? 16.144 12.542 8.424 1.00 92.56 194 ARG A O 1
ATOM 1567 N N . LEU A 1 195 ? 14.240 12.308 7.246 1.00 92.00 195 LEU A N 1
ATOM 1568 C CA . LEU A 1 195 ? 14.006 13.736 7.007 1.00 92.00 195 LEU A CA 1
ATOM 1569 C C . LEU A 1 195 ? 12.986 14.353 7.967 1.00 92.00 195 LEU A C 1
ATOM 1571 O O . LEU A 1 195 ? 12.963 15.568 8.148 1.00 92.00 195 LEU A O 1
ATOM 1575 N N . THR A 1 196 ? 12.139 13.536 8.594 1.00 87.75 196 THR A N 1
ATOM 1576 C CA . THR A 1 196 ? 11.149 14.001 9.571 1.00 87.75 196 THR A CA 1
ATOM 1577 C C . THR A 1 196 ? 11.712 13.999 10.996 1.00 87.75 196 THR A C 1
ATOM 1579 O O . THR A 1 196 ? 12.500 13.114 11.343 1.00 87.75 196 THR A O 1
ATOM 1582 N N . PRO A 1 197 ? 11.293 14.934 11.867 1.00 75.62 197 PRO A N 1
ATOM 1583 C CA . PRO A 1 197 ? 11.734 14.985 13.258 1.00 75.62 197 PRO A CA 1
ATOM 1584 C C . PRO A 1 197 ? 11.420 13.699 14.016 1.00 75.62 197 PRO A C 1
ATOM 1586 O O . PRO A 1 197 ? 10.346 13.115 13.850 1.00 75.62 197 PRO A O 1
ATOM 1589 N N . THR A 1 198 ? 12.333 13.282 14.888 1.00 64.81 198 THR A N 1
ATOM 1590 C CA . THR A 1 198 ? 12.037 12.358 15.989 1.00 64.81 198 THR A CA 1
ATOM 1591 C C . THR A 1 198 ? 11.312 13.138 17.084 1.00 64.81 198 THR A C 1
ATOM 1593 O O . THR A 1 198 ? 11.682 14.278 17.354 1.00 64.81 198 THR A O 1
ATOM 1596 N N . CYS A 1 199 ? 10.283 12.562 17.710 1.00 51.34 199 CYS A N 1
ATOM 1597 C CA . CYS A 1 199 ? 9.574 13.234 18.802 1.00 51.34 199 CYS A CA 1
ATOM 1598 C C . CYS A 1 199 ? 10.576 13.633 19.910 1.00 51.34 199 CYS A C 1
ATOM 1600 O O . CYS A 1 199 ? 11.282 12.754 20.411 1.00 51.34 199 CYS A O 1
ATOM 1602 N N . PRO A 1 200 ? 10.691 14.922 20.281 1.00 38.19 200 PRO A N 1
ATOM 1603 C CA . PRO A 1 200 ? 11.601 15.359 21.331 1.00 38.19 200 PRO A CA 1
ATOM 1604 C C . PRO A 1 200 ? 10.958 15.110 22.699 1.00 38.19 200 PRO A C 1
ATOM 1606 O O . PRO A 1 200 ? 10.466 16.032 23.337 1.00 38.19 200 PRO A O 1
ATOM 1609 N N . SER A 1 201 ? 10.909 13.856 23.145 1.00 33.22 201 SER A N 1
ATOM 1610 C CA . SER A 1 201 ? 10.413 13.535 24.489 1.00 33.22 201 SER A CA 1
ATOM 1611 C C . SER A 1 201 ? 10.872 12.167 24.997 1.00 33.22 201 SER A C 1
ATOM 1613 O O . SER A 1 201 ? 10.039 11.340 25.324 1.00 33.22 201 SER A O 1
ATOM 1615 N N . VAL A 1 202 ? 12.193 11.949 25.095 1.00 29.59 202 VAL A N 1
ATOM 1616 C CA . VAL A 1 202 ? 12.855 11.268 26.236 1.00 29.59 202 VAL A CA 1
ATOM 1617 C C . VAL A 1 202 ? 14.326 11.725 26.263 1.00 29.59 202 VAL A C 1
ATOM 1619 O O . VAL A 1 202 ? 15.218 11.034 25.779 1.00 29.59 202 VAL A O 1
ATOM 1622 N N . VAL A 1 203 ? 14.599 12.920 26.792 1.00 24.50 203 VAL A N 1
ATOM 1623 C CA . VAL A 1 203 ? 15.949 13.299 27.242 1.00 24.50 203 VAL A CA 1
ATOM 1624 C C . VAL A 1 203 ? 15.894 13.365 28.765 1.00 24.50 203 VAL A C 1
ATOM 1626 O O . VAL A 1 203 ? 15.291 14.268 29.331 1.00 24.50 203 VAL A O 1
ATOM 1629 N N . SER A 1 204 ? 16.433 12.311 29.380 1.00 24.77 204 SER A N 1
ATOM 1630 C CA . SER A 1 204 ? 16.954 12.195 30.749 1.00 24.77 204 SER A CA 1
ATOM 1631 C C . SER A 1 204 ? 16.528 13.243 31.794 1.00 24.77 204 SER A C 1
ATOM 1633 O O . SER A 1 204 ? 17.157 14.288 31.944 1.00 24.77 204 SER A O 1
ATOM 1635 N N . THR A 1 205 ? 15.597 12.856 32.663 1.00 24.66 205 THR A N 1
ATOM 1636 C CA . THR A 1 205 ? 15.636 13.215 34.091 1.00 24.66 205 THR A CA 1
ATOM 1637 C C . THR A 1 205 ? 15.687 11.922 34.900 1.00 24.66 205 THR A C 1
ATOM 1639 O O . THR A 1 205 ? 14.694 11.497 35.479 1.00 24.66 205 THR A O 1
ATOM 1642 N N . ALA A 1 206 ? 16.827 11.235 34.845 1.00 26.45 206 ALA A N 1
ATOM 1643 C CA . ALA A 1 206 ? 17.132 10.087 35.702 1.00 26.45 206 ALA A CA 1
ATOM 1644 C C . ALA A 1 206 ? 18.642 9.993 35.997 1.00 26.45 206 ALA A C 1
ATOM 1646 O O . ALA A 1 206 ? 19.179 8.911 36.197 1.00 26.45 206 ALA A O 1
ATOM 1647 N N . GLU A 1 207 ? 19.340 11.130 36.017 1.00 27.38 207 GLU A N 1
ATOM 1648 C CA . GLU A 1 207 ? 20.685 11.232 36.584 1.00 27.38 207 GLU A CA 1
ATOM 1649 C C . GLU A 1 207 ? 20.588 12.075 37.852 1.00 27.38 207 GLU A C 1
ATOM 1651 O O . GLU A 1 207 ? 20.762 13.288 37.808 1.00 27.38 207 GLU A O 1
ATOM 1656 N N . ASN A 1 208 ? 20.163 11.433 38.943 1.00 26.20 208 ASN A N 1
ATOM 1657 C CA . ASN A 1 208 ? 20.514 11.716 40.340 1.00 26.20 208 ASN A CA 1
ATOM 1658 C C . ASN A 1 208 ? 19.456 11.087 41.248 1.00 26.20 208 ASN A C 1
ATOM 1660 O O . ASN A 1 208 ? 18.462 11.732 41.546 1.00 26.20 208 ASN A O 1
ATOM 1664 N N . GLU A 1 209 ? 19.677 9.838 41.670 1.00 25.38 209 GLU A N 1
ATOM 1665 C CA . GLU A 1 209 ? 19.423 9.376 43.046 1.00 25.38 209 GLU A CA 1
ATOM 1666 C C . GLU A 1 209 ? 19.923 7.925 43.228 1.00 25.38 209 GLU A C 1
ATOM 1668 O O . GLU A 1 209 ? 19.287 6.951 42.852 1.00 25.38 209 GLU A O 1
ATOM 1673 N N . ILE A 1 210 ? 21.165 7.843 43.717 1.00 26.64 210 ILE A N 1
ATOM 1674 C CA . ILE A 1 210 ? 21.726 6.948 44.749 1.00 26.64 210 ILE A CA 1
ATOM 1675 C C . ILE A 1 210 ? 21.343 5.445 44.748 1.00 26.64 210 ILE A C 1
ATOM 1677 O O . ILE A 1 210 ? 20.216 5.034 44.997 1.00 26.64 210 ILE A O 1
ATOM 1681 N N . GLN A 1 211 ? 22.400 4.632 44.619 1.00 23.53 211 GLN A N 1
ATOM 1682 C CA . GLN A 1 211 ? 22.513 3.190 44.878 1.00 23.53 211 GLN A CA 1
ATOM 1683 C C . GLN A 1 211 ? 21.961 2.730 46.245 1.00 23.53 211 GLN A C 1
ATOM 1685 O O . GLN A 1 211 ? 22.341 3.284 47.273 1.00 23.53 211 GLN A O 1
ATOM 1690 N N . SER A 1 212 ? 21.240 1.599 46.277 1.00 23.56 212 SER A N 1
ATOM 1691 C CA . SER A 1 212 ? 21.587 0.444 47.140 1.00 23.56 212 SER A CA 1
ATOM 1692 C C . SER A 1 212 ? 20.738 -0.813 46.845 1.00 23.56 212 SER A C 1
ATOM 1694 O O . SER A 1 212 ? 19.517 -0.749 46.863 1.00 23.56 212 SER A O 1
ATOM 1696 N N . GLY A 1 213 ? 21.412 -1.955 46.629 1.00 22.62 213 GLY A N 1
ATOM 1697 C CA . GLY A 1 213 ? 21.006 -3.274 47.156 1.00 22.62 213 GLY A CA 1
ATOM 1698 C C . GLY A 1 213 ? 20.087 -4.208 46.347 1.00 22.62 213 GLY A C 1
ATOM 1699 O O . GLY A 1 213 ? 18.890 -4.213 46.577 1.00 22.62 213 GLY A O 1
ATOM 1700 N N . GLU A 1 214 ? 20.716 -5.064 45.529 1.00 23.56 214 GLU A N 1
ATOM 1701 C CA . GLU A 1 214 ? 20.462 -6.509 45.277 1.00 23.56 214 GLU A CA 1
ATOM 1702 C C . GLU A 1 214 ? 19.132 -7.071 44.696 1.00 23.56 214 GLU A C 1
ATOM 1704 O O . GLU A 1 214 ? 18.053 -6.977 45.268 1.00 23.56 214 GLU A O 1
ATOM 1709 N N . ASP A 1 215 ? 19.329 -7.792 43.577 1.00 23.42 215 ASP A N 1
ATOM 1710 C CA . ASP A 1 215 ? 18.677 -9.013 43.066 1.00 23.42 215 ASP A CA 1
ATOM 1711 C C . ASP A 1 215 ? 17.159 -9.091 42.827 1.00 23.42 215 ASP A C 1
ATOM 1713 O O . ASP A 1 215 ? 16.363 -9.389 43.713 1.00 23.42 215 ASP A O 1
ATOM 1717 N N . SER A 1 216 ? 16.768 -9.054 41.543 1.00 23.20 216 SER A N 1
ATOM 1718 C CA . SER A 1 216 ? 15.953 -10.118 40.914 1.00 23.20 216 SER A CA 1
ATOM 1719 C C . SER A 1 216 ? 15.831 -9.925 39.393 1.00 23.20 216 SER A C 1
ATOM 1721 O O . SER A 1 216 ? 15.382 -8.900 38.885 1.00 23.20 216 SER A O 1
ATOM 1723 N N . LEU A 1 217 ? 16.257 -10.952 38.655 1.00 32.34 217 LEU A N 1
ATOM 1724 C CA . LEU A 1 217 ? 16.090 -11.130 37.213 1.00 32.34 217 LEU A CA 1
ATOM 1725 C C . LEU A 1 217 ? 14.598 -11.277 36.866 1.00 32.34 217 LEU A C 1
ATOM 1727 O O . LEU A 1 217 ? 13.980 -12.203 37.379 1.00 32.34 217 LEU A O 1
ATOM 1731 N N . LEU A 1 218 ? 14.068 -10.395 36.000 1.00 26.69 218 LEU A N 1
ATOM 1732 C CA . LEU A 1 218 ? 12.906 -10.533 35.084 1.00 26.69 218 LEU A CA 1
ATOM 1733 C C . LEU A 1 218 ? 12.199 -9.174 34.911 1.00 26.69 218 LEU A C 1
ATOM 1735 O O . LEU A 1 218 ? 11.313 -8.823 35.679 1.00 26.69 218 LEU A O 1
ATOM 1739 N N . SER A 1 219 ? 12.586 -8.411 33.888 1.00 23.30 219 SER A N 1
ATOM 1740 C CA . SER A 1 219 ? 11.780 -7.348 33.261 1.00 23.30 219 SER A CA 1
ATOM 1741 C C . SER A 1 219 ? 12.652 -6.679 32.201 1.00 23.30 219 SER A C 1
ATOM 1743 O O . SER A 1 219 ? 13.491 -5.835 32.518 1.00 23.30 219 SER A O 1
ATOM 1745 N N . ALA A 1 220 ? 12.495 -7.064 30.935 1.00 23.67 220 ALA A N 1
ATOM 1746 C CA . ALA A 1 220 ? 13.084 -6.306 29.840 1.00 23.67 220 ALA A CA 1
ATOM 1747 C C . ALA A 1 220 ? 12.303 -4.990 29.693 1.00 23.67 220 ALA A C 1
ATOM 1749 O O . ALA A 1 220 ? 11.270 -4.925 29.029 1.00 23.67 220 ALA A O 1
ATOM 1750 N N . SER A 1 221 ? 12.792 -3.951 30.367 1.00 23.36 221 SER A N 1
ATOM 1751 C CA . SER A 1 221 ? 12.396 -2.559 30.161 1.00 23.36 221 SER A CA 1
ATOM 1752 C C . SER A 1 221 ? 12.473 -2.185 28.670 1.00 23.36 221 SER A C 1
ATOM 1754 O O . SER A 1 221 ? 13.291 -2.759 27.941 1.00 23.36 221 SER A O 1
ATOM 1756 N N . PRO A 1 222 ? 11.648 -1.233 28.191 1.00 26.19 222 PRO A N 1
ATOM 1757 C CA . PRO A 1 222 ? 11.620 -0.851 26.781 1.00 26.19 222 PRO A CA 1
ATOM 1758 C C . PRO A 1 222 ? 13.019 -0.438 26.300 1.00 26.19 222 PRO A C 1
ATOM 1760 O O . PRO A 1 222 ? 13.784 0.144 27.077 1.00 26.19 222 PRO A O 1
ATOM 1763 N N . PRO A 1 223 ? 13.375 -0.709 25.030 1.00 24.28 223 PRO A N 1
ATOM 1764 C CA . PRO A 1 223 ? 14.671 -0.316 24.509 1.00 24.28 223 PRO A CA 1
ATOM 1765 C C . PRO A 1 223 ? 14.795 1.205 24.606 1.00 24.28 223 PRO A C 1
ATOM 1767 O O . PRO A 1 223 ? 14.005 1.952 24.029 1.00 24.28 223 PRO A O 1
ATOM 1770 N N . VAL A 1 224 ? 15.798 1.658 25.356 1.00 25.14 224 VAL A N 1
ATOM 1771 C CA . VAL A 1 224 ? 16.218 3.057 25.389 1.00 25.14 224 VAL A CA 1
ATOM 1772 C C . VAL A 1 224 ? 16.588 3.450 23.959 1.00 25.14 224 VAL A C 1
ATOM 1774 O O . VAL A 1 224 ? 17.554 2.944 23.383 1.00 25.14 224 VAL A O 1
ATOM 1777 N N . PHE A 1 225 ? 15.771 4.319 23.364 1.00 29.77 225 PHE A N 1
ATOM 1778 C CA . PHE A 1 225 ? 15.944 4.805 22.002 1.00 29.77 225 PHE A CA 1
ATOM 1779 C C . PHE A 1 225 ? 17.256 5.587 21.895 1.00 29.77 225 PHE A C 1
ATOM 1781 O O . PHE A 1 225 ? 17.384 6.687 22.430 1.00 29.77 225 PHE A O 1
ATOM 1788 N N . ARG A 1 226 ? 18.236 5.053 21.157 1.00 23.22 226 ARG A N 1
ATOM 1789 C CA . ARG A 1 226 ? 19.353 5.873 20.675 1.00 23.22 226 ARG A CA 1
ATOM 1790 C C . ARG A 1 226 ? 18.824 6.791 19.578 1.00 23.22 226 ARG A C 1
ATOM 1792 O O . ARG A 1 226 ? 18.436 6.323 18.509 1.00 23.22 226 ARG A O 1
ATOM 1799 N N . ALA A 1 227 ? 18.794 8.088 19.866 1.00 27.64 227 ALA A N 1
ATOM 1800 C CA . ALA A 1 227 ? 18.433 9.128 18.916 1.00 27.64 227 ALA A CA 1
ATOM 1801 C C . ALA A 1 227 ? 19.337 9.053 17.674 1.00 27.64 227 ALA A C 1
ATOM 1803 O O . ALA A 1 227 ? 20.537 9.313 17.746 1.00 27.64 227 ALA A O 1
ATOM 1804 N N . GLY A 1 228 ? 18.761 8.708 16.521 1.00 28.66 228 GLY A N 1
ATOM 1805 C CA . GLY A 1 228 ? 19.328 9.138 15.247 1.00 28.66 228 GLY A CA 1
ATOM 1806 C C . GLY A 1 228 ? 19.134 10.648 15.147 1.00 28.66 228 GLY A C 1
ATOM 1807 O O . GLY A 1 228 ? 18.037 11.130 15.429 1.00 28.66 228 GLY A O 1
ATOM 1808 N N . GLN A 1 229 ? 20.185 11.396 14.809 1.00 33.66 229 GLN A N 1
ATOM 1809 C CA . GLN A 1 229 ? 20.097 12.846 14.637 1.00 33.66 229 GLN A CA 1
ATOM 1810 C C . GLN A 1 229 ? 18.991 13.174 13.624 1.00 33.66 229 GLN A C 1
ATOM 1812 O O . GLN A 1 229 ? 19.052 12.760 12.469 1.00 33.66 229 GLN A O 1
ATOM 1817 N N . SER A 1 230 ? 17.951 13.883 14.063 1.00 40.66 230 SER A N 1
ATOM 1818 C CA . SER A 1 230 ? 16.942 14.425 13.160 1.00 40.66 230 SER A CA 1
ATOM 1819 C C . SER A 1 230 ? 17.489 15.690 12.506 1.00 40.66 230 SER A C 1
ATOM 1821 O O . SER A 1 230 ? 17.772 16.663 13.205 1.00 40.66 230 SER A O 1
ATOM 1823 N N . TYR A 1 231 ? 17.590 15.715 11.181 1.00 46.78 231 TYR A N 1
ATOM 1824 C CA . TYR A 1 231 ? 18.049 16.891 10.439 1.00 46.78 231 TYR A CA 1
ATOM 1825 C C . TYR A 1 231 ? 16.871 17.818 10.102 1.00 46.78 231 TYR A C 1
ATOM 1827 O O . TYR A 1 231 ? 16.548 18.046 8.941 1.00 46.78 231 TYR A O 1
ATOM 1835 N N . PHE A 1 232 ? 16.191 18.339 11.126 1.00 45.72 232 PHE A N 1
ATOM 1836 C CA . PHE A 1 232 ? 15.311 19.502 10.974 1.00 45.72 232 PHE A CA 1
ATOM 1837 C C . PHE A 1 232 ? 16.120 20.732 11.380 1.00 45.72 232 PHE A C 1
ATOM 1839 O O . PHE A 1 232 ?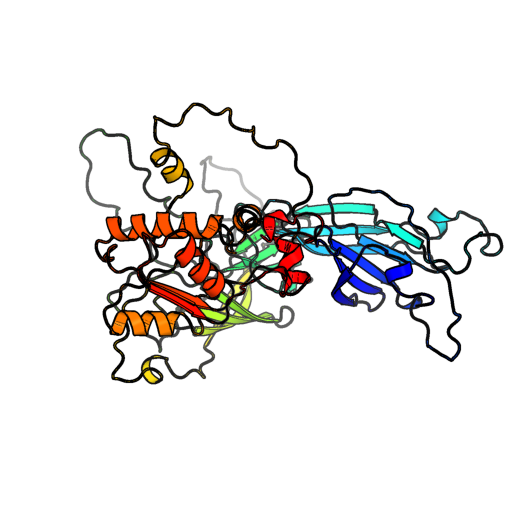 16.553 20.867 12.520 1.00 45.72 232 PHE A O 1
ATOM 1846 N N . THR A 1 233 ? 16.408 21.596 10.414 1.00 45.88 233 THR A N 1
ATOM 1847 C CA . THR A 1 233 ? 17.513 22.573 10.513 1.00 45.88 233 THR A CA 1
ATOM 1848 C C . THR A 1 233 ? 17.136 23.859 11.237 1.00 45.88 233 THR A C 1
ATOM 1850 O O . THR A 1 233 ? 17.988 24.656 11.620 1.00 45.88 233 THR A O 1
ATOM 1853 N N . THR A 1 234 ? 15.846 24.051 11.468 1.00 39.38 234 THR A N 1
ATOM 1854 C CA . THR A 1 234 ? 15.308 25.128 12.283 1.00 39.38 234 THR A CA 1
ATOM 1855 C C . THR A 1 234 ? 14.707 24.473 13.511 1.00 39.38 234 THR A C 1
ATOM 1857 O O . THR A 1 234 ? 13.784 23.679 13.348 1.00 39.38 234 THR A O 1
ATOM 1860 N N . GLY A 1 235 ? 15.134 24.836 14.723 1.00 39.94 235 GLY A N 1
ATOM 1861 C CA . GLY A 1 235 ? 14.445 24.492 15.981 1.00 39.94 235 GLY A CA 1
ATOM 1862 C C . GLY A 1 235 ? 13.015 25.056 16.090 1.00 39.94 235 GLY A C 1
ATOM 1863 O O . GLY A 1 235 ? 12.511 25.278 17.185 1.00 39.94 235 GLY A O 1
ATOM 1864 N N . ALA A 1 236 ? 12.379 25.344 14.952 1.00 43.03 236 ALA A N 1
ATOM 1865 C CA . ALA A 1 236 ? 10.977 25.644 14.816 1.00 43.03 236 ALA A CA 1
ATOM 1866 C C . ALA A 1 236 ? 10.162 24.405 15.186 1.00 43.03 236 ALA A C 1
ATOM 1868 O O . ALA A 1 236 ? 10.478 23.276 14.807 1.00 43.03 236 ALA A O 1
ATOM 1869 N N . SER A 1 237 ? 9.093 24.659 15.928 1.00 50.12 237 SER A N 1
ATOM 1870 C CA . SER A 1 237 ? 8.079 23.678 16.267 1.00 50.12 237 SER A CA 1
ATOM 1871 C C . SER A 1 237 ? 7.627 22.920 15.013 1.00 50.12 237 SER A C 1
ATOM 1873 O O . SER A 1 237 ? 7.180 23.529 14.044 1.00 50.12 237 SER A O 1
ATOM 1875 N N . CYS A 1 238 ? 7.681 21.585 15.055 1.00 52.47 238 CYS A N 1
ATOM 1876 C CA . CYS A 1 238 ? 6.993 20.733 14.077 1.00 52.47 238 CYS A CA 1
ATOM 1877 C C . CYS A 1 238 ? 5.461 20.746 14.261 1.00 52.47 238 CYS A C 1
ATOM 1879 O O . CYS A 1 238 ? 4.750 19.977 13.617 1.00 52.47 238 CYS A O 1
ATOM 1881 N N . PHE A 1 239 ? 4.964 21.618 15.143 1.00 57.06 239 PHE A N 1
ATOM 1882 C CA . PHE A 1 239 ? 3.561 21.832 15.469 1.00 57.06 239 PHE A CA 1
ATOM 1883 C C . PHE A 1 239 ? 3.081 23.165 14.908 1.00 57.06 239 PHE A C 1
ATOM 1885 O O . PHE A 1 239 ? 3.782 24.177 15.021 1.00 57.06 239 PHE A O 1
ATOM 1892 N N . ASP A 1 240 ? 1.857 23.163 14.386 1.00 59.91 240 ASP A N 1
ATOM 1893 C CA . ASP A 1 240 ? 1.148 24.391 14.064 1.00 59.91 240 ASP A CA 1
ATOM 1894 C C . ASP A 1 240 ? 0.746 25.097 15.378 1.00 59.91 240 ASP A C 1
ATOM 1896 O O . ASP A 1 240 ? -0.060 24.558 16.142 1.00 59.91 240 ASP A O 1
ATOM 1900 N N . PRO A 1 241 ? 1.275 26.300 15.675 1.00 56.22 241 PRO A N 1
ATOM 1901 C CA . PRO A 1 241 ? 1.030 26.982 16.946 1.00 56.22 241 PRO A CA 1
ATOM 1902 C C . PRO A 1 241 ? -0.430 27.412 17.166 1.00 56.22 241 PRO A C 1
ATOM 1904 O O . PRO A 1 241 ? -0.769 27.828 18.271 1.00 56.22 241 PRO A O 1
ATOM 1907 N N . THR A 1 242 ? -1.304 27.338 16.154 1.00 54.81 242 THR A N 1
ATOM 1908 C CA . THR A 1 242 ? -2.741 27.639 16.313 1.00 54.81 242 THR A CA 1
ATOM 1909 C C . THR A 1 242 ? -3.580 26.460 16.806 1.00 54.81 242 THR A C 1
ATOM 1911 O O . THR A 1 242 ? -4.752 26.655 17.121 1.00 54.81 242 THR A O 1
ATOM 1914 N N . PHE A 1 243 ? -3.001 25.261 16.912 1.00 56.03 243 PHE A N 1
ATOM 1915 C CA . PHE A 1 243 ? -3.665 24.070 17.446 1.00 56.03 243 PHE A CA 1
ATOM 1916 C C . PHE A 1 243 ? -2.957 23.620 18.731 1.00 56.03 243 PHE A C 1
ATOM 1918 O O . PHE A 1 243 ? -2.119 22.717 18.690 1.00 56.03 243 PHE A O 1
ATOM 1925 N N . PRO A 1 244 ? -3.228 24.286 19.871 1.00 51.03 244 PRO A N 1
ATOM 1926 C CA . PRO A 1 244 ? -2.536 23.997 21.117 1.00 51.03 244 PRO A CA 1
ATOM 1927 C C . PRO A 1 244 ? -2.819 22.571 21.595 1.00 51.03 244 PRO A C 1
ATOM 1929 O O . PRO A 1 244 ? -3.906 22.025 21.404 1.00 51.03 244 PRO A O 1
ATOM 1932 N N . LEU A 1 245 ? -1.812 21.987 22.241 1.00 50.09 245 LEU A N 1
ATOM 1933 C CA . LEU A 1 245 ? -1.888 20.670 22.860 1.00 50.09 245 LEU A CA 1
ATOM 1934 C C . LEU A 1 245 ? -2.992 20.633 23.914 1.00 50.09 245 LEU A C 1
ATOM 1936 O O . LEU A 1 245 ? -3.183 21.593 24.661 1.00 50.09 245 LEU A O 1
ATOM 1940 N N . CYS A 1 246 ? -3.662 19.489 24.027 1.00 48.44 246 CYS A N 1
ATOM 1941 C CA . CYS A 1 246 ? -4.414 19.185 25.231 1.00 48.44 246 CYS A CA 1
ATOM 1942 C C . CYS A 1 246 ? -3.392 18.897 26.355 1.00 48.44 246 CYS A C 1
ATOM 1944 O O . CYS A 1 246 ? -2.637 17.930 26.229 1.00 48.44 246 CYS A O 1
ATOM 1946 N N . PRO A 1 247 ? -3.311 19.713 27.427 1.00 44.88 247 PRO A N 1
ATOM 1947 C CA . PRO A 1 247 ? -2.220 19.641 28.410 1.00 44.88 247 PRO A CA 1
ATOM 1948 C C . PRO A 1 247 ? -2.147 18.330 29.209 1.00 44.88 247 PRO A C 1
ATOM 1950 O O . PRO A 1 247 ? -1.164 18.092 29.902 1.00 44.88 247 PRO A O 1
ATOM 1953 N N . SER A 1 248 ? -3.196 17.504 29.160 1.00 45.94 248 SER A N 1
ATOM 1954 C CA . SER A 1 248 ? -3.354 16.274 29.943 1.00 45.94 248 SER A CA 1
ATOM 1955 C C . SER A 1 248 ? -2.885 15.000 29.232 1.00 45.94 248 SER A C 1
ATOM 1957 O O . SER A 1 248 ? -2.989 13.919 29.810 1.00 45.94 248 SER A O 1
ATOM 1959 N N . LEU A 1 249 ? -2.400 15.087 27.991 1.00 50.72 249 LEU A N 1
ATOM 1960 C CA . LEU A 1 249 ? -2.138 13.920 27.150 1.00 50.72 249 LEU A CA 1
ATOM 1961 C C . LEU A 1 249 ? -0.650 13.737 26.862 1.00 50.72 249 LEU A C 1
ATOM 1963 O O . LEU A 1 249 ? 0.010 14.642 26.361 1.00 50.72 249 LEU A O 1
ATOM 1967 N N . ASN A 1 250 ? -0.143 12.529 27.133 1.00 52.75 250 ASN A N 1
ATOM 1968 C CA . ASN A 1 250 ? 1.162 12.099 26.636 1.00 52.75 250 ASN A CA 1
ATOM 1969 C C . ASN A 1 250 ? 1.191 12.261 25.110 1.00 52.75 250 ASN A C 1
ATOM 1971 O O . ASN A 1 250 ? 0.277 11.817 24.410 1.00 52.75 250 ASN A O 1
ATOM 1975 N N . ASP A 1 251 ? 2.238 12.901 24.598 1.00 63.66 251 ASP A N 1
ATOM 1976 C CA . ASP A 1 251 ? 2.336 13.231 23.182 1.00 63.66 251 ASP A CA 1
ATOM 1977 C C . ASP A 1 251 ? 2.483 11.968 22.325 1.00 63.66 251 ASP A C 1
ATOM 1979 O O . ASP A 1 251 ? 3.540 11.333 22.293 1.00 63.66 251 ASP A O 1
ATOM 1983 N N . TYR A 1 252 ? 1.427 11.619 21.583 1.00 70.31 252 TYR A N 1
ATOM 1984 C CA . TYR A 1 252 ? 1.546 10.643 20.507 1.00 70.31 252 TYR A CA 1
ATOM 1985 C C . TYR A 1 252 ? 2.491 11.193 19.428 1.00 70.31 252 TYR A C 1
ATOM 1987 O O . TYR A 1 252 ? 2.306 12.336 18.985 1.00 70.31 252 TYR A O 1
ATOM 1995 N N . PRO A 1 253 ? 3.477 10.397 18.972 1.00 76.81 253 PRO A N 1
ATOM 1996 C CA . PRO A 1 253 ? 4.399 10.830 17.934 1.00 76.81 253 PRO A CA 1
ATOM 1997 C C . PRO A 1 253 ? 3.652 11.147 16.635 1.00 76.81 253 PRO A C 1
ATOM 1999 O O . PRO A 1 253 ? 2.634 10.533 16.314 1.00 76.81 253 PRO A O 1
ATOM 2002 N N . LEU A 1 254 ? 4.173 12.122 15.890 1.00 78.19 254 LEU A N 1
ATOM 2003 C CA . LEU A 1 254 ? 3.613 12.517 14.602 1.00 78.19 254 LEU A CA 1
ATOM 2004 C C . LEU A 1 254 ? 3.884 11.448 13.539 1.00 78.19 254 LEU A C 1
ATOM 2006 O O . LEU A 1 254 ? 4.999 10.931 13.430 1.00 78.19 254 LEU A O 1
ATOM 2010 N N . SER A 1 255 ? 2.863 11.185 12.732 1.00 85.19 255 SER A N 1
ATOM 2011 C CA . SER A 1 255 ? 2.960 10.511 11.443 1.00 85.19 255 SER A CA 1
ATOM 2012 C C . SER A 1 255 ? 2.953 11.564 10.337 1.00 85.19 255 SER A C 1
ATOM 2014 O O . SER A 1 255 ? 2.273 12.584 10.467 1.00 85.19 255 SER A O 1
ATOM 2016 N N . TYR A 1 256 ? 3.708 11.327 9.269 1.00 88.25 256 TYR A N 1
ATOM 2017 C CA . TYR A 1 256 ? 3.918 12.269 8.170 1.00 88.25 256 TYR A CA 1
ATOM 2018 C C . TYR A 1 256 ? 3.538 11.647 6.830 1.00 88.25 256 TYR A C 1
ATOM 2020 O O . TYR A 1 256 ? 3.795 10.467 6.598 1.00 88.25 256 TYR A O 1
ATOM 2028 N N . GLU A 1 257 ? 3.000 12.476 5.948 1.00 90.00 257 GLU A N 1
ATOM 2029 C CA . GLU A 1 257 ? 2.655 12.155 4.568 1.00 90.00 257 GLU A CA 1
ATOM 2030 C C . GLU A 1 257 ? 3.131 13.287 3.652 1.00 90.00 257 GLU A C 1
ATOM 2032 O O . GLU A 1 257 ? 3.068 14.468 4.009 1.00 90.00 257 GLU A O 1
ATOM 2037 N N . VAL A 1 258 ? 3.640 12.933 2.480 1.00 92.50 258 VAL A N 1
ATOM 2038 C CA . VAL A 1 258 ? 4.057 13.844 1.421 1.00 92.50 258 VAL A CA 1
ATOM 2039 C C . VAL A 1 258 ? 2.851 14.110 0.528 1.00 92.50 258 VAL A C 1
ATOM 2041 O O . VAL A 1 258 ? 2.468 13.277 -0.286 1.00 92.50 258 VAL A O 1
ATOM 2044 N N . SER A 1 259 ? 2.270 15.301 0.644 1.00 91.06 259 SER A N 1
ATOM 2045 C CA . SER A 1 259 ? 1.160 15.722 -0.217 1.00 91.06 259 SER A CA 1
ATOM 2046 C C . SER A 1 259 ? 1.644 16.128 -1.611 1.00 91.06 259 SER A C 1
ATOM 2048 O O . SER A 1 259 ? 0.937 15.944 -2.597 1.00 91.06 259 SER A O 1
ATOM 2050 N N . ALA A 1 260 ? 2.838 16.719 -1.691 1.00 92.81 260 ALA A N 1
ATOM 2051 C CA . ALA A 1 260 ? 3.511 17.061 -2.939 1.00 92.81 260 ALA A CA 1
ATOM 2052 C C . ALA A 1 260 ? 5.017 17.187 -2.694 1.00 92.81 260 ALA A C 1
ATOM 2054 O O . ALA A 1 260 ? 5.431 17.730 -1.670 1.00 92.81 260 ALA A O 1
ATOM 2055 N N . LEU A 1 261 ? 5.841 16.736 -3.635 1.00 94.44 261 LEU A N 1
ATOM 2056 C CA . LEU A 1 261 ? 7.285 16.939 -3.591 1.00 94.44 261 LEU A CA 1
ATOM 2057 C C . LEU A 1 261 ? 7.800 17.179 -5.003 1.00 94.44 261 LEU A C 1
ATOM 2059 O O . LEU A 1 261 ? 7.557 16.380 -5.905 1.00 94.44 261 LEU A O 1
ATOM 2063 N N . ASP A 1 262 ? 8.520 18.281 -5.161 1.00 95.50 262 ASP A N 1
ATOM 2064 C CA . ASP A 1 262 ? 9.251 18.619 -6.368 1.00 95.50 262 ASP A CA 1
ATOM 2065 C C . ASP A 1 262 ? 10.746 18.641 -6.042 1.00 95.50 262 ASP A C 1
ATOM 2067 O O . ASP A 1 262 ? 11.250 19.523 -5.339 1.00 95.50 262 ASP A O 1
ATOM 2071 N N . VAL A 1 263 ? 11.443 17.615 -6.531 1.00 93.81 263 VAL A N 1
ATOM 2072 C CA . VAL A 1 263 ? 12.876 17.421 -6.301 1.00 93.81 263 VAL A CA 1
ATOM 2073 C C . VAL A 1 263 ? 13.686 18.523 -6.974 1.00 93.81 263 VAL A C 1
ATOM 2075 O O . VAL A 1 263 ? 14.650 19.005 -6.382 1.00 93.81 263 VAL A O 1
ATOM 2078 N N . GLU A 1 264 ? 13.291 18.946 -8.177 1.00 91.56 264 GLU A N 1
ATOM 2079 C CA . GLU A 1 264 ? 14.067 19.885 -8.992 1.00 91.56 264 GLU A CA 1
ATOM 2080 C C . GLU A 1 264 ? 14.095 21.275 -8.350 1.00 91.56 264 GLU A C 1
ATOM 2082 O O . GLU A 1 264 ? 15.158 21.880 -8.194 1.00 91.56 264 GLU A O 1
ATOM 2087 N N . SER A 1 265 ? 12.940 21.764 -7.892 1.00 93.81 265 SER A N 1
ATOM 2088 C CA . SER A 1 265 ? 12.873 23.032 -7.156 1.00 93.81 265 SER A CA 1
ATOM 2089 C C . SER A 1 265 ? 13.267 22.904 -5.677 1.00 93.81 265 SER A C 1
ATOM 2091 O O . SER A 1 265 ? 13.542 23.914 -5.012 1.00 93.81 265 SER A O 1
ATOM 2093 N N . GLY A 1 266 ? 13.315 21.675 -5.154 1.00 94.38 266 GLY A N 1
ATOM 2094 C CA . GLY A 1 266 ? 13.651 21.363 -3.769 1.00 94.38 266 GLY A CA 1
ATOM 2095 C C . GLY A 1 266 ? 12.552 21.747 -2.779 1.00 94.38 266 GLY A C 1
ATOM 2096 O O . GLY A 1 266 ? 12.862 22.112 -1.643 1.00 94.38 266 GLY A O 1
ATOM 2097 N N . TRP A 1 267 ? 11.283 21.708 -3.182 1.00 96.31 267 TRP A N 1
ATOM 2098 C CA . TRP A 1 267 ? 10.136 22.039 -2.331 1.00 96.31 267 TRP A CA 1
ATOM 2099 C C . TRP A 1 267 ? 9.280 20.809 -2.045 1.00 96.31 267 TRP A C 1
ATOM 2101 O O . TRP A 1 267 ? 9.069 19.964 -2.910 1.00 96.31 267 TRP A O 1
ATOM 2111 N N . ALA A 1 268 ? 8.743 20.725 -0.829 1.00 94.94 268 ALA A N 1
ATOM 2112 C CA . ALA A 1 268 ? 7.769 19.704 -0.474 1.00 94.94 268 ALA A CA 1
ATOM 2113 C C . ALA A 1 268 ? 6.654 20.271 0.411 1.00 94.94 268 ALA A C 1
ATOM 2115 O O . ALA A 1 268 ? 6.865 21.183 1.213 1.00 94.94 268 ALA A O 1
ATOM 2116 N N . VAL A 1 269 ? 5.463 19.704 0.269 1.00 93.38 269 VAL A N 1
ATOM 2117 C CA . VAL A 1 269 ? 4.300 19.932 1.122 1.00 93.38 269 VAL A CA 1
ATOM 2118 C C . VAL A 1 269 ? 4.046 18.650 1.892 1.00 93.38 269 VAL A C 1
ATOM 2120 O O . VAL A 1 269 ? 3.862 17.590 1.296 1.00 93.38 269 VAL A O 1
ATOM 2123 N N . LEU A 1 270 ? 4.067 18.755 3.216 1.00 90.19 270 LEU A N 1
ATOM 2124 C CA . LEU A 1 270 ? 3.899 17.630 4.122 1.00 90.19 270 LEU A CA 1
ATOM 2125 C C . LEU A 1 270 ? 2.649 17.833 4.966 1.00 90.19 270 LEU A C 1
ATOM 2127 O O . LEU A 1 270 ? 2.468 18.909 5.541 1.00 90.19 270 LEU A O 1
ATOM 2131 N N . THR A 1 271 ? 1.856 16.785 5.131 1.00 86.88 271 THR A N 1
ATOM 2132 C CA . THR A 1 271 ? 0.817 16.718 6.157 1.00 86.88 271 THR A CA 1
ATOM 2133 C C . THR A 1 271 ? 1.330 15.882 7.322 1.00 86.88 271 THR A C 1
ATOM 2135 O O . THR A 1 271 ? 1.920 14.821 7.129 1.00 86.88 271 THR A O 1
ATOM 2138 N N . SER A 1 272 ? 1.139 16.357 8.549 1.00 82.69 272 SER A N 1
ATOM 2139 C CA . SER A 1 272 ? 1.470 15.616 9.765 1.00 82.69 272 SER A CA 1
ATOM 2140 C C . SER A 1 272 ? 0.285 15.558 10.717 1.00 82.69 272 SER A C 1
ATOM 2142 O O . SER A 1 272 ? -0.465 16.519 10.842 1.00 82.69 272 SER A O 1
ATOM 2144 N N . SER A 1 273 ? 0.101 14.431 11.397 1.00 77.69 273 SER A N 1
ATOM 2145 C CA . SER A 1 273 ? -0.973 14.242 12.383 1.00 77.69 273 SER A CA 1
ATOM 2146 C C . SER A 1 273 ? -0.562 13.246 13.467 1.00 77.69 273 SER A C 1
ATOM 2148 O O . SER A 1 273 ? 0.431 12.527 13.322 1.00 77.69 273 SER A O 1
ATOM 2150 N N . SER A 1 274 ? -1.303 13.198 14.572 1.00 75.19 274 SER A N 1
ATOM 2151 C CA . SER A 1 274 ? -1.206 12.115 15.556 1.00 75.19 274 SER A CA 1
ATOM 2152 C C . SER A 1 274 ? -2.572 11.856 16.188 1.00 75.19 274 SER A C 1
ATOM 2154 O O . SER A 1 274 ? -3.514 12.613 15.983 1.00 75.19 274 SER A O 1
ATOM 2156 N N . LEU A 1 275 ? -2.707 10.799 16.992 1.00 73.31 275 LEU A N 1
ATOM 2157 C CA . LEU A 1 275 ? -3.987 10.494 17.646 1.00 73.31 275 LEU A CA 1
ATOM 2158 C C . LEU A 1 275 ? -4.493 11.632 18.540 1.00 73.31 275 LEU A C 1
ATOM 2160 O O . LEU A 1 275 ? -5.698 11.799 18.683 1.00 73.31 275 LEU A O 1
ATOM 2164 N N . SER A 1 276 ? -3.584 12.416 19.121 1.00 67.00 276 SER A N 1
ATOM 2165 C CA . SER A 1 276 ? -3.905 13.569 19.964 1.00 67.00 276 SER A CA 1
ATOM 2166 C C . SER A 1 276 ? -3.835 14.910 19.228 1.00 67.00 276 SER A C 1
ATOM 2168 O O . SER A 1 276 ? -4.033 15.948 19.862 1.00 67.00 276 SER A O 1
ATOM 2170 N N . ARG A 1 277 ? -3.529 14.930 17.921 1.00 69.25 277 ARG A N 1
ATOM 2171 C CA . ARG A 1 277 ? -3.278 16.168 17.167 1.00 69.25 277 ARG A CA 1
ATOM 2172 C C . ARG A 1 277 ? -3.924 16.148 15.794 1.00 69.25 277 ARG A C 1
ATOM 2174 O O . ARG A 1 277 ? -3.725 15.229 15.003 1.00 69.25 277 ARG A O 1
ATOM 2181 N N . LEU A 1 278 ? -4.637 17.229 15.492 1.00 69.69 278 LEU A N 1
ATOM 2182 C CA . LEU A 1 278 ? -5.234 17.424 14.179 1.00 69.69 278 LEU A CA 1
ATOM 2183 C C . LEU A 1 278 ? -4.164 17.488 13.076 1.00 69.69 278 LEU A C 1
ATOM 2185 O O . LEU A 1 278 ? -3.029 17.887 13.351 1.00 69.69 278 LEU A O 1
ATOM 2189 N N . PRO A 1 279 ? -4.529 17.134 11.830 1.00 73.50 279 PRO A N 1
ATOM 2190 C CA . PRO A 1 279 ? -3.636 17.283 10.694 1.00 73.50 279 PRO A CA 1
ATOM 2191 C C . PRO A 1 279 ? -3.173 18.732 10.511 1.00 73.50 279 PRO A C 1
ATOM 2193 O O . PRO A 1 279 ? -3.991 19.647 10.404 1.00 73.50 279 PRO A O 1
ATOM 2196 N N . GLY A 1 280 ? -1.861 18.933 10.450 1.00 76.06 280 GLY A N 1
ATOM 2197 C CA . GLY A 1 280 ? -1.224 20.184 10.059 1.00 76.06 280 GLY A CA 1
ATOM 2198 C C . GLY A 1 280 ? -0.525 20.020 8.715 1.00 76.06 280 GLY A C 1
ATOM 2199 O O . GLY A 1 280 ? 0.138 19.012 8.485 1.00 76.06 280 GLY A O 1
ATOM 2200 N N . THR A 1 281 ? -0.639 21.016 7.837 1.00 84.94 281 THR A N 1
ATOM 2201 C CA . THR A 1 281 ? 0.021 21.002 6.524 1.00 84.94 281 THR A CA 1
ATOM 2202 C C . THR A 1 281 ? 1.109 22.063 6.478 1.00 84.94 281 THR A C 1
ATOM 2204 O O . THR A 1 281 ? 0.846 23.246 6.691 1.00 84.94 281 THR A O 1
ATOM 2207 N N . GLN A 1 282 ? 2.337 21.650 6.188 1.00 86.56 282 GLN A N 1
ATOM 2208 C CA . GLN A 1 282 ? 3.516 22.510 6.158 1.00 86.56 282 GLN A CA 1
ATOM 2209 C C . GLN A 1 282 ? 4.215 22.467 4.804 1.00 86.56 282 GLN A C 1
ATOM 2211 O O . GLN A 1 282 ? 4.297 21.429 4.154 1.00 86.56 282 GLN A O 1
ATOM 2216 N N . VAL A 1 283 ? 4.774 23.605 4.418 1.00 91.50 283 VAL A N 1
ATOM 2217 C CA . VAL A 1 283 ? 5.705 23.743 3.305 1.00 91.50 283 VAL A CA 1
ATOM 2218 C C . VAL A 1 283 ? 7.119 23.662 3.860 1.00 91.50 283 VAL A C 1
ATOM 2220 O O . VAL A 1 283 ? 7.491 24.417 4.767 1.00 91.50 283 VAL A O 1
ATOM 2223 N N . VAL A 1 284 ? 7.918 22.768 3.294 1.00 92.56 284 VAL A N 1
ATOM 2224 C CA . VAL A 1 284 ? 9.330 22.588 3.622 1.00 92.56 284 VAL A CA 1
ATOM 2225 C C . VAL A 1 284 ? 10.189 22.736 2.371 1.00 92.56 284 VAL A C 1
ATOM 2227 O O . VAL A 1 284 ? 9.733 22.529 1.246 1.00 92.56 284 VAL A O 1
ATOM 2230 N N . ARG A 1 285 ? 11.457 23.087 2.575 1.00 94.69 285 ARG A N 1
ATOM 2231 C CA . ARG A 1 285 ? 12.479 23.122 1.531 1.00 94.69 285 ARG A CA 1
ATOM 2232 C C . ARG A 1 285 ? 13.540 22.066 1.808 1.00 94.69 285 ARG A C 1
ATOM 2234 O O . ARG A 1 285 ? 14.012 21.960 2.941 1.00 94.69 285 ARG A O 1
ATOM 2241 N N . ILE A 1 286 ? 13.934 21.327 0.781 1.00 94.19 286 ILE A N 1
ATOM 2242 C CA . ILE A 1 286 ? 15.078 20.421 0.805 1.00 94.19 286 ILE A CA 1
ATOM 2243 C C . ILE A 1 286 ? 16.343 21.274 0.810 1.00 94.19 286 ILE A C 1
ATOM 2245 O O . ILE A 1 286 ? 16.567 22.090 -0.086 1.00 94.19 286 ILE A O 1
ATOM 2249 N N . VAL A 1 287 ? 17.158 21.121 1.847 1.00 92.12 287 VAL A N 1
ATOM 2250 C CA . VAL A 1 287 ? 18.461 21.780 1.954 1.00 92.12 287 VAL A CA 1
ATOM 2251 C C . VAL A 1 287 ? 19.535 20.745 2.243 1.00 92.12 287 VAL A C 1
ATOM 2253 O O . VAL A 1 287 ? 19.312 19.801 2.999 1.00 92.12 287 VAL A O 1
ATOM 2256 N N . PHE A 1 288 ? 20.704 20.930 1.639 1.00 90.94 288 PHE A N 1
ATOM 2257 C CA . PHE A 1 288 ? 21.842 20.042 1.819 1.00 90.94 288 PHE A CA 1
ATOM 2258 C C . PHE A 1 288 ? 22.808 20.638 2.837 1.00 90.94 288 PHE A C 1
ATOM 2260 O O . PHE A 1 288 ? 23.198 21.801 2.721 1.00 90.94 288 PHE A O 1
ATOM 2267 N N . GLN A 1 289 ? 23.184 19.851 3.840 1.00 84.75 289 GLN A N 1
ATOM 2268 C CA . GLN A 1 289 ? 24.064 20.284 4.923 1.00 84.75 289 GLN A CA 1
ATOM 2269 C C . GLN A 1 289 ? 25.352 19.478 4.944 1.00 84.75 289 GLN A C 1
ATOM 2271 O O . GLN A 1 289 ? 25.325 18.266 4.741 1.00 84.75 289 GLN A O 1
ATOM 2276 N N . SER A 1 290 ? 26.469 20.147 5.233 1.00 80.44 290 SER A N 1
ATOM 2277 C CA . SER A 1 290 ? 27.748 19.477 5.433 1.00 80.44 290 SER A CA 1
ATOM 2278 C C . SER A 1 290 ? 27.725 18.707 6.747 1.00 80.44 290 SER A C 1
ATOM 2280 O O . SER A 1 290 ? 27.529 19.303 7.809 1.00 80.44 290 SER A O 1
ATOM 2282 N N . VAL A 1 291 ? 27.984 17.410 6.691 1.00 71.38 291 VAL A N 1
ATOM 2283 C CA . VAL A 1 291 ? 28.145 16.582 7.882 1.00 71.38 291 VAL A CA 1
ATOM 2284 C C . VAL A 1 291 ? 29.630 16.481 8.194 1.00 71.38 291 VAL A C 1
ATOM 2286 O O . VAL A 1 291 ? 30.394 15.852 7.460 1.00 71.38 291 VAL A O 1
ATOM 2289 N N . SER A 1 292 ? 30.052 17.130 9.280 1.00 56.78 292 SER A N 1
ATOM 2290 C CA . SER A 1 292 ? 31.349 16.855 9.888 1.00 56.78 292 SER A CA 1
ATOM 2291 C C . SER A 1 292 ? 31.288 15.469 10.528 1.00 56.78 292 SER A C 1
ATOM 2293 O O . SER A 1 292 ? 30.355 15.145 11.260 1.00 56.78 292 SER A O 1
ATOM 2295 N N . SER A 1 293 ? 32.263 14.616 10.225 1.00 44.06 293 SER A N 1
ATOM 2296 C CA . SER A 1 293 ? 32.392 13.293 10.834 1.00 44.06 293 SER A CA 1
ATOM 2297 C C . SER A 1 293 ? 32.727 13.435 12.323 1.00 44.06 293 SER A C 1
ATOM 2299 O O . SER A 1 293 ? 33.895 13.443 12.704 1.00 44.06 293 SER A O 1
ATOM 2301 N N . SER A 1 294 ? 31.718 13.579 13.178 1.00 40.50 294 SER A N 1
ATOM 2302 C CA . SER A 1 294 ? 31.859 13.537 14.635 1.00 40.50 294 SER A CA 1
ATOM 2303 C C . SER A 1 294 ? 31.108 12.334 15.207 1.00 40.50 294 SER A C 1
ATOM 2305 O O . SER A 1 294 ? 30.125 12.462 15.930 1.00 40.50 294 SER A O 1
ATOM 2307 N N . SER A 1 295 ? 31.588 11.132 14.883 1.00 35.41 295 SER A N 1
ATOM 2308 C CA . SER A 1 295 ? 31.201 9.911 15.598 1.00 35.41 295 SER A CA 1
ATOM 2309 C C . SER A 1 295 ? 32.288 8.832 15.558 1.00 35.41 295 SER A C 1
ATOM 2311 O O . SER A 1 295 ? 31.981 7.675 15.318 1.00 35.41 295 SER A O 1
ATOM 2313 N N . ASP A 1 296 ? 33.539 9.223 15.807 1.00 30.70 296 ASP A N 1
ATOM 2314 C CA . ASP A 1 296 ? 34.589 8.334 16.319 1.00 30.70 296 ASP A CA 1
ATOM 2315 C C . ASP A 1 296 ? 35.344 9.111 17.411 1.00 30.70 296 ASP A C 1
ATOM 2317 O O . ASP A 1 296 ? 36.312 9.824 17.151 1.00 30.70 296 ASP A O 1
ATOM 2321 N N . ILE A 1 297 ? 34.839 9.062 18.649 1.00 33.66 297 ILE A N 1
ATOM 2322 C CA . ILE A 1 297 ? 35.514 9.654 19.811 1.00 33.66 297 ILE A CA 1
ATOM 2323 C C . ILE A 1 297 ? 36.402 8.587 20.470 1.00 33.66 297 ILE A C 1
ATOM 2325 O O . ILE A 1 297 ? 35.931 7.677 21.143 1.00 33.66 297 ILE A O 1
ATOM 2329 N N . SER A 1 298 ? 37.703 8.772 20.236 1.00 29.89 298 SER A N 1
ATOM 2330 C CA . SER A 1 298 ? 38.851 8.577 21.133 1.00 29.89 298 SER A CA 1
ATOM 2331 C C . SER A 1 298 ? 39.086 7.215 21.808 1.00 29.89 298 SER A C 1
ATOM 2333 O O . SER A 1 298 ? 38.576 6.940 22.892 1.00 29.89 298 SER A O 1
ATOM 2335 N N . ILE A 1 299 ? 40.086 6.489 21.300 1.00 28.83 299 ILE A N 1
ATOM 2336 C CA . ILE A 1 299 ? 41.153 5.976 22.170 1.00 28.83 299 ILE A CA 1
ATOM 2337 C C . ILE A 1 299 ? 42.340 6.924 21.997 1.00 28.83 299 ILE A C 1
ATOM 2339 O O . ILE A 1 299 ? 42.870 7.099 20.903 1.00 28.83 299 ILE A O 1
ATOM 2343 N N . SER A 1 300 ? 42.706 7.600 23.079 1.00 29.58 300 SER A N 1
ATOM 2344 C CA . SER A 1 300 ? 43.826 8.532 23.151 1.00 29.58 300 SER A CA 1
ATOM 2345 C C . SER A 1 300 ? 45.165 7.841 22.879 1.00 29.58 300 SER A C 1
ATOM 2347 O O . SER A 1 300 ? 45.522 6.880 23.558 1.00 29.58 300 SER A O 1
ATOM 2349 N N . SER A 1 301 ? 45.958 8.387 21.962 1.00 26.39 301 SER A N 1
ATOM 2350 C CA . SER A 1 301 ? 47.421 8.258 21.940 1.00 26.39 301 SER A CA 1
ATOM 2351 C C . SER A 1 301 ? 47.998 9.557 21.363 1.00 26.39 301 SER A C 1
ATOM 2353 O O . SER A 1 301 ? 47.448 10.057 20.379 1.00 26.39 301 SER A O 1
ATOM 2355 N N . PRO A 1 302 ? 49.024 10.175 21.977 1.00 35.44 302 PRO A N 1
ATOM 2356 C CA . PRO A 1 302 ? 49.447 11.510 21.589 1.00 35.44 302 PRO A CA 1
ATOM 2357 C C . PRO A 1 302 ? 50.450 11.485 20.429 1.00 35.44 302 PRO A C 1
ATOM 2359 O O . PRO A 1 302 ? 51.297 10.603 20.334 1.00 35.44 302 PRO A O 1
ATOM 2362 N N . ALA A 1 303 ? 50.379 12.553 19.633 1.00 36.09 303 ALA A N 1
ATOM 2363 C CA . ALA A 1 303 ? 51.385 13.053 18.700 1.00 36.09 303 ALA A CA 1
ATOM 2364 C C . ALA A 1 303 ? 51.657 12.228 17.426 1.00 36.09 303 ALA A C 1
ATOM 2366 O O . ALA A 1 303 ? 52.583 11.427 17.349 1.00 36.09 303 ALA A O 1
ATOM 2367 N N . SER A 1 304 ? 50.964 12.594 16.345 1.00 29.81 304 SER A N 1
ATOM 2368 C CA . SER A 1 304 ? 51.639 12.791 15.058 1.00 29.81 304 SER A CA 1
ATOM 2369 C C . SER A 1 304 ? 50.973 13.935 14.288 1.00 29.81 304 SER A C 1
ATOM 2371 O O . SER A 1 304 ? 49.753 14.061 14.242 1.00 29.81 304 SER A O 1
ATOM 2373 N N . THR A 1 305 ? 51.804 14.828 13.764 1.00 38.66 305 THR A N 1
ATOM 2374 C CA . THR A 1 305 ? 51.461 15.963 12.903 1.00 38.66 305 THR A CA 1
ATOM 2375 C C . THR A 1 305 ? 50.693 15.505 11.662 1.00 38.66 305 THR A C 1
ATOM 2377 O O . THR A 1 305 ? 51.278 14.871 10.785 1.00 38.66 305 THR A O 1
ATOM 2380 N N . THR A 1 306 ? 49.409 15.847 11.552 1.00 34.12 306 THR A N 1
ATOM 2381 C CA . THR A 1 306 ? 48.612 15.614 10.339 1.00 34.12 306 THR A CA 1
ATOM 2382 C C . THR A 1 306 ? 48.573 16.862 9.460 1.00 34.12 306 THR A C 1
ATOM 2384 O O . THR A 1 306 ? 48.126 17.925 9.888 1.00 34.12 306 THR A O 1
ATOM 2387 N N . ASN A 1 307 ? 49.052 16.695 8.224 1.00 32.72 307 ASN A N 1
ATOM 2388 C CA . ASN A 1 307 ? 48.921 17.617 7.094 1.00 32.72 307 ASN A CA 1
ATOM 2389 C C . ASN A 1 307 ? 47.470 18.119 6.915 1.00 32.72 307 ASN A C 1
ATOM 2391 O O . ASN A 1 307 ? 46.553 17.300 6.985 1.00 32.72 307 ASN A O 1
ATOM 2395 N N . PRO A 1 308 ? 47.246 19.405 6.586 1.00 39.22 308 PRO A N 1
ATOM 2396 C CA . PRO A 1 308 ? 45.910 19.936 6.294 1.00 39.22 308 PRO A CA 1
ATOM 2397 C C . PRO A 1 308 ? 45.324 19.496 4.932 1.00 39.22 308 PRO A C 1
ATOM 2399 O O . PRO A 1 308 ? 44.166 19.793 4.659 1.00 39.22 308 PRO A O 1
ATOM 2402 N N . ASP A 1 309 ? 46.062 18.738 4.111 1.00 34.44 309 ASP A N 1
ATOM 2403 C CA . ASP A 1 309 ? 45.668 18.369 2.735 1.00 34.44 309 ASP A CA 1
ATOM 2404 C C . ASP A 1 309 ? 44.950 17.005 2.590 1.00 34.44 309 ASP A C 1
ATOM 2406 O O . ASP A 1 309 ? 44.835 16.471 1.489 1.00 34.44 309 ASP A O 1
ATOM 2410 N N . LEU A 1 310 ? 44.440 16.415 3.679 1.00 38.56 310 LEU A N 1
ATOM 2411 C CA . LEU A 1 310 ? 43.698 15.137 3.658 1.00 38.56 310 LEU A CA 1
ATOM 2412 C C . LEU A 1 310 ? 42.292 15.236 4.277 1.00 38.56 310 LEU A C 1
ATOM 2414 O O . LEU A 1 310 ? 41.793 14.290 4.885 1.00 38.56 310 LEU A O 1
ATOM 2418 N N . LEU A 1 311 ? 41.617 16.374 4.112 1.00 44.47 311 LEU A N 1
ATOM 2419 C CA . LEU A 1 311 ? 40.170 16.441 4.323 1.00 44.47 311 LEU A CA 1
ATOM 2420 C C . LEU A 1 311 ? 39.484 15.825 3.097 1.00 44.47 311 LEU A C 1
ATOM 2422 O O . LEU A 1 311 ? 39.440 16.428 2.027 1.00 44.47 311 LEU A O 1
ATOM 2426 N N . GLY A 1 312 ? 38.978 14.597 3.246 1.00 48.94 312 GLY A N 1
ATOM 2427 C CA . GLY A 1 312 ? 38.085 13.990 2.256 1.00 48.94 312 GLY A CA 1
ATOM 2428 C C . GLY A 1 312 ? 36.897 14.914 1.941 1.00 48.94 312 GLY A C 1
ATOM 2429 O O . GLY A 1 312 ? 36.578 15.790 2.750 1.00 48.94 312 GLY A O 1
ATOM 2430 N N . PRO A 1 313 ? 36.239 14.756 0.778 1.00 54.12 313 PRO A N 1
ATOM 2431 C CA . PRO A 1 313 ? 35.183 15.666 0.346 1.00 54.12 313 PRO A CA 1
ATOM 2432 C C . PRO A 1 313 ? 34.116 15.819 1.435 1.00 54.12 313 PRO A C 1
ATOM 2434 O O . PRO A 1 313 ? 33.575 14.828 1.933 1.00 54.12 313 PRO A O 1
ATOM 2437 N N . THR A 1 314 ? 33.829 17.067 1.808 1.00 59.53 314 THR A N 1
ATOM 2438 C CA . THR A 1 314 ? 32.799 17.418 2.786 1.00 59.53 314 THR A CA 1
ATOM 2439 C C . THR A 1 314 ? 31.472 16.831 2.328 1.00 59.53 314 THR A C 1
ATOM 2441 O O . THR A 1 314 ? 30.952 17.166 1.264 1.00 59.53 314 THR A O 1
ATOM 2444 N N . ARG A 1 315 ? 30.935 15.902 3.117 1.00 70.75 315 ARG A N 1
ATOM 2445 C CA . ARG A 1 315 ? 29.747 15.142 2.745 1.00 70.75 315 ARG A CA 1
ATOM 2446 C C . ARG A 1 315 ? 28.495 15.981 2.948 1.00 70.75 315 ARG A C 1
ATOM 2448 O O . ARG A 1 315 ? 28.283 16.486 4.044 1.00 70.75 315 ARG A O 1
ATOM 2455 N N . MET A 1 316 ? 27.654 16.069 1.924 1.00 82.88 316 MET A N 1
ATOM 2456 C CA . MET A 1 316 ? 26.384 16.790 1.984 1.00 82.88 316 MET A CA 1
ATOM 2457 C C . MET A 1 316 ? 25.214 15.822 2.183 1.00 82.88 316 MET A C 1
ATOM 2459 O O . MET A 1 316 ? 25.140 14.795 1.508 1.00 82.88 316 MET A O 1
ATOM 2463 N N . GLU A 1 317 ? 24.295 16.144 3.091 1.00 88.81 317 GLU A N 1
ATOM 2464 C CA . GLU A 1 317 ? 23.094 15.345 3.365 1.00 88.81 317 GLU A CA 1
ATOM 2465 C C . GLU A 1 317 ? 21.812 16.161 3.227 1.00 88.81 317 GLU A C 1
ATOM 2467 O O . GLU A 1 317 ? 21.786 17.317 3.658 1.00 88.81 317 GLU A O 1
ATOM 2472 N N . PRO A 1 318 ? 20.747 15.576 2.648 1.00 93.19 318 PRO A N 1
ATOM 2473 C CA . PRO A 1 318 ? 19.452 16.223 2.555 1.00 93.19 318 PRO A CA 1
ATOM 2474 C C . PRO A 1 318 ? 18.823 16.377 3.940 1.00 93.19 318 PRO A C 1
ATOM 2476 O O . PRO A 1 318 ? 18.899 15.499 4.798 1.00 93.19 318 PRO A O 1
ATOM 2479 N N . SER A 1 319 ? 18.129 17.488 4.118 1.00 91.19 319 SER A N 1
ATOM 2480 C CA . SER A 1 319 ? 17.376 17.818 5.319 1.00 91.19 319 SER A CA 1
ATOM 2481 C C . SER A 1 319 ? 16.156 18.648 4.938 1.00 91.19 319 SER A C 1
ATOM 2483 O O . SER A 1 319 ? 16.184 19.382 3.945 1.00 91.19 319 SER A O 1
ATOM 2485 N N . PHE A 1 320 ? 15.076 18.545 5.711 1.00 90.69 320 PHE A N 1
ATOM 2486 C CA . PHE A 1 320 ? 13.931 19.432 5.534 1.00 90.69 320 PHE A CA 1
ATOM 2487 C C . PHE A 1 320 ? 14.095 20.674 6.407 1.00 90.69 320 PHE A C 1
ATOM 2489 O O . PHE A 1 320 ? 14.297 20.607 7.621 1.00 90.69 320 PHE A O 1
ATOM 2496 N N . ARG A 1 321 ? 13.985 21.840 5.772 1.00 88.62 321 ARG A N 1
ATOM 2497 C CA . ARG A 1 321 ? 13.862 23.131 6.441 1.00 88.62 321 ARG A CA 1
ATOM 2498 C C . ARG A 1 321 ? 12.415 23.584 6.372 1.00 88.62 321 ARG A C 1
ATOM 2500 O O . ARG A 1 321 ? 11.899 23.792 5.276 1.00 88.62 321 ARG A O 1
ATOM 2507 N N . HIS A 1 322 ? 11.777 23.781 7.520 1.00 87.38 322 HIS A N 1
ATOM 2508 C CA . HIS A 1 322 ? 10.437 24.359 7.557 1.00 87.38 322 HIS A CA 1
ATOM 2509 C C . HIS A 1 322 ? 10.436 25.766 6.943 1.00 87.38 322 HIS A C 1
ATOM 2511 O O . HIS A 1 322 ? 11.361 26.551 7.173 1.00 87.38 322 HIS A O 1
ATOM 2517 N N . VAL A 1 323 ? 9.406 26.078 6.156 1.00 90.00 323 VAL A N 1
ATOM 2518 C CA . VAL A 1 323 ? 9.228 27.400 5.545 1.00 90.00 323 VAL A CA 1
ATOM 2519 C C . VAL A 1 323 ? 7.943 28.062 6.020 1.00 90.00 323 VAL A C 1
ATOM 2521 O O . VAL A 1 323 ? 7.993 29.212 6.451 1.00 90.00 323 VAL A O 1
ATOM 2524 N N . ALA A 1 324 ? 6.809 27.366 5.939 1.00 86.75 324 ALA A N 1
ATOM 2525 C CA . ALA A 1 324 ? 5.515 27.923 6.323 1.00 86.75 324 ALA A CA 1
ATOM 2526 C C . ALA A 1 324 ? 4.484 26.831 6.633 1.00 86.75 324 ALA A C 1
ATOM 2528 O O . ALA A 1 324 ? 4.637 25.684 6.226 1.00 86.75 324 ALA A O 1
ATOM 2529 N N . TRP A 1 325 ? 3.385 27.214 7.279 1.00 83.88 325 TRP A N 1
ATOM 2530 C CA . TRP A 1 325 ? 2.177 26.396 7.409 1.00 83.88 325 TRP A CA 1
ATOM 2531 C C . TRP A 1 325 ? 1.146 26.809 6.350 1.00 83.88 325 TRP A C 1
ATOM 2533 O O . TRP A 1 325 ? 0.871 28.001 6.191 1.00 83.88 325 TRP A O 1
ATOM 2543 N N . LEU A 1 326 ? 0.553 25.844 5.641 1.00 81.25 326 LEU A N 1
ATOM 2544 C CA . LEU A 1 326 ? -0.592 26.080 4.759 1.00 81.25 326 LEU A CA 1
ATOM 2545 C C . LEU A 1 326 ? -1.865 26.075 5.603 1.00 81.25 326 LEU A C 1
ATOM 2547 O O . LEU A 1 326 ? -2.348 25.028 6.030 1.00 81.25 326 LEU A O 1
ATOM 2551 N N . ARG A 1 327 ? -2.410 27.265 5.856 1.00 66.06 327 ARG A N 1
ATOM 2552 C CA . ARG A 1 327 ? -3.607 27.438 6.681 1.00 66.06 327 ARG A CA 1
ATOM 2553 C C . ARG A 1 327 ? -4.818 27.776 5.820 1.00 66.06 327 ARG A C 1
ATOM 2555 O O . ARG A 1 327 ? -5.025 28.931 5.466 1.00 66.06 327 ARG A O 1
ATOM 2562 N N . GLN A 1 328 ? -5.634 26.765 5.531 1.00 54.81 328 GLN A N 1
ATOM 2563 C CA . GLN A 1 328 ? -7.002 26.931 5.016 1.00 54.81 328 GLN A CA 1
ATOM 2564 C C . GLN A 1 328 ? -8.019 25.965 5.652 1.00 54.81 328 GLN A C 1
ATOM 2566 O O . GLN A 1 328 ? -9.145 25.850 5.176 1.00 54.81 328 GLN A O 1
ATOM 2571 N N . HIS A 1 329 ? -7.671 25.303 6.760 1.00 52.66 329 HIS A N 1
ATOM 2572 C CA . HIS A 1 329 ? -8.593 24.402 7.450 1.00 52.66 329 HIS A CA 1
ATOM 2573 C C . HIS A 1 329 ? -9.264 25.086 8.643 1.00 52.66 329 HIS A C 1
ATOM 2575 O O . HIS A 1 329 ? -8.608 25.627 9.532 1.00 52.66 329 HIS A O 1
ATOM 2581 N N . VAL A 1 330 ? -10.595 25.028 8.664 1.00 49.41 330 VAL A N 1
ATOM 2582 C CA . VAL A 1 330 ? -11.396 25.258 9.868 1.00 49.41 330 VAL A CA 1
ATOM 2583 C C . VAL A 1 330 ? -11.073 24.132 10.854 1.00 49.41 330 VAL A C 1
ATOM 2585 O O . VAL A 1 330 ? -11.090 22.960 10.484 1.00 49.41 330 VAL A O 1
ATOM 2588 N N . SER A 1 331 ? -10.762 24.481 12.103 1.00 49.31 331 SER A N 1
ATOM 2589 C CA . SER A 1 331 ? -10.525 23.506 13.173 1.00 49.31 331 SER A CA 1
ATOM 2590 C C . SER A 1 331 ? -11.705 22.539 13.306 1.00 49.31 331 SER A C 1
ATOM 2592 O O . SER A 1 331 ? -12.857 22.975 13.308 1.00 49.31 331 SER A O 1
ATOM 2594 N N . HIS A 1 332 ? -11.453 21.238 13.500 1.00 50.09 332 HIS A N 1
ATOM 2595 C CA . HIS A 1 332 ? -12.524 20.277 13.799 1.00 50.09 332 HIS A CA 1
ATOM 2596 C C . HIS A 1 332 ? -13.314 20.659 15.061 1.00 50.09 332 HIS A C 1
ATOM 2598 O O . HIS A 1 332 ? -14.497 20.341 15.153 1.00 50.09 332 HIS A O 1
ATOM 2604 N N . HIS A 1 333 ? -12.714 21.411 15.992 1.00 46.56 333 HIS A N 1
ATOM 2605 C CA . HIS A 1 333 ? -13.422 21.964 17.152 1.00 46.56 333 HIS A CA 1
ATOM 2606 C C . HIS A 1 333 ? -14.521 22.966 16.773 1.00 46.56 333 HIS A C 1
ATOM 2608 O O . HIS A 1 333 ? -15.449 23.168 17.546 1.00 46.56 333 HIS A O 1
ATOM 2614 N N . SER A 1 334 ? -14.431 23.580 15.593 1.00 47.25 334 SER A N 1
ATOM 2615 C CA . SER A 1 334 ? -15.473 24.440 15.025 1.00 47.25 334 SER A CA 1
ATOM 2616 C C . SER A 1 334 ? -16.458 23.664 14.140 1.00 47.25 334 SER A C 1
ATOM 2618 O O . SER A 1 334 ? -17.522 24.186 13.822 1.00 47.25 334 SER A O 1
ATOM 2620 N N . ALA A 1 335 ? -16.107 22.440 13.722 1.00 50.22 335 ALA A N 1
ATOM 2621 C CA . ALA A 1 335 ? -16.952 21.566 12.904 1.00 50.22 335 ALA A CA 1
ATOM 2622 C C . ALA A 1 335 ? -17.821 20.617 13.750 1.00 50.22 335 ALA A C 1
ATOM 2624 O O . ALA A 1 335 ? -18.912 20.234 13.329 1.00 50.22 335 ALA A O 1
ATOM 2625 N N . ALA A 1 336 ? -17.352 20.231 14.940 1.00 54.53 336 ALA A N 1
ATOM 2626 C CA . ALA A 1 336 ? -18.134 19.459 15.892 1.00 54.53 336 ALA A CA 1
ATOM 2627 C C . ALA A 1 336 ? -19.141 20.369 16.608 1.00 54.53 336 ALA A C 1
ATOM 2629 O O . ALA A 1 336 ? -18.813 21.463 17.063 1.00 54.53 336 ALA A O 1
ATOM 2630 N N . SER A 1 337 ? -20.384 19.903 16.719 1.00 59.78 337 SER A N 1
ATOM 2631 C CA . SER A 1 337 ? -21.403 20.594 17.504 1.00 59.78 337 SER A CA 1
ATOM 2632 C C . SER A 1 337 ? -20.944 20.756 18.955 1.00 59.78 337 SER A C 1
ATOM 2634 O O . SER A 1 337 ? -20.404 19.815 19.531 1.00 59.78 337 SER A O 1
ATOM 2636 N N . GLN A 1 338 ? -21.260 21.892 19.584 1.00 63.09 338 GLN A N 1
ATOM 2637 C CA . GLN A 1 338 ? -21.048 22.123 21.023 1.00 63.09 338 GLN A CA 1
ATOM 2638 C C . GLN A 1 338 ? -21.676 21.041 21.927 1.00 63.09 338 GLN A C 1
ATOM 2640 O O . GLN A 1 338 ? -21.333 20.933 23.102 1.00 63.09 338 GLN A O 1
ATOM 2645 N N . PHE A 1 339 ? -22.615 20.254 21.391 1.00 66.50 339 PHE A N 1
ATOM 2646 C CA . PHE A 1 339 ? -23.275 19.161 22.099 1.00 66.50 339 PHE A CA 1
ATOM 2647 C C . PHE A 1 339 ? -22.463 17.856 22.107 1.00 66.50 339 PHE A C 1
ATOM 2649 O O . PHE A 1 339 ? -22.725 16.995 22.943 1.00 66.50 339 PHE A O 1
ATOM 2656 N N . ILE A 1 340 ? -21.464 17.706 21.230 1.00 64.62 340 ILE A N 1
ATOM 2657 C CA . ILE A 1 340 ? -20.575 16.541 21.199 1.00 64.62 340 ILE A CA 1
ATOM 2658 C C . ILE A 1 340 ? -19.337 16.876 22.028 1.00 64.62 340 ILE A C 1
ATOM 2660 O O . ILE A 1 340 ? -18.534 17.730 21.658 1.00 64.62 340 ILE A O 1
ATOM 2664 N N . ARG A 1 341 ? -19.173 16.188 23.160 1.00 61.16 341 ARG A N 1
ATOM 2665 C CA . ARG A 1 341 ? -17.942 16.287 23.955 1.00 61.16 341 ARG A CA 1
ATOM 2666 C C . ARG A 1 341 ? -16.809 15.585 23.198 1.00 61.16 341 ARG A C 1
ATOM 2668 O O . ARG A 1 341 ? -16.966 14.396 22.923 1.00 61.16 341 ARG A O 1
ATOM 2675 N N . PRO A 1 342 ? -15.690 16.262 22.886 1.00 62.03 342 PRO A N 1
ATOM 2676 C CA . PRO A 1 342 ? -14.502 15.583 22.385 1.00 62.03 342 PRO A CA 1
ATOM 2677 C C . PRO A 1 342 ? -14.062 14.546 23.420 1.00 62.03 342 PRO A C 1
ATOM 2679 O O . PRO A 1 342 ? -13.909 14.879 24.596 1.00 62.03 342 PRO A O 1
ATOM 2682 N N . CYS A 1 343 ? -13.919 13.292 23.003 1.00 65.00 343 CYS A N 1
ATOM 2683 C CA . CYS A 1 343 ? -13.335 12.262 23.852 1.00 65.00 343 CYS A CA 1
ATOM 2684 C C . CYS A 1 343 ? -11.815 12.415 23.878 1.00 65.00 343 CYS A C 1
ATOM 2686 O O . CYS A 1 343 ? -11.225 12.937 22.928 1.00 65.00 343 CYS A O 1
ATOM 2688 N N . ASP A 1 344 ? -11.192 11.907 24.939 1.00 68.50 344 ASP A N 1
ATOM 2689 C CA . ASP A 1 344 ? -9.751 11.695 24.938 1.00 68.50 344 ASP A CA 1
ATOM 2690 C C . ASP A 1 344 ? -9.357 10.831 23.724 1.00 68.50 344 ASP A C 1
ATOM 2692 O O . ASP A 1 344 ? -10.130 9.961 23.296 1.00 68.50 344 ASP A O 1
ATOM 2696 N N . PRO A 1 345 ? -8.173 11.064 23.136 1.00 68.00 345 PRO A N 1
ATOM 2697 C CA . PRO A 1 345 ? -7.679 10.247 22.045 1.00 68.00 345 PRO A CA 1
ATOM 2698 C C . PRO A 1 345 ? -7.595 8.778 22.479 1.00 68.00 345 PRO A C 1
ATOM 2700 O O . PRO A 1 345 ? -7.351 8.483 23.654 1.00 68.00 345 PRO A O 1
ATOM 2703 N N . PRO A 1 346 ? -7.782 7.836 21.540 1.00 73.88 346 PRO A N 1
ATOM 2704 C CA . PRO A 1 346 ? -7.809 6.420 21.869 1.00 73.88 346 PRO A CA 1
ATOM 2705 C C . PRO A 1 346 ? -6.487 5.989 22.508 1.00 73.88 346 PRO A C 1
ATOM 2707 O O . PRO A 1 346 ? -5.411 6.458 22.132 1.00 73.88 346 PRO A O 1
ATOM 2710 N N . LYS A 1 347 ? -6.563 5.061 23.465 1.00 77.00 347 LYS A N 1
ATOM 2711 C CA . LYS A 1 347 ? -5.383 4.411 24.038 1.00 77.00 347 LYS A CA 1
ATOM 2712 C C . LYS A 1 347 ? -4.917 3.303 23.099 1.00 77.00 347 LYS A C 1
ATOM 2714 O O . LYS A 1 347 ? -5.656 2.353 22.853 1.00 77.00 347 LYS A O 1
ATOM 2719 N N . VAL A 1 348 ? -3.685 3.403 22.607 1.00 77.75 348 VAL A N 1
ATOM 2720 C CA . VAL A 1 348 ? -3.073 2.334 21.810 1.00 77.75 348 VAL A CA 1
ATOM 2721 C C . VAL A 1 348 ? -2.573 1.238 22.744 1.00 77.75 348 VAL A C 1
ATOM 2723 O O . VAL A 1 348 ? -1.783 1.494 23.652 1.00 77.75 348 VAL A O 1
ATOM 2726 N N . VAL A 1 349 ? -3.031 0.011 22.511 1.00 79.25 349 VAL A N 1
ATOM 2727 C CA . VAL A 1 349 ? -2.585 -1.191 23.223 1.00 79.25 349 VAL A CA 1
ATOM 2728 C C . VAL A 1 349 ? -1.905 -2.110 22.214 1.00 79.25 349 VAL A C 1
ATOM 2730 O O . VAL A 1 349 ? -2.320 -2.183 21.059 1.00 79.25 349 VAL A O 1
ATOM 2733 N N . ARG A 1 350 ? -0.848 -2.801 22.640 1.00 81.12 350 ARG A N 1
ATOM 2734 C CA . ARG A 1 350 ? -0.200 -3.852 21.854 1.00 81.12 350 ARG A CA 1
ATOM 2735 C C . ARG A 1 350 ? -0.501 -5.196 22.496 1.00 81.12 350 ARG A C 1
ATOM 2737 O O . ARG A 1 350 ? -0.400 -5.327 23.709 1.00 81.12 350 ARG A O 1
ATOM 2744 N N . TYR A 1 351 ? -0.816 -6.174 21.662 1.00 79.94 351 TYR A N 1
ATOM 2745 C CA . TYR A 1 351 ? -1.054 -7.549 22.066 1.00 79.94 351 TYR A CA 1
ATOM 2746 C C . TYR A 1 351 ? -0.156 -8.470 21.243 1.00 79.94 351 TYR A C 1
ATOM 2748 O O . TYR A 1 351 ? -0.069 -8.307 20.023 1.00 79.94 351 TYR A O 1
ATOM 2756 N N . ASN A 1 352 ? 0.560 -9.375 21.914 1.00 82.50 352 ASN A N 1
ATOM 2757 C CA . ASN A 1 352 ? 1.372 -10.391 21.257 1.00 82.50 352 ASN A CA 1
ATOM 2758 C C . ASN A 1 352 ? 0.557 -11.683 21.160 1.00 82.50 352 ASN A C 1
ATOM 2760 O O . ASN A 1 352 ? 0.238 -12.290 22.179 1.00 82.50 352 ASN A O 1
ATOM 2764 N N . ILE A 1 353 ? 0.192 -12.070 19.940 1.00 77.69 353 ILE A N 1
ATOM 2765 C CA . ILE A 1 353 ? -0.672 -13.229 19.719 1.00 77.69 353 ILE A CA 1
ATOM 2766 C C . ILE A 1 353 ? 0.071 -14.559 19.887 1.00 77.69 353 ILE A C 1
ATOM 2768 O O . ILE A 1 353 ? -0.519 -15.526 20.359 1.00 77.69 353 ILE A O 1
ATOM 2772 N N . ASP A 1 354 ? 1.374 -14.583 19.595 1.00 70.44 354 ASP A N 1
ATOM 2773 C CA . ASP A 1 354 ? 2.190 -15.800 19.660 1.00 70.44 354 ASP A CA 1
ATOM 2774 C C . ASP A 1 354 ? 2.411 -16.255 21.113 1.00 70.44 354 ASP A C 1
ATOM 2776 O O . ASP A 1 354 ? 2.496 -17.445 21.395 1.00 70.44 354 ASP A O 1
ATOM 2780 N N . GLU A 1 355 ? 2.445 -15.315 22.062 1.00 59.22 355 GLU A N 1
ATOM 2781 C CA . GLU A 1 355 ? 2.527 -15.621 23.498 1.00 59.22 355 GLU A CA 1
ATOM 2782 C C . GLU A 1 355 ? 1.212 -16.205 24.040 1.00 59.22 355 GLU A C 1
ATOM 2784 O O . GLU A 1 355 ? 1.227 -16.988 24.986 1.00 59.22 355 GLU A O 1
ATOM 2789 N N . ALA A 1 356 ? 0.077 -15.878 23.417 1.00 54.41 356 ALA A N 1
ATOM 2790 C CA . ALA A 1 356 ? -1.239 -16.341 23.845 1.00 54.41 356 ALA A CA 1
ATOM 2791 C C . ALA A 1 356 ? -1.619 -17.718 23.280 1.00 54.41 356 ALA A C 1
ATOM 2793 O O . ALA A 1 356 ? -2.371 -18.451 23.924 1.00 54.41 356 ALA A O 1
ATOM 2794 N N . GLU A 1 357 ? -1.091 -18.111 22.113 1.00 50.19 357 GLU A N 1
ATOM 2795 C CA . GLU A 1 357 ? -1.267 -19.479 21.598 1.00 50.19 357 GLU A CA 1
ATOM 2796 C C . GLU A 1 357 ? -0.650 -20.525 22.551 1.00 50.19 357 GLU A C 1
ATOM 2798 O O . GLU A 1 357 ? -1.199 -21.617 22.677 1.00 50.19 357 GLU A O 1
ATOM 2803 N N . PHE A 1 358 ? 0.396 -20.180 23.317 1.00 38.12 358 PHE A N 1
ATOM 2804 C CA . PHE A 1 358 ? 0.942 -21.050 24.373 1.00 38.12 358 PHE A CA 1
ATOM 2805 C C . PHE A 1 358 ? 0.013 -21.217 25.588 1.00 38.12 358 PHE A C 1
ATOM 2807 O O . PHE A 1 358 ? 0.064 -22.258 26.242 1.00 38.12 358 PHE A O 1
ATOM 2814 N N . GLU A 1 359 ? -0.850 -20.242 25.887 1.00 34.53 359 GLU A N 1
ATOM 2815 C CA . GLU A 1 359 ? -1.826 -20.336 26.986 1.00 34.53 359 GLU A CA 1
ATOM 2816 C C . GLU A 1 359 ? -3.141 -21.015 26.567 1.00 34.53 359 GLU A C 1
ATOM 2818 O O . GLU A 1 359 ? -3.856 -21.541 27.420 1.00 34.53 359 GLU A O 1
ATOM 2823 N N . MET A 1 360 ? -3.474 -21.032 25.270 1.00 37.09 360 MET A N 1
ATOM 2824 C CA . MET A 1 360 ? -4.730 -21.608 24.762 1.00 37.09 360 MET A CA 1
ATOM 2825 C C . MET A 1 360 ? -4.657 -23.098 24.387 1.00 37.09 360 MET A C 1
ATOM 2827 O O . MET A 1 360 ? -5.681 -23.673 24.008 1.00 37.09 360 MET A O 1
ATOM 2831 N N . ILE A 1 361 ? -3.496 -23.753 24.509 1.00 34.34 361 ILE A N 1
ATOM 2832 C CA . ILE A 1 361 ? -3.403 -25.213 24.363 1.00 34.34 361 ILE A CA 1
ATOM 2833 C C . ILE A 1 361 ? -3.923 -25.870 25.646 1.00 34.34 361 ILE A C 1
ATOM 2835 O O . ILE A 1 361 ? -3.235 -25.944 26.662 1.00 34.34 361 ILE A O 1
ATOM 2839 N N . ASP A 1 362 ? -5.150 -26.383 25.577 1.00 37.53 362 ASP A N 1
ATOM 2840 C CA . ASP A 1 362 ? -5.707 -27.304 26.566 1.00 37.53 362 ASP A CA 1
ATOM 2841 C C . ASP A 1 362 ? -4.804 -28.560 26.668 1.00 37.53 362 ASP A C 1
ATOM 2843 O O . ASP A 1 362 ? -4.625 -29.266 25.666 1.00 37.53 362 ASP A O 1
ATOM 2847 N N . PRO A 1 363 ? -4.244 -28.891 27.852 1.00 35.62 363 PRO A N 1
ATOM 2848 C CA . PRO A 1 363 ? -3.399 -30.073 28.042 1.00 35.62 363 PRO A CA 1
ATOM 2849 C C . PRO A 1 363 ? -4.090 -31.402 27.690 1.00 35.62 363 PRO A C 1
ATOM 2851 O O . PRO A 1 363 ? -3.417 -32.428 27.580 1.00 35.62 363 PRO A O 1
ATOM 2854 N N . SER A 1 364 ? -5.417 -31.411 27.523 1.00 35.88 364 SER A N 1
ATOM 2855 C CA . SER A 1 364 ? -6.205 -32.605 27.210 1.00 35.88 364 SER A CA 1
ATOM 2856 C C . SER A 1 364 ? -6.316 -32.950 25.714 1.00 35.88 364 SER A C 1
ATOM 2858 O O . SER A 1 364 ? -6.829 -34.022 25.390 1.00 35.88 364 SER A O 1
ATOM 2860 N N . GLN A 1 365 ? -5.799 -32.118 24.795 1.00 38.06 365 GLN A N 1
ATOM 2861 C CA . GLN A 1 365 ? -5.917 -32.329 23.335 1.00 38.06 365 GLN A CA 1
ATOM 2862 C C . GLN A 1 365 ? -4.613 -32.726 22.609 1.00 38.06 365 GLN A C 1
ATOM 2864 O O . GLN A 1 365 ? -4.488 -32.572 21.395 1.00 38.06 365 GLN A O 1
ATOM 2869 N N . SER A 1 366 ? -3.631 -33.300 23.308 1.00 38.53 366 SER A N 1
ATOM 2870 C CA . SER A 1 366 ? -2.320 -33.667 22.738 1.00 38.53 366 SER A CA 1
ATOM 2871 C C . SER A 1 366 ? -2.261 -35.036 22.030 1.00 38.53 366 SER A C 1
ATOM 2873 O O . SER A 1 366 ? -1.264 -35.743 22.139 1.00 38.53 366 SER A O 1
ATOM 2875 N N . ASN A 1 367 ? -3.295 -35.429 21.273 1.00 34.25 367 ASN A N 1
ATOM 2876 C CA . ASN A 1 367 ? -3.327 -36.733 20.581 1.00 34.25 367 ASN A CA 1
ATOM 2877 C C . ASN A 1 367 ? -3.679 -36.678 19.084 1.00 34.25 367 ASN A C 1
ATOM 2879 O O . ASN A 1 367 ? -4.287 -37.605 18.547 1.00 34.25 367 ASN A O 1
ATOM 2883 N N . HIS A 1 368 ? -3.222 -35.645 18.373 1.00 33.69 368 HIS A N 1
ATOM 2884 C CA . HIS A 1 368 ? -3.150 -35.688 16.911 1.00 33.69 368 HIS A CA 1
ATOM 2885 C C . HIS A 1 368 ? -1.752 -35.295 16.416 1.00 33.69 368 HIS A C 1
ATOM 2887 O O . HIS A 1 368 ? -1.195 -34.305 16.893 1.00 33.69 368 HIS A O 1
ATOM 2893 N N . PRO A 1 369 ? -1.158 -36.060 15.479 1.00 31.23 369 PRO A N 1
ATOM 2894 C CA . PRO A 1 369 ? 0.129 -35.709 14.904 1.00 31.23 369 PRO A CA 1
ATOM 2895 C C . PRO A 1 369 ? -0.031 -34.401 14.128 1.00 31.23 369 PRO A C 1
ATOM 2897 O O . PRO A 1 369 ? -0.832 -34.315 13.196 1.00 31.23 369 PRO A O 1
ATOM 2900 N N . GLN A 1 370 ? 0.715 -33.377 14.544 1.00 35.09 370 GLN A N 1
ATOM 2901 C CA . GLN A 1 370 ? 0.810 -32.120 13.814 1.00 35.09 370 GLN A CA 1
ATOM 2902 C C . GLN A 1 370 ? 1.231 -32.396 12.363 1.00 35.09 370 GLN A C 1
ATOM 2904 O O . GLN A 1 370 ? 2.212 -33.116 12.146 1.00 35.09 370 GLN A O 1
ATOM 2909 N N . PRO A 1 371 ? 0.562 -31.822 11.350 1.00 30.70 371 PRO A N 1
ATOM 2910 C CA . PRO A 1 371 ? 1.184 -31.702 10.047 1.00 30.70 371 PRO A CA 1
ATOM 2911 C C . PRO A 1 371 ? 2.363 -30.731 10.185 1.00 30.70 371 PRO A C 1
ATOM 2913 O O . PRO A 1 371 ? 2.191 -29.578 10.575 1.00 30.70 371 PRO A O 1
ATOM 2916 N N . ASN A 1 372 ? 3.567 -31.237 9.907 1.00 27.86 372 ASN A N 1
ATOM 2917 C CA . ASN A 1 372 ? 4.803 -30.460 9.845 1.00 27.86 372 ASN A CA 1
ATOM 2918 C C . ASN A 1 372 ? 4.601 -29.143 9.068 1.00 27.86 372 ASN A C 1
ATOM 2920 O O . ASN A 1 372 ? 3.867 -29.135 8.072 1.00 27.86 372 ASN A O 1
ATOM 2924 N N . PRO A 1 373 ? 5.294 -28.051 9.444 1.00 28.11 373 PRO A N 1
ATOM 2925 C CA . PRO A 1 373 ? 5.288 -26.832 8.646 1.00 28.11 373 PRO A CA 1
ATOM 2926 C C . PRO A 1 373 ? 5.816 -27.159 7.240 1.00 28.11 373 PRO A C 1
ATOM 2928 O O . PRO A 1 373 ? 6.810 -27.886 7.124 1.00 28.11 373 PRO A O 1
ATOM 2931 N N . PRO A 1 374 ? 5.194 -26.660 6.157 1.00 29.02 374 PRO A N 1
ATOM 2932 C CA . PRO A 1 374 ? 5.722 -26.890 4.826 1.00 29.02 374 PRO A CA 1
ATOM 2933 C C . PRO A 1 374 ? 7.033 -26.117 4.675 1.00 29.02 374 PRO A C 1
ATOM 2935 O O . PRO A 1 374 ? 7.073 -24.895 4.528 1.00 29.02 374 PRO A O 1
ATOM 2938 N N . LEU A 1 375 ? 8.129 -26.867 4.716 1.00 29.00 375 LEU A N 1
ATOM 2939 C CA . LEU A 1 375 ? 9.459 -26.428 4.342 1.00 29.00 375 LEU A CA 1
ATOM 2940 C C . LEU A 1 375 ? 9.570 -26.441 2.809 1.00 29.00 375 LEU A C 1
ATOM 2942 O O . LEU A 1 375 ? 10.128 -27.371 2.243 1.00 29.00 375 LEU A O 1
ATOM 2946 N N . SER A 1 376 ? 9.019 -25.429 2.138 1.00 23.88 376 SER A N 1
ATOM 2947 C CA . SER A 1 376 ? 9.415 -25.024 0.778 1.00 23.88 376 SER A CA 1
ATOM 2948 C C . SER A 1 376 ? 8.607 -23.807 0.332 1.00 23.88 376 SER A C 1
ATOM 2950 O O . SER A 1 376 ? 7.402 -23.901 0.109 1.00 23.88 376 SER A O 1
ATOM 2952 N N . SER A 1 377 ? 9.284 -22.670 0.163 1.00 25.20 377 SER A N 1
ATOM 2953 C CA . SER A 1 377 ? 8.779 -21.557 -0.648 1.00 25.20 377 SER A CA 1
ATOM 2954 C C . SER A 1 377 ? 8.614 -22.038 -2.095 1.00 25.20 377 SER A C 1
ATOM 2956 O O . SER A 1 377 ? 9.484 -22.764 -2.585 1.00 25.20 377 SER A O 1
ATOM 2958 N N . PRO A 1 378 ? 7.544 -21.630 -2.794 1.00 26.05 378 PRO A N 1
ATOM 2959 C CA . PRO A 1 378 ? 7.761 -20.574 -3.769 1.00 26.05 378 PRO A CA 1
ATOM 2960 C C . PRO A 1 378 ? 6.643 -19.514 -3.861 1.00 26.05 378 PRO A C 1
ATOM 2962 O O . PRO A 1 378 ? 5.461 -19.785 -3.683 1.00 26.05 378 PRO A O 1
ATOM 2965 N N . THR A 1 379 ? 7.048 -18.300 -4.255 1.00 25.31 379 THR A N 1
ATOM 2966 C CA . THR A 1 379 ? 6.227 -17.211 -4.836 1.00 25.31 379 THR A CA 1
ATOM 2967 C C . THR A 1 379 ? 5.190 -16.518 -3.939 1.00 25.31 379 THR A C 1
ATOM 2969 O O . THR A 1 379 ? 3.987 -16.731 -4.035 1.00 25.31 379 THR A O 1
ATOM 2972 N N . ALA A 1 380 ? 5.664 -15.558 -3.138 1.00 25.31 380 ALA A N 1
ATOM 2973 C CA . ALA A 1 380 ? 4.815 -14.539 -2.524 1.00 25.31 380 ALA A CA 1
ATOM 2974 C C . ALA A 1 380 ? 4.374 -13.487 -3.569 1.00 25.31 380 ALA A C 1
ATOM 2976 O O . ALA A 1 380 ? 5.179 -12.680 -4.049 1.00 25.31 380 ALA A O 1
ATOM 2977 N N . SER A 1 381 ? 3.085 -13.503 -3.909 1.00 29.33 381 SER A N 1
ATOM 2978 C CA . SER A 1 381 ? 2.381 -12.522 -4.744 1.00 29.33 381 SER A CA 1
ATOM 2979 C C . SER A 1 381 ? 2.332 -11.143 -4.076 1.00 29.33 381 SER A C 1
ATOM 2981 O O . SER A 1 381 ? 1.977 -11.022 -2.904 1.00 29.33 381 SER A O 1
ATOM 2983 N N . ARG A 1 382 ? 2.683 -10.088 -4.822 1.00 37.91 382 ARG A N 1
ATOM 2984 C CA . ARG A 1 382 ? 2.748 -8.695 -4.347 1.00 37.91 382 ARG A CA 1
ATOM 2985 C C . ARG A 1 382 ? 1.446 -7.964 -4.644 1.00 37.91 382 ARG A C 1
ATOM 2987 O O . ARG A 1 382 ? 1.124 -7.817 -5.817 1.00 37.91 382 ARG A O 1
ATOM 2994 N N . HIS A 1 383 ? 0.802 -7.378 -3.635 1.00 35.75 383 HIS A N 1
ATOM 2995 C CA . HIS A 1 383 ? -0.312 -6.454 -3.859 1.00 35.75 383 HIS A CA 1
ATOM 2996 C C . HIS A 1 383 ? -0.349 -5.274 -2.910 1.00 35.75 383 HIS A C 1
ATOM 2998 O O . HIS A 1 383 ? 0.113 -5.350 -1.781 1.00 35.75 383 HIS A O 1
ATOM 3004 N N . HIS A 1 384 ? -0.927 -4.187 -3.426 1.00 30.41 384 HIS A N 1
ATOM 3005 C CA . HIS A 1 384 ? -1.350 -3.026 -2.661 1.00 30.41 384 HIS A CA 1
ATOM 3006 C C . HIS A 1 384 ? -2.452 -3.446 -1.691 1.00 30.41 384 HIS A C 1
ATOM 3008 O O . HIS A 1 384 ? -3.468 -4.015 -2.101 1.00 30.41 384 HIS A O 1
ATOM 3014 N N . TYR A 1 385 ? -2.223 -3.167 -0.415 1.00 34.66 385 TYR A N 1
ATOM 3015 C CA . TYR A 1 385 ? -3.163 -3.421 0.664 1.00 34.66 385 TYR A CA 1
ATOM 3016 C C . TYR A 1 385 ? -4.038 -2.190 0.879 1.00 34.66 385 TYR A C 1
ATOM 3018 O O . TYR A 1 385 ? -3.573 -1.073 0.630 1.00 34.66 385 TYR A O 1
ATOM 3026 N N . PRO A 1 386 ? -5.278 -2.357 1.368 1.00 26.62 386 PRO A N 1
ATOM 3027 C CA . PRO A 1 386 ? -6.027 -1.230 1.894 1.00 26.62 386 PRO A CA 1
ATOM 3028 C C . PRO A 1 386 ? -5.178 -0.574 2.985 1.00 26.62 386 PRO A C 1
ATOM 3030 O O . PRO A 1 386 ? -4.849 -1.187 4.001 1.00 26.62 386 PRO A O 1
ATOM 3033 N N . GLN A 1 387 ? -4.757 0.658 2.718 1.00 26.09 387 GLN A N 1
ATOM 3034 C CA . GLN A 1 387 ? -4.052 1.478 3.684 1.00 26.09 387 GLN A CA 1
ATOM 3035 C C . GLN A 1 387 ? -4.976 1.665 4.890 1.00 26.09 387 GLN A C 1
ATOM 3037 O O . GLN A 1 387 ? -6.115 2.112 4.733 1.00 26.09 387 GLN A O 1
ATOM 3042 N N . THR A 1 388 ? -4.503 1.350 6.097 1.00 26.02 388 THR A N 1
ATOM 3043 C CA . THR A 1 388 ? -5.174 1.798 7.319 1.00 26.02 388 THR A CA 1
ATOM 3044 C C . THR A 1 388 ? -4.962 3.306 7.431 1.00 26.02 388 THR A C 1
ATOM 3046 O O . THR A 1 388 ? -4.055 3.780 8.113 1.00 26.02 388 THR A O 1
ATOM 3049 N N . PHE A 1 389 ? -5.788 4.077 6.726 1.00 27.11 389 PHE A N 1
ATOM 3050 C CA . PHE A 1 389 ? -6.000 5.480 7.039 1.00 27.11 389 PHE A CA 1
ATOM 3051 C C . PHE A 1 389 ? -6.805 5.534 8.336 1.00 27.11 389 PHE A C 1
ATOM 3053 O O . PHE A 1 389 ? -8.035 5.477 8.345 1.00 27.11 389 PHE A O 1
ATOM 3060 N N . LEU A 1 390 ? -6.107 5.658 9.460 1.00 30.16 390 LEU A N 1
ATOM 3061 C CA . LEU A 1 390 ? -6.698 6.134 10.707 1.00 30.16 390 LEU A CA 1
ATOM 3062 C C . LEU A 1 390 ? -6.930 7.649 10.591 1.00 30.16 390 LEU A C 1
ATOM 3064 O O . LEU A 1 390 ? -6.294 8.407 11.301 1.00 30.16 390 LEU A O 1
ATOM 3068 N N . TYR A 1 391 ? -7.791 8.087 9.664 1.00 27.55 391 TYR A N 1
ATOM 3069 C CA . TYR A 1 391 ? -8.612 9.306 9.753 1.00 27.55 391 TYR A CA 1
ATOM 3070 C C . TYR A 1 391 ? -9.539 9.417 8.526 1.00 27.55 391 TYR A C 1
ATOM 3072 O O . TYR A 1 391 ? -9.116 9.184 7.400 1.00 27.55 391 TYR A O 1
ATOM 3080 N N . GLY A 1 392 ? -10.811 9.788 8.738 1.00 33.88 392 GLY A N 1
ATOM 3081 C CA . GLY A 1 392 ? -11.700 10.209 7.641 1.00 33.88 392 GLY A CA 1
ATOM 3082 C C . GLY A 1 392 ? -13.202 10.087 7.908 1.00 33.88 392 GLY A C 1
ATOM 3083 O O . GLY A 1 392 ? -13.943 11.021 7.636 1.00 33.88 392 GLY A O 1
ATOM 3084 N N . LEU A 1 393 ? -13.660 8.983 8.507 1.00 41.44 393 LEU A N 1
ATOM 3085 C CA . LEU A 1 393 ? -15.071 8.791 8.907 1.00 41.44 393 LEU A CA 1
ATOM 3086 C C . LEU A 1 393 ? -15.226 7.890 10.147 1.00 41.44 393 LEU A C 1
ATOM 3088 O O . LEU A 1 393 ? -16.084 8.135 10.992 1.00 41.44 393 LEU A O 1
ATOM 3092 N N . PHE A 1 394 ? -14.364 6.879 10.300 1.00 58.88 394 PHE A N 1
ATOM 3093 C CA . PHE A 1 394 ? -14.464 5.889 11.381 1.00 58.88 394 PHE A CA 1
ATOM 3094 C C . PHE A 1 394 ? -14.232 6.466 12.781 1.00 58.88 394 PHE A C 1
ATOM 3096 O O . PHE A 1 394 ? -14.955 6.118 13.714 1.00 58.88 394 PHE A O 1
ATOM 3103 N N . LEU A 1 395 ? -13.270 7.383 12.937 1.00 66.19 395 LEU A N 1
ATOM 3104 C CA . LEU A 1 395 ? -12.966 7.948 14.252 1.00 66.19 395 LEU A CA 1
ATOM 3105 C C . LEU A 1 395 ? -14.092 8.858 14.768 1.00 66.19 395 LEU A C 1
ATOM 3107 O O . LEU A 1 395 ? -14.367 8.861 15.961 1.00 66.19 395 LEU A O 1
ATOM 3111 N N . MET A 1 396 ? -14.799 9.568 13.883 1.00 71.25 396 MET A N 1
ATOM 3112 C CA . MET A 1 396 ? -15.946 10.393 14.284 1.00 71.25 396 MET A CA 1
ATOM 3113 C C . MET A 1 396 ? -17.110 9.531 14.790 1.00 71.25 396 MET A C 1
ATOM 3115 O O . MET A 1 396 ? -17.731 9.875 15.794 1.00 71.25 396 MET A O 1
ATOM 3119 N N . HIS A 1 397 ? -17.375 8.381 14.158 1.00 77.38 397 HIS A N 1
ATOM 3120 C CA . HIS A 1 397 ? -18.347 7.414 14.679 1.00 77.38 397 HIS A CA 1
ATOM 3121 C C . HIS A 1 397 ? -17.902 6.826 16.023 1.00 77.38 397 HIS A C 1
ATOM 3123 O O . HIS A 1 397 ? -18.712 6.744 16.943 1.00 77.38 397 HIS A O 1
ATOM 3129 N N . ALA A 1 398 ? -16.619 6.480 16.173 1.00 79.50 398 ALA A N 1
ATOM 3130 C CA . ALA A 1 398 ? -16.071 6.016 17.447 1.00 79.50 398 ALA A CA 1
ATOM 3131 C C . ALA A 1 398 ? -16.245 7.064 18.562 1.00 79.50 398 ALA A C 1
ATOM 3133 O O . ALA A 1 398 ? -16.737 6.737 19.638 1.00 79.50 398 ALA A O 1
ATOM 3134 N N . MET A 1 399 ? -15.930 8.333 18.288 1.00 76.69 399 MET A N 1
ATOM 3135 C CA . MET A 1 399 ? -16.144 9.441 19.226 1.00 76.69 399 MET A CA 1
ATOM 3136 C C . MET A 1 399 ? -17.622 9.607 19.592 1.00 76.69 399 MET A C 1
ATOM 3138 O O . MET A 1 399 ? -17.938 9.850 20.754 1.00 76.69 399 MET A O 1
ATOM 3142 N N . LEU A 1 400 ? -18.538 9.435 18.634 1.00 81.19 400 LEU A N 1
ATOM 3143 C CA . LEU A 1 400 ? -19.974 9.495 18.898 1.00 81.19 400 LEU A CA 1
ATOM 3144 C C . LEU A 1 400 ? -20.437 8.355 19.819 1.00 81.19 400 LEU A C 1
ATOM 3146 O O . LEU A 1 400 ? -21.198 8.595 20.753 1.00 81.19 400 LEU A O 1
ATOM 3150 N N . TYR A 1 401 ? -19.953 7.129 19.610 1.00 85.50 401 TYR A N 1
ATOM 3151 C CA . TYR A 1 401 ? -20.235 6.008 20.511 1.00 85.50 401 TYR A CA 1
ATOM 3152 C C . TYR A 1 401 ? -19.684 6.261 21.919 1.00 85.50 401 TYR A C 1
ATOM 3154 O O . TYR A 1 401 ? -20.417 6.105 22.897 1.00 85.50 401 TYR A O 1
ATOM 3162 N N . CYS A 1 402 ? -18.439 6.726 22.029 1.00 84.31 402 CYS A N 1
ATOM 3163 C CA . CYS A 1 402 ? -17.842 7.095 23.312 1.00 84.31 402 CYS A CA 1
ATOM 3164 C C . CYS A 1 402 ? -18.632 8.211 24.015 1.00 84.31 402 CYS A C 1
ATOM 3166 O O . CYS A 1 402 ? -18.857 8.134 25.222 1.00 84.31 402 CYS A O 1
ATOM 3168 N N . HIS A 1 403 ? -19.123 9.209 23.272 1.00 81.94 403 HIS A N 1
ATOM 3169 C CA . HIS A 1 403 ? -19.982 10.271 23.805 1.00 81.94 403 HIS A CA 1
ATOM 3170 C C . HIS A 1 403 ? -21.262 9.720 24.455 1.00 81.94 403 HIS A C 1
ATOM 3172 O O . HIS A 1 403 ? -21.680 10.217 25.500 1.00 81.94 403 HIS A O 1
ATOM 3178 N N . PHE A 1 404 ? -21.849 8.668 23.881 1.00 87.19 404 PHE A N 1
ATOM 3179 C CA . PHE A 1 404 ? -23.018 7.977 24.436 1.00 87.19 404 PHE A CA 1
ATOM 3180 C C . PHE A 1 404 ? -22.676 6.884 25.466 1.00 87.19 404 PHE A C 1
ATOM 3182 O O . PHE A 1 404 ? -23.563 6.142 25.883 1.00 87.19 404 PHE A O 1
ATOM 3189 N N . GLY A 1 405 ? -21.420 6.794 25.916 1.00 86.44 405 GLY A N 1
ATOM 3190 C CA . GLY A 1 405 ? -21.003 5.896 26.998 1.00 86.44 405 GLY A CA 1
ATOM 3191 C C . GLY A 1 405 ? -20.652 4.471 26.564 1.00 86.44 405 GLY A C 1
ATOM 3192 O O . GLY A 1 405 ? -20.578 3.585 27.414 1.00 86.44 405 GLY A O 1
ATOM 3193 N N . TYR A 1 406 ? -20.429 4.230 25.271 1.00 88.75 406 TYR A N 1
ATOM 3194 C CA . TYR A 1 406 ? -19.919 2.948 24.784 1.00 88.75 406 TYR A CA 1
ATOM 3195 C C . TYR A 1 406 ? -18.389 2.909 24.841 1.00 88.75 406 TYR A C 1
ATOM 3197 O O . TYR A 1 406 ? -17.721 3.859 24.437 1.00 88.75 406 TYR A O 1
ATOM 3205 N N . ALA A 1 407 ? -17.826 1.779 25.270 1.00 88.88 407 ALA A N 1
ATOM 3206 C CA . ALA A 1 407 ? -16.420 1.482 25.025 1.00 88.88 407 ALA A CA 1
ATOM 3207 C C . ALA A 1 407 ? -16.245 1.065 23.556 1.00 88.88 407 ALA A C 1
ATOM 3209 O O . ALA A 1 407 ? -16.936 0.163 23.081 1.00 88.88 407 ALA A O 1
ATOM 3210 N N . VAL A 1 408 ? -15.324 1.712 22.841 1.00 88.75 408 VAL A N 1
ATOM 3211 C CA . VAL A 1 408 ? -15.011 1.384 21.445 1.00 88.75 408 VAL A CA 1
ATOM 3212 C C . VAL A 1 408 ? -13.644 0.717 21.373 1.00 88.75 408 VAL A C 1
ATOM 3214 O O . VAL A 1 408 ? -12.651 1.261 21.850 1.00 88.75 408 VAL A O 1
ATOM 3217 N N . PHE A 1 409 ? -13.603 -0.458 20.751 1.00 88.75 409 PHE A N 1
ATOM 3218 C CA . PHE A 1 409 ? -12.392 -1.233 20.508 1.00 88.75 409 PHE A CA 1
ATOM 3219 C C . PHE A 1 409 ? -12.150 -1.339 19.001 1.00 88.75 409 PHE A C 1
ATOM 3221 O O . PHE A 1 409 ? -13.063 -1.658 18.242 1.00 88.75 409 PHE A O 1
ATOM 3228 N N . LEU A 1 410 ? -10.918 -1.052 18.581 1.00 87.88 410 LEU A N 1
ATOM 3229 C CA . LEU A 1 410 ? -10.448 -1.167 17.203 1.00 87.88 410 LEU A CA 1
ATOM 3230 C C . LEU A 1 410 ? -9.176 -2.012 17.211 1.00 87.88 410 LEU A C 1
ATOM 3232 O O . LEU A 1 410 ? -8.319 -1.822 18.075 1.00 87.88 410 LEU A O 1
ATOM 3236 N N . CYS A 1 411 ? -9.054 -2.930 16.256 1.00 85.50 411 CYS A N 1
ATOM 3237 C CA . CYS A 1 411 ? -7.966 -3.896 16.227 1.00 85.50 411 CYS A CA 1
ATOM 3238 C C . CYS A 1 411 ? -7.504 -4.184 14.803 1.00 85.50 411 CYS A C 1
ATOM 3240 O O . CYS A 1 411 ? -8.276 -4.674 13.979 1.00 85.50 411 CYS A O 1
ATOM 3242 N N . ASP A 1 412 ? -6.215 -3.966 14.553 1.00 88.62 412 ASP A N 1
ATOM 3243 C CA . ASP A 1 412 ? -5.550 -4.490 13.368 1.00 88.62 412 ASP A CA 1
ATOM 3244 C C . ASP A 1 412 ? -5.176 -5.961 13.621 1.00 88.62 412 ASP A C 1
ATOM 3246 O O . ASP A 1 412 ? -4.208 -6.254 14.333 1.00 88.62 412 ASP A O 1
ATOM 3250 N N . CYS A 1 413 ? -5.925 -6.887 13.023 1.00 90.38 413 CYS A N 1
ATOM 3251 C CA . CYS A 1 413 ? -5.691 -8.337 13.100 1.00 90.38 413 CYS A CA 1
ATOM 3252 C C . CYS A 1 413 ? -4.660 -8.807 12.057 1.00 90.38 413 CYS A C 1
ATOM 3254 O O . CYS A 1 413 ? -4.333 -8.046 11.135 1.00 90.38 413 CYS A O 1
ATOM 3256 N N . ARG A 1 414 ? -4.164 -10.053 12.157 1.00 92.12 414 ARG A N 1
ATOM 3257 C CA . ARG A 1 414 ? -3.431 -10.711 11.054 1.00 92.12 414 ARG A CA 1
ATOM 3258 C C . ARG A 1 414 ? -4.243 -10.602 9.765 1.00 92.12 414 ARG A C 1
ATOM 3260 O O . ARG A 1 414 ? -5.457 -10.747 9.790 1.00 92.12 414 ARG A O 1
ATOM 3267 N N . GLY A 1 415 ? -3.583 -10.259 8.658 1.00 88.56 415 GLY A N 1
ATOM 3268 C CA . GLY A 1 415 ? -4.249 -9.835 7.418 1.00 88.56 415 GLY A CA 1
ATOM 3269 C C . GLY A 1 415 ? -4.194 -8.335 7.122 1.00 88.56 415 GLY A C 1
ATOM 3270 O O . GLY A 1 415 ? -4.269 -7.944 5.958 1.00 88.56 415 GLY A O 1
ATOM 3271 N N . SER A 1 416 ? -4.018 -7.483 8.137 1.00 87.69 416 SER A N 1
ATOM 3272 C CA . SER A 1 416 ? -3.913 -6.033 7.925 1.00 87.69 416 SER A CA 1
ATOM 3273 C C . SER A 1 416 ? -2.600 -5.622 7.236 1.00 87.69 416 SER A C 1
ATOM 3275 O O . SER A 1 416 ? -1.599 -6.341 7.261 1.00 87.69 416 SER A O 1
ATOM 3277 N N . ALA A 1 417 ? -2.583 -4.402 6.694 1.00 83.38 417 ALA A N 1
ATOM 3278 C CA . ALA A 1 417 ? -1.406 -3.778 6.093 1.00 83.38 417 ALA A CA 1
ATOM 3279 C C . ALA A 1 417 ? -0.339 -3.349 7.130 1.00 83.38 417 ALA A C 1
ATOM 3281 O O . ALA A 1 417 ? -0.528 -3.493 8.342 1.00 83.38 417 ALA A O 1
ATOM 3282 N N . ASN A 1 418 ? 0.756 -2.756 6.636 1.00 85.12 418 ASN A N 1
ATOM 3283 C CA . ASN A 1 418 ? 1.817 -2.085 7.406 1.00 85.12 418 ASN A CA 1
ATOM 3284 C C . ASN A 1 418 ? 2.667 -2.996 8.320 1.00 85.12 418 ASN A C 1
ATOM 3286 O O . ASN A 1 418 ? 3.379 -2.506 9.200 1.00 85.12 418 ASN A O 1
ATOM 3290 N N . ARG A 1 419 ? 2.603 -4.320 8.122 1.00 89.00 419 ARG A N 1
ATOM 3291 C CA . ARG A 1 419 ? 3.374 -5.330 8.869 1.00 89.00 419 ARG A CA 1
ATOM 3292 C C . ARG A 1 419 ? 4.026 -6.390 7.968 1.00 89.00 419 ARG A C 1
ATOM 3294 O O . ARG A 1 419 ? 4.407 -7.456 8.451 1.00 89.00 419 ARG A O 1
ATOM 3301 N N . GLY A 1 420 ? 4.188 -6.093 6.678 1.00 89.56 420 GLY A N 1
ATOM 3302 C CA . GLY A 1 420 ? 4.788 -6.999 5.693 1.00 89.56 420 GLY A CA 1
ATOM 3303 C C . GLY A 1 420 ? 3.851 -8.088 5.143 1.00 89.56 420 GLY A C 1
ATOM 3304 O O . GLY A 1 420 ? 2.772 -8.362 5.675 1.00 89.56 420 GLY A O 1
ATOM 3305 N N . ILE A 1 421 ? 4.287 -8.738 4.055 1.00 87.75 421 ILE A N 1
ATOM 3306 C CA . ILE A 1 421 ? 3.486 -9.713 3.282 1.00 87.75 421 ILE A CA 1
ATOM 3307 C C . ILE A 1 421 ? 3.142 -10.961 4.092 1.00 87.75 421 ILE A C 1
ATOM 3309 O O . ILE A 1 421 ? 2.072 -11.520 3.905 1.00 87.75 421 ILE A O 1
ATOM 3313 N N . LEU A 1 422 ? 4.019 -11.405 4.996 1.00 91.25 422 LEU A N 1
ATOM 3314 C CA . LEU A 1 422 ? 3.754 -12.597 5.807 1.00 91.25 422 LEU A CA 1
ATOM 3315 C C . LEU A 1 422 ? 2.641 -12.334 6.821 1.00 91.25 422 LEU A C 1
ATOM 3317 O O . LEU A 1 422 ? 1.766 -13.171 7.017 1.00 91.25 422 LEU A O 1
ATOM 3321 N N . PHE A 1 423 ? 2.628 -11.142 7.417 1.00 90.44 423 PHE A N 1
ATOM 3322 C CA . PHE A 1 423 ? 1.568 -10.739 8.327 1.00 90.44 423 PHE A CA 1
ATOM 3323 C C . PHE A 1 423 ? 0.228 -10.601 7.588 1.00 90.44 423 PHE A C 1
ATOM 3325 O O . PHE A 1 423 ? -0.777 -11.165 8.024 1.00 90.44 423 PHE A O 1
ATOM 3332 N N . ALA A 1 424 ? 0.226 -9.929 6.432 1.00 87.06 424 ALA A N 1
ATOM 3333 C CA . ALA A 1 424 ? -0.955 -9.794 5.579 1.00 87.06 424 ALA A CA 1
ATOM 3334 C C . ALA A 1 424 ? -1.419 -11.135 4.974 1.00 87.06 424 ALA A C 1
ATOM 3336 O O . ALA A 1 424 ? -2.606 -11.354 4.772 1.00 87.06 424 ALA A O 1
ATOM 3337 N N . GLY A 1 425 ? -0.499 -12.063 4.710 1.00 89.81 425 GLY A N 1
ATOM 3338 C CA . GLY A 1 425 ? -0.763 -13.337 4.039 1.00 89.81 425 GLY A CA 1
ATOM 3339 C C . GLY A 1 425 ? -1.527 -14.364 4.874 1.00 89.81 425 GLY A C 1
ATOM 3340 O O . GLY A 1 425 ? -1.960 -15.374 4.329 1.00 89.81 425 GLY A O 1
ATOM 3341 N N . HIS A 1 426 ? -1.746 -14.124 6.169 1.00 92.88 426 HIS A N 1
ATOM 3342 C CA . HIS A 1 426 ? -2.481 -15.058 7.030 1.00 92.88 426 HIS A CA 1
ATOM 3343 C C . HIS A 1 426 ? -3.905 -15.341 6.539 1.00 92.88 426 HIS A C 1
ATOM 3345 O O . HIS A 1 426 ? -4.390 -16.460 6.704 1.00 92.88 426 HIS A O 1
ATOM 3351 N N . ILE A 1 427 ? -4.539 -14.357 5.900 1.00 91.75 427 ILE A N 1
ATOM 3352 C CA . ILE A 1 427 ? -5.918 -14.447 5.402 1.00 91.75 427 ILE A CA 1
ATOM 3353 C C . ILE A 1 427 ? -6.017 -15.114 4.025 1.00 91.75 427 ILE A C 1
ATOM 3355 O O . ILE A 1 427 ? -7.121 -15.308 3.517 1.00 91.75 427 ILE A O 1
ATOM 3359 N N . LYS A 1 428 ? -4.878 -15.466 3.407 1.00 93.50 428 LYS A N 1
ATOM 3360 C CA . LYS A 1 428 ? -4.848 -16.214 2.148 1.00 93.50 428 LYS A CA 1
ATOM 3361 C C . LYS A 1 428 ? -5.642 -17.510 2.327 1.00 93.50 428 LYS A C 1
ATOM 3363 O O . LYS A 1 428 ? -5.406 -18.265 3.272 1.00 93.50 428 LYS A O 1
ATOM 3368 N N . ASP A 1 429 ? -6.612 -17.694 1.439 1.00 94.25 429 ASP A N 1
ATOM 3369 C CA . ASP A 1 429 ? -7.554 -18.810 1.361 1.00 94.25 429 ASP A CA 1
ATOM 3370 C C . ASP A 1 429 ? -8.445 -18.992 2.611 1.00 94.25 429 ASP A C 1
ATOM 3372 O O . ASP A 1 429 ? -9.084 -20.030 2.768 1.00 94.25 429 ASP A O 1
ATOM 3376 N N . ARG A 1 430 ? -8.486 -18.000 3.519 1.00 93.44 430 ARG A N 1
ATOM 3377 C CA . ARG A 1 430 ? -9.129 -18.086 4.848 1.00 93.44 430 ARG A CA 1
ATOM 3378 C C . ARG A 1 430 ? -9.752 -16.758 5.311 1.00 93.44 430 ARG A C 1
ATOM 3380 O O . ARG A 1 430 ? -9.728 -16.447 6.504 1.00 93.44 430 ARG A O 1
ATOM 3387 N N . LEU A 1 431 ? -10.273 -15.957 4.377 1.00 91.81 431 LEU A N 1
ATOM 3388 C CA . LEU A 1 431 ? -10.892 -14.657 4.675 1.00 91.81 431 LEU A CA 1
ATOM 3389 C C . LEU A 1 431 ? -11.982 -14.794 5.752 1.00 91.81 431 LEU A C 1
ATOM 3391 O O . LEU A 1 431 ? -12.900 -15.602 5.614 1.00 91.81 431 LEU A O 1
ATOM 3395 N N . GLY A 1 432 ? -11.920 -13.982 6.808 1.00 87.25 432 GLY A N 1
ATOM 3396 C CA . GLY A 1 432 ? -12.922 -13.938 7.882 1.00 87.25 432 GLY A CA 1
ATOM 3397 C C . GLY A 1 432 ? -12.748 -14.990 8.977 1.00 87.25 432 GLY A C 1
ATOM 3398 O O . GLY A 1 432 ? -13.562 -15.030 9.898 1.00 87.25 432 GLY A O 1
ATOM 3399 N N . GLN A 1 433 ? -11.706 -15.822 8.907 1.00 88.81 433 GLN A N 1
ATOM 3400 C CA . GLN A 1 433 ? -11.428 -16.857 9.907 1.00 88.81 433 GLN A CA 1
ATOM 3401 C C . GLN A 1 433 ? -10.335 -16.414 10.882 1.00 88.81 433 GLN A C 1
ATOM 3403 O O . GLN A 1 433 ? -10.556 -16.346 12.093 1.00 88.81 433 GLN A O 1
ATOM 3408 N N . VAL A 1 434 ? -9.145 -16.093 10.366 1.00 91.75 434 VAL A N 1
ATOM 3409 C CA . VAL A 1 434 ? -7.979 -15.752 11.200 1.00 91.75 434 VAL A CA 1
ATOM 3410 C C . VAL A 1 434 ? -8.218 -14.436 11.936 1.00 91.75 434 VAL A C 1
ATOM 3412 O O . VAL A 1 434 ? -7.917 -14.307 13.119 1.00 91.75 434 VAL A O 1
ATOM 3415 N N . GLU A 1 435 ? -8.839 -13.479 11.261 1.00 92.81 435 GLU A N 1
ATOM 3416 C CA . GLU A 1 435 ? -9.056 -12.135 11.777 1.00 92.81 435 GLU A CA 1
ATOM 3417 C C . GLU A 1 435 ? -9.996 -12.127 12.985 1.00 92.81 435 GLU A C 1
ATOM 3419 O O . GLU A 1 435 ? -9.778 -11.372 13.929 1.00 92.81 435 GLU A O 1
ATOM 3424 N N . LEU A 1 436 ? -11.032 -12.973 12.991 1.00 91.00 436 LEU A N 1
ATOM 3425 C CA . LEU A 1 436 ? -11.965 -13.040 14.117 1.00 91.00 436 LEU A CA 1
ATOM 3426 C C . LEU A 1 436 ? -11.367 -13.732 15.340 1.00 91.00 436 LEU A C 1
ATOM 3428 O O . LEU A 1 436 ? -11.637 -13.294 16.460 1.00 91.00 436 LEU A O 1
ATOM 3432 N N . ASN A 1 437 ? -10.522 -14.749 15.148 1.00 93.31 437 ASN A N 1
ATOM 3433 C CA . ASN A 1 437 ? -9.758 -15.342 16.247 1.00 93.31 437 ASN A CA 1
ATOM 3434 C C . ASN A 1 437 ? -8.905 -14.277 16.948 1.00 93.31 437 ASN A C 1
ATOM 3436 O O . ASN A 1 437 ? -9.000 -14.104 18.167 1.00 93.31 437 ASN A O 1
ATOM 3440 N N . ASP A 1 438 ? -8.142 -13.514 16.165 1.00 92.38 438 ASP A N 1
ATOM 3441 C CA . ASP A 1 438 ? -7.296 -12.429 16.661 1.00 92.38 438 ASP A CA 1
ATOM 3442 C C . ASP A 1 438 ? -8.125 -11.344 17.362 1.00 92.38 438 ASP A C 1
ATOM 3444 O O . ASP A 1 438 ? -7.793 -10.915 18.471 1.00 92.38 438 ASP A O 1
ATOM 3448 N N . HIS A 1 439 ? -9.238 -10.929 16.748 1.00 93.38 439 HIS A N 1
ATOM 3449 C CA . HIS A 1 439 ? -10.117 -9.903 17.300 1.00 93.38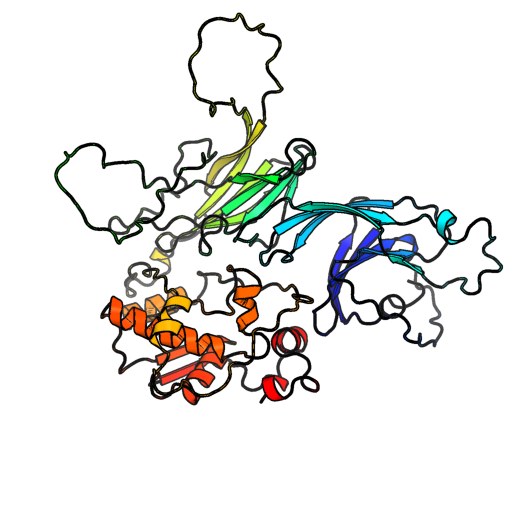 439 HIS A CA 1
ATOM 3450 C C . HIS A 1 439 ? -10.691 -10.324 18.658 1.00 93.38 439 HIS A C 1
ATOM 3452 O O . HIS A 1 439 ? -10.736 -9.515 19.585 1.00 93.38 439 HIS A O 1
ATOM 3458 N N . VAL A 1 440 ? -11.154 -11.568 18.804 1.00 93.50 440 VAL A N 1
ATOM 3459 C CA . VAL A 1 440 ? -11.731 -12.072 20.062 1.00 93.50 440 VAL A CA 1
ATOM 3460 C C . VAL A 1 440 ? -10.663 -12.200 21.146 1.00 93.50 440 VAL A C 1
ATOM 3462 O O . VAL A 1 440 ? -10.914 -11.818 22.293 1.00 93.50 440 VAL A O 1
ATOM 3465 N N . ALA A 1 441 ? -9.477 -12.704 20.801 1.00 93.31 441 ALA A N 1
ATOM 3466 C CA . ALA A 1 441 ? -8.359 -12.824 21.733 1.00 93.31 441 ALA A CA 1
ATOM 3467 C C . ALA A 1 441 ? -7.938 -11.448 22.272 1.00 93.31 441 ALA A C 1
ATOM 3469 O O . ALA A 1 441 ? -7.869 -11.236 23.488 1.00 93.31 441 ALA A O 1
ATOM 3470 N N . PHE A 1 442 ? -7.764 -10.476 21.377 1.00 92.25 442 PHE A N 1
ATOM 3471 C CA . PHE A 1 442 ? -7.362 -9.133 21.771 1.00 92.25 442 PHE A CA 1
ATOM 3472 C C . PHE A 1 442 ? -8.493 -8.394 22.512 1.00 92.25 442 PHE A C 1
ATOM 3474 O O . PHE A 1 442 ? -8.241 -7.755 23.533 1.00 92.25 442 PHE A O 1
ATOM 3481 N N . LEU A 1 443 ? -9.758 -8.557 22.112 1.00 92.44 443 LEU A N 1
ATOM 3482 C CA . LEU A 1 443 ? -10.899 -8.012 22.857 1.00 92.44 443 LEU A CA 1
ATOM 3483 C C . LEU A 1 443 ? -10.902 -8.486 24.320 1.00 92.44 443 LEU A C 1
ATOM 3485 O O . LEU A 1 443 ? -11.039 -7.664 25.227 1.00 92.44 443 LEU A O 1
ATOM 3489 N N . LYS A 1 444 ? -10.706 -9.789 24.564 1.00 93.31 444 LYS A N 1
ATOM 3490 C CA . LYS A 1 444 ? -10.620 -10.354 25.923 1.00 93.31 444 LYS A CA 1
ATOM 3491 C C . LYS A 1 444 ? -9.441 -9.772 26.702 1.00 93.31 444 LYS A C 1
ATOM 3493 O O . LYS A 1 444 ? -9.598 -9.411 27.868 1.00 93.31 444 LYS A O 1
ATOM 3498 N N . HIS A 1 445 ? -8.282 -9.640 26.059 1.00 91.75 445 HIS A N 1
ATOM 3499 C CA . HIS A 1 445 ? -7.102 -9.035 26.673 1.00 91.75 445 HIS A CA 1
ATOM 3500 C C . HIS A 1 445 ? -7.340 -7.568 27.067 1.00 91.75 445 HIS A C 1
ATOM 3502 O O . HIS A 1 445 ? -7.015 -7.167 28.187 1.00 91.75 445 HIS A O 1
ATOM 3508 N N . VAL A 1 446 ? -7.947 -6.759 26.191 1.00 87.56 446 VAL A N 1
ATOM 3509 C CA . VAL A 1 446 ? -8.278 -5.355 26.494 1.00 87.56 446 VAL A CA 1
ATOM 3510 C C . VAL A 1 446 ? -9.332 -5.269 27.588 1.00 87.56 446 VAL A C 1
ATOM 3512 O O . VAL A 1 446 ? -9.192 -4.451 28.497 1.00 87.56 446 VAL A O 1
ATOM 3515 N N . ALA A 1 447 ? -10.355 -6.120 27.554 1.00 90.12 447 ALA A N 1
ATOM 3516 C CA . ALA A 1 447 ? -11.376 -6.148 28.593 1.00 90.12 447 ALA A CA 1
ATOM 3517 C C . ALA A 1 447 ? -10.767 -6.419 29.974 1.00 90.12 447 ALA A C 1
ATOM 3519 O O . ALA A 1 447 ? -11.027 -5.666 30.911 1.00 90.12 447 ALA A O 1
ATOM 3520 N N . ASN A 1 448 ? -9.896 -7.427 30.074 1.00 91.31 448 ASN A N 1
ATOM 3521 C CA . ASN A 1 448 ? -9.230 -7.783 31.325 1.00 91.31 448 ASN A CA 1
ATOM 3522 C C . ASN A 1 448 ? -8.246 -6.696 31.797 1.00 91.31 448 ASN A C 1
ATOM 3524 O O . ASN A 1 448 ? -8.261 -6.295 32.955 1.00 91.31 448 ASN A O 1
ATOM 3528 N N . SER A 1 449 ? -7.408 -6.179 30.893 1.00 88.25 449 SER A N 1
ATOM 3529 C CA . SER A 1 449 ? -6.356 -5.212 31.245 1.00 88.25 449 SER A CA 1
ATOM 3530 C C . SER A 1 449 ? -6.875 -3.808 31.560 1.00 88.25 449 SER A C 1
ATOM 3532 O O . SER A 1 449 ? -6.218 -3.062 32.286 1.00 88.25 449 SER A O 1
ATOM 3534 N N . THR A 1 450 ? -8.027 -3.418 31.009 1.00 86.19 450 THR A N 1
ATOM 3535 C CA . THR A 1 450 ? -8.588 -2.072 31.210 1.00 86.19 450 THR A CA 1
ATOM 3536 C C . THR A 1 450 ? -9.739 -2.032 32.206 1.00 86.19 450 THR A C 1
ATOM 3538 O O . THR A 1 450 ? -9.964 -0.987 32.810 1.00 86.19 450 THR A O 1
ATOM 3541 N N . GLY A 1 451 ? -10.502 -3.121 32.351 1.00 87.06 451 GLY A N 1
ATOM 3542 C CA . GLY A 1 451 ? -11.749 -3.134 33.120 1.00 87.06 451 GLY A CA 1
ATOM 3543 C C . GLY A 1 451 ? -12.874 -2.272 32.524 1.00 87.06 451 GLY A C 1
ATOM 3544 O O . GLY A 1 451 ? -13.905 -2.098 33.166 1.00 87.06 451 GLY A O 1
ATOM 3545 N N . LEU A 1 452 ? -12.696 -1.722 31.314 1.00 85.94 452 LEU A N 1
ATOM 3546 C CA . LEU A 1 452 ? -13.653 -0.805 30.676 1.00 85.94 452 LEU A CA 1
ATOM 3547 C C . LEU A 1 452 ? -14.711 -1.518 29.824 1.00 85.94 452 LEU A C 1
ATOM 3549 O O . LEU A 1 452 ? -15.719 -0.912 29.463 1.00 85.94 452 LEU A O 1
ATOM 3553 N N . ILE A 1 453 ? -14.477 -2.783 29.466 1.00 90.38 453 ILE A N 1
ATOM 3554 C CA . ILE A 1 453 ? -15.326 -3.532 28.536 1.00 90.38 453 ILE A CA 1
ATOM 3555 C C . ILE A 1 453 ? -16.143 -4.564 29.308 1.00 90.38 453 ILE A C 1
ATOM 3557 O O . ILE A 1 453 ? -15.611 -5.539 29.838 1.00 90.38 453 ILE A O 1
ATOM 3561 N N . ASP A 1 454 ? -17.458 -4.372 29.315 1.00 93.06 454 ASP A N 1
ATOM 3562 C CA . ASP A 1 454 ? -18.409 -5.372 29.786 1.00 93.06 454 ASP A CA 1
ATOM 3563 C C . ASP A 1 454 ? -18.605 -6.455 28.716 1.00 93.06 454 ASP A C 1
ATOM 3565 O O . ASP A 1 454 ? -19.358 -6.284 27.752 1.00 93.06 454 ASP A O 1
ATOM 3569 N N . MET A 1 455 ? -17.930 -7.591 28.910 1.00 94.44 455 MET A N 1
ATOM 3570 C CA . MET A 1 455 ? -17.967 -8.724 27.981 1.00 94.44 455 MET A CA 1
ATOM 3571 C C . MET A 1 455 ? -19.362 -9.357 27.825 1.00 94.44 455 MET A C 1
ATOM 3573 O O . MET A 1 455 ? -19.565 -10.124 26.888 1.00 94.44 455 MET A O 1
ATOM 3577 N N . SER A 1 456 ? -20.342 -9.031 28.679 1.00 95.12 456 SER A N 1
ATOM 3578 C CA . SER A 1 456 ? -21.728 -9.502 28.520 1.00 95.12 456 SER A CA 1
ATOM 3579 C C . SER A 1 456 ? -22.546 -8.687 27.506 1.00 95.12 456 SER A C 1
ATOM 3581 O O . SER A 1 456 ? -23.638 -9.105 27.108 1.00 95.12 456 SER A O 1
ATOM 3583 N N . ARG A 1 457 ? -22.039 -7.523 27.070 1.00 95.25 457 ARG A N 1
ATOM 3584 C CA . ARG A 1 457 ? -22.748 -6.558 26.207 1.00 95.25 457 ARG A CA 1
ATOM 3585 C C . ARG A 1 457 ? -21.899 -6.083 25.025 1.00 95.25 457 ARG A C 1
ATOM 3587 O O . ARG A 1 457 ? -21.930 -4.910 24.659 1.00 95.25 457 ARG A O 1
ATOM 3594 N N . VAL A 1 458 ? -21.158 -6.996 24.404 1.00 96.19 458 VAL A N 1
ATOM 3595 C CA . VAL A 1 458 ? -20.330 -6.681 23.232 1.00 96.19 458 VAL A CA 1
ATOM 3596 C C . VAL A 1 458 ? -21.174 -6.699 21.959 1.00 96.19 458 VAL A C 1
ATOM 3598 O O . VAL A 1 458 ? -21.919 -7.646 21.707 1.00 96.19 458 VAL A O 1
ATOM 3601 N N . ALA A 1 459 ? -21.020 -5.670 21.129 1.00 95.69 459 ALA A N 1
ATOM 3602 C CA . ALA A 1 459 ? -21.533 -5.635 19.766 1.00 95.69 459 ALA A CA 1
ATOM 3603 C C . ALA A 1 459 ? -20.383 -5.430 18.772 1.00 95.69 459 ALA A C 1
ATOM 3605 O O . ALA A 1 459 ? -19.385 -4.793 19.107 1.00 95.69 459 ALA A O 1
ATOM 3606 N N . ILE A 1 460 ? -20.531 -5.952 17.555 1.00 94.69 460 ILE A N 1
ATOM 3607 C CA . ILE A 1 460 ? -19.583 -5.734 16.453 1.00 94.69 460 ILE A CA 1
ATOM 3608 C C . ILE A 1 460 ? -20.289 -5.052 15.285 1.00 94.69 460 ILE A C 1
ATOM 3610 O O . ILE A 1 460 ? -21.415 -5.401 14.926 1.00 94.69 460 ILE A O 1
ATOM 3614 N N . THR A 1 461 ? -19.624 -4.063 14.699 1.00 93.94 461 THR A N 1
ATOM 3615 C CA . THR A 1 461 ? -20.125 -3.308 13.550 1.00 93.94 461 THR A CA 1
ATOM 3616 C C . THR A 1 461 ? -19.008 -3.057 12.551 1.00 93.94 461 THR A C 1
ATOM 3618 O O . THR A 1 461 ? -17.862 -2.834 12.946 1.00 93.94 461 THR A O 1
ATOM 3621 N N . GLY A 1 462 ? -19.336 -3.077 11.263 1.00 89.88 462 GLY A N 1
ATOM 3622 C CA . GLY A 1 462 ? -18.368 -2.844 10.202 1.00 89.88 462 GLY A CA 1
ATOM 3623 C C . GLY A 1 462 ? -19.013 -2.599 8.843 1.00 89.88 462 GLY A C 1
ATOM 3624 O O . GLY A 1 462 ? -20.160 -2.971 8.596 1.00 89.88 462 GLY A O 1
ATOM 3625 N N . TYR A 1 463 ? -18.253 -1.958 7.953 1.00 90.00 463 TYR A N 1
ATOM 3626 C CA . TYR A 1 463 ? -18.641 -1.684 6.568 1.00 90.00 463 TYR A CA 1
ATOM 3627 C C . TYR A 1 463 ? -17.789 -2.516 5.602 1.00 90.00 463 TYR A C 1
ATOM 3629 O O . TYR A 1 463 ? -16.609 -2.740 5.879 1.00 90.00 463 TYR A O 1
ATOM 3637 N N . SER A 1 464 ? -18.342 -2.941 4.461 1.00 93.06 464 SER A N 1
ATOM 3638 C CA . SER A 1 464 ? -17.617 -3.725 3.445 1.00 93.06 464 SER A CA 1
ATOM 3639 C C . SER A 1 464 ? -17.038 -5.017 4.050 1.00 93.06 464 SER A C 1
ATOM 3641 O O . SER A 1 464 ? -17.789 -5.796 4.639 1.00 93.06 464 SER A O 1
ATOM 3643 N N . TYR A 1 465 ? -15.720 -5.234 3.998 1.00 94.38 465 TYR A N 1
ATOM 3644 C CA . TYR A 1 465 ? -15.060 -6.370 4.653 1.00 94.38 465 TYR A CA 1
ATOM 3645 C C . TYR A 1 465 ? -15.366 -6.453 6.158 1.00 94.38 465 TYR A C 1
ATOM 3647 O O . TYR A 1 465 ? -15.571 -7.537 6.696 1.00 94.38 465 TYR A O 1
ATOM 3655 N N . GLY A 1 466 ? -15.491 -5.307 6.838 1.00 92.75 466 GLY A N 1
ATOM 3656 C CA . GLY A 1 466 ? -15.922 -5.269 8.236 1.00 92.75 466 GLY A CA 1
ATOM 3657 C C . GLY A 1 466 ? -17.362 -5.756 8.421 1.00 92.75 466 GLY A C 1
ATOM 3658 O O . GLY A 1 466 ? -17.667 -6.384 9.426 1.00 92.75 466 GLY A O 1
ATOM 3659 N N . GLY A 1 467 ? -18.239 -5.522 7.440 1.00 92.81 467 GLY A N 1
ATOM 3660 C CA . GLY A 1 467 ? -19.597 -6.065 7.430 1.00 92.81 467 GLY A CA 1
ATOM 3661 C C . GLY A 1 467 ? -19.601 -7.586 7.250 1.00 92.81 467 GLY A C 1
ATOM 3662 O O . GLY A 1 467 ? -20.346 -8.279 7.940 1.00 92.81 467 GLY A O 1
ATOM 3663 N N . TYR A 1 468 ? -18.743 -8.110 6.367 1.00 95.44 468 TYR A N 1
ATOM 3664 C CA . TYR A 1 468 ? -18.516 -9.553 6.229 1.00 95.44 468 TYR A CA 1
ATOM 3665 C C . TYR A 1 468 ? -18.028 -10.161 7.553 1.00 95.44 468 TYR A C 1
ATOM 3667 O O . TYR A 1 468 ? -18.665 -11.072 8.079 1.00 95.44 468 TYR A O 1
ATOM 3675 N N . MET A 1 469 ? -16.986 -9.586 8.167 1.00 95.12 469 MET A N 1
ATOM 3676 C CA . MET A 1 469 ? -16.495 -10.010 9.486 1.00 95.12 469 MET A CA 1
ATOM 3677 C C . MET A 1 469 ? -17.576 -9.935 10.572 1.00 95.12 469 MET A C 1
ATOM 3679 O O . MET A 1 469 ? -17.646 -10.814 11.424 1.00 95.12 469 MET A O 1
ATOM 3683 N N . SER A 1 470 ? -18.440 -8.919 10.542 1.00 95.56 470 SER A N 1
ATOM 3684 C CA . SER A 1 470 ? -19.592 -8.803 11.437 1.00 95.56 470 SER A CA 1
ATOM 3685 C C . SER A 1 470 ? -20.550 -9.995 11.297 1.00 95.56 470 SER A C 1
ATOM 3687 O O . SER A 1 470 ? -20.923 -10.588 12.310 1.00 95.56 470 SER A O 1
ATOM 3689 N N . LEU A 1 471 ? -20.919 -10.396 10.075 1.00 96.56 471 LEU A N 1
ATOM 3690 C CA . LEU A 1 471 ? -21.761 -11.582 9.856 1.00 96.56 471 LEU A CA 1
ATOM 3691 C C . LEU A 1 471 ? -21.056 -12.876 10.283 1.00 96.56 471 LEU A C 1
ATOM 3693 O O . LEU A 1 471 ? -21.655 -13.693 10.983 1.00 96.56 471 LEU A O 1
ATOM 3697 N N . MET A 1 472 ? -19.772 -13.026 9.953 1.00 95.44 472 MET A N 1
ATOM 3698 C CA . MET A 1 472 ? -18.960 -14.168 10.386 1.00 95.44 472 MET A CA 1
ATOM 3699 C C . MET A 1 472 ? -18.876 -14.253 11.919 1.00 95.44 472 MET A C 1
ATOM 3701 O O . MET A 1 472 ? -18.978 -15.335 12.498 1.00 95.44 472 MET A O 1
ATOM 3705 N N . ALA A 1 473 ? -18.792 -13.112 12.608 1.00 94.38 473 ALA A N 1
ATOM 3706 C CA . ALA A 1 473 ? -18.821 -13.048 14.064 1.00 94.38 473 ALA A CA 1
ATOM 3707 C C . ALA A 1 473 ? -20.170 -13.506 14.638 1.00 94.38 473 ALA A C 1
ATOM 3709 O O . ALA A 1 473 ? -20.189 -14.215 15.646 1.00 94.38 473 ALA A O 1
ATOM 3710 N N . ALA A 1 474 ? -21.288 -13.164 13.986 1.00 95.88 474 ALA A N 1
ATOM 3711 C CA . ALA A 1 474 ? -22.612 -13.657 14.370 1.00 95.88 474 ALA A CA 1
ATOM 3712 C C . ALA A 1 474 ? -22.706 -15.188 14.268 1.00 95.88 474 ALA A C 1
ATOM 3714 O O . ALA A 1 474 ? -23.335 -15.820 15.115 1.00 95.88 474 ALA A O 1
ATOM 3715 N N . MET A 1 475 ? -22.078 -15.779 13.248 1.00 95.00 475 MET A N 1
ATOM 3716 C CA . MET A 1 475 ? -22.114 -17.223 12.996 1.00 95.00 475 MET A CA 1
ATOM 3717 C C . MET A 1 475 ? -21.190 -18.007 13.934 1.00 95.00 475 MET A C 1
ATOM 3719 O O . MET A 1 475 ? -21.616 -18.995 14.530 1.00 95.00 475 MET A O 1
ATOM 3723 N N . HIS A 1 476 ? -19.942 -17.564 14.098 1.00 94.94 476 HIS A N 1
ATOM 3724 C CA . HIS A 1 476 ? -18.905 -18.331 14.801 1.00 94.94 476 HIS A CA 1
ATOM 3725 C C . HIS A 1 476 ? -18.707 -17.921 16.267 1.00 94.94 476 HIS A C 1
ATOM 3727 O O . HIS A 1 476 ? -18.254 -18.724 17.082 1.00 94.94 476 HIS A O 1
ATOM 3733 N N . TYR A 1 477 ? -19.080 -16.693 16.635 1.00 95.62 477 TYR A N 1
ATOM 3734 C CA . TYR A 1 477 ? -18.812 -16.116 17.957 1.00 95.62 477 TYR A CA 1
ATOM 3735 C C . TYR A 1 477 ? -20.065 -15.490 18.583 1.00 95.62 477 TYR A C 1
ATOM 3737 O O . TYR A 1 477 ? -19.981 -14.505 19.316 1.00 95.62 477 TYR A O 1
ATOM 3745 N N . SER A 1 478 ? -21.237 -16.094 18.361 1.00 95.62 478 SER A N 1
ATOM 3746 C CA . SER A 1 478 ? -22.520 -15.675 18.961 1.00 95.62 478 SER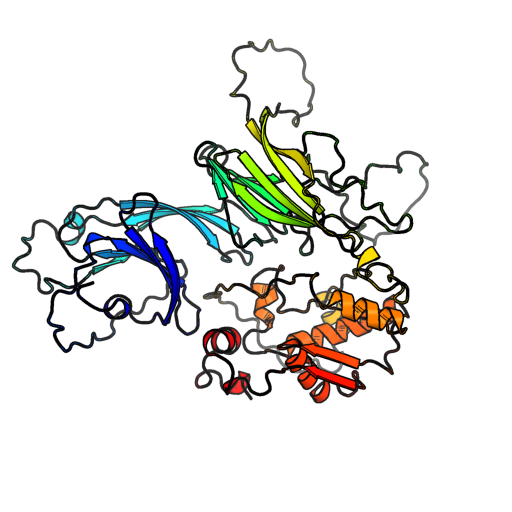 A CA 1
ATOM 3747 C C . SER A 1 478 ? -22.528 -15.672 20.499 1.00 95.62 478 SER A C 1
ATOM 3749 O O . SER A 1 478 ? -23.337 -14.985 21.119 1.00 95.62 478 SER A O 1
ATOM 3751 N N . HIS A 1 479 ? -21.611 -16.415 21.125 1.00 95.62 479 HIS A N 1
ATOM 3752 C CA . HIS A 1 479 ? -21.386 -16.418 22.572 1.00 95.62 479 HIS A CA 1
ATOM 3753 C C . HIS A 1 479 ? -20.558 -15.215 23.067 1.00 95.62 479 HIS A C 1
ATOM 3755 O O . HIS A 1 479 ? -20.549 -14.946 24.265 1.00 95.62 479 HIS A O 1
ATOM 3761 N N . ILE A 1 480 ? -19.869 -14.500 22.168 1.00 95.56 480 ILE A N 1
ATOM 3762 C CA . ILE A 1 480 ? -19.118 -13.267 22.457 1.00 95.56 480 ILE A CA 1
ATOM 3763 C C . ILE A 1 480 ? -19.942 -12.035 22.070 1.00 95.56 480 ILE A C 1
ATOM 3765 O O . ILE A 1 480 ? -20.073 -11.109 22.866 1.00 95.56 480 ILE A O 1
ATOM 3769 N N . TYR A 1 481 ? -20.498 -12.011 20.856 1.00 94.62 481 TYR A N 1
ATOM 3770 C CA . TYR A 1 481 ? -21.174 -10.835 20.307 1.00 94.62 481 TYR A CA 1
ATOM 3771 C C . TYR A 1 481 ? -22.688 -10.938 20.461 1.00 94.62 481 TYR A C 1
ATOM 3773 O O . TYR A 1 481 ? -23.346 -11.767 19.832 1.00 94.62 481 TYR A O 1
ATOM 3781 N N . ARG A 1 482 ? -23.262 -10.046 21.271 1.00 95.50 482 ARG A N 1
ATOM 3782 C CA . ARG A 1 482 ? -24.702 -10.004 21.546 1.00 95.50 482 ARG A CA 1
ATOM 3783 C C . ARG A 1 482 ? -25.507 -9.328 20.439 1.00 95.50 482 ARG A C 1
ATOM 3785 O O . ARG A 1 482 ? -26.696 -9.608 20.299 1.00 95.50 482 ARG A O 1
ATOM 3792 N N . ALA A 1 483 ? -24.874 -8.436 19.683 1.00 94.50 483 ALA A N 1
ATOM 3793 C CA . ALA A 1 483 ? -25.472 -7.752 18.545 1.00 94.50 483 ALA A CA 1
ATOM 3794 C C . ALA A 1 483 ? -24.445 -7.547 17.426 1.00 94.50 483 ALA A C 1
ATOM 3796 O O . ALA A 1 483 ? -23.254 -7.356 17.680 1.00 94.50 483 ALA A O 1
ATOM 3797 N N . VAL A 1 484 ? -24.935 -7.559 16.187 1.00 94.12 484 VAL A N 1
ATOM 3798 C CA . VAL A 1 484 ? -24.131 -7.397 14.977 1.00 94.12 484 VAL A CA 1
ATOM 3799 C C . VAL A 1 484 ? -24.796 -6.381 14.059 1.00 94.12 484 VAL A C 1
ATOM 3801 O O . VAL A 1 484 ? -25.993 -6.481 13.790 1.00 94.12 484 VAL A O 1
ATOM 3804 N N . VAL A 1 485 ? -24.017 -5.421 13.561 1.00 95.06 485 VAL A N 1
ATOM 3805 C CA . VAL A 1 485 ? -24.450 -4.456 12.542 1.00 95.06 485 VAL A CA 1
ATOM 3806 C C . VAL A 1 485 ? -23.530 -4.584 11.331 1.00 95.06 485 VAL A C 1
ATOM 3808 O O . VAL A 1 485 ? -22.418 -4.066 11.319 1.00 95.06 485 VAL A O 1
ATOM 3811 N N . ALA A 1 486 ? -23.989 -5.305 10.311 1.00 94.19 486 ALA A N 1
ATOM 3812 C CA . ALA A 1 486 ? -23.243 -5.502 9.074 1.00 94.19 486 ALA A CA 1
ATOM 3813 C C . ALA A 1 486 ? -23.712 -4.512 8.002 1.00 94.19 486 ALA A C 1
ATOM 3815 O O . ALA A 1 486 ? -24.863 -4.562 7.566 1.00 94.19 486 ALA A O 1
ATOM 3816 N N . CYS A 1 487 ? -22.819 -3.631 7.553 1.00 92.94 487 CYS A N 1
ATOM 3817 C CA . CYS A 1 487 ? -23.115 -2.648 6.515 1.00 92.94 487 CYS A CA 1
ATOM 3818 C C . CYS A 1 487 ? -22.413 -3.020 5.202 1.00 92.94 487 CYS A C 1
ATOM 3820 O O . CYS A 1 487 ? -21.195 -3.191 5.172 1.00 92.94 487 CYS A O 1
ATOM 3822 N N . SER A 1 488 ? -23.175 -3.125 4.111 1.00 95.75 488 SER A N 1
ATOM 3823 C CA . SER A 1 488 ? -22.680 -3.507 2.775 1.00 95.75 488 SER A CA 1
ATOM 3824 C C . SER A 1 488 ? -21.715 -4.713 2.778 1.00 95.75 488 SER A C 1
ATOM 3826 O O . SER A 1 488 ? -20.625 -4.609 2.211 1.00 95.75 488 SER A O 1
ATOM 3828 N N . PRO A 1 489 ? -22.058 -5.828 3.457 1.00 95.94 489 PRO A N 1
ATOM 3829 C CA . PRO A 1 489 ? -21.175 -6.985 3.556 1.00 95.94 489 PRO A CA 1
ATOM 3830 C C . PRO A 1 489 ? -21.036 -7.707 2.212 1.00 95.94 489 PRO A C 1
ATOM 3832 O O . PRO A 1 489 ? -22.004 -7.817 1.458 1.00 95.94 489 PRO A O 1
ATOM 3835 N N . VAL A 1 490 ? -19.861 -8.288 1.959 1.00 95.25 490 VAL A N 1
ATOM 3836 C CA . VAL A 1 490 ? -19.769 -9.414 1.020 1.00 95.25 490 VAL A CA 1
ATOM 3837 C C . VAL A 1 490 ? -20.418 -10.613 1.710 1.00 95.25 490 VAL A C 1
ATOM 3839 O O . VAL A 1 490 ? -20.020 -10.967 2.814 1.00 95.25 490 VAL A O 1
ATOM 3842 N N . VAL A 1 491 ? -21.459 -11.185 1.105 1.00 95.50 491 VAL A N 1
ATOM 3843 C CA . VAL A 1 491 ? -22.199 -12.335 1.668 1.00 95.50 491 VAL A CA 1
ATOM 3844 C C . VAL A 1 491 ? -21.887 -13.647 0.959 1.00 95.50 491 VAL A C 1
ATOM 3846 O O . VAL A 1 491 ? -22.140 -14.710 1.508 1.00 95.50 491 VAL A O 1
ATOM 3849 N N . ASP A 1 492 ? -21.345 -13.559 -0.252 1.00 95.38 492 ASP A N 1
ATOM 3850 C CA . ASP A 1 492 ? -20.908 -14.691 -1.053 1.00 95.38 492 ASP A CA 1
ATOM 3851 C C . ASP A 1 492 ? -19.799 -14.197 -1.991 1.00 95.38 492 ASP A C 1
ATOM 3853 O O . ASP A 1 492 ? -19.987 -13.258 -2.776 1.00 95.38 492 ASP A O 1
ATOM 3857 N N . TRP A 1 493 ? -18.619 -14.803 -1.852 1.00 96.25 493 TRP A N 1
ATOM 3858 C CA . TRP A 1 493 ? -17.411 -14.423 -2.576 1.00 96.25 493 TRP A CA 1
ATOM 3859 C C . TRP A 1 493 ? -17.514 -14.695 -4.081 1.00 96.25 493 TRP A C 1
ATOM 3861 O O . TRP A 1 493 ? -16.805 -14.047 -4.847 1.00 96.25 493 TRP A O 1
ATOM 3871 N N . ILE A 1 494 ? -18.425 -15.566 -4.540 1.00 95.75 494 ILE A N 1
ATOM 3872 C CA . ILE A 1 494 ? -18.608 -15.830 -5.978 1.00 95.75 494 ILE A CA 1
ATOM 3873 C C . ILE A 1 494 ? -19.136 -14.610 -6.746 1.00 95.75 494 ILE A C 1
ATOM 3875 O O . ILE A 1 494 ? -18.927 -14.507 -7.954 1.00 95.75 494 ILE A O 1
ATOM 3879 N N . TYR A 1 495 ? -19.826 -13.692 -6.060 1.00 95.69 495 TYR A N 1
ATOM 3880 C CA . TYR A 1 495 ? -20.404 -12.491 -6.669 1.00 95.69 495 TYR A CA 1
ATOM 3881 C C . TYR A 1 495 ? -19.488 -11.268 -6.593 1.00 95.69 495 TYR A C 1
ATOM 3883 O O . TYR A 1 495 ? -19.836 -10.221 -7.142 1.00 95.69 495 TYR A O 1
ATOM 3891 N N . TYR A 1 496 ? -18.349 -11.368 -5.905 1.00 96.62 496 TYR A N 1
ATOM 3892 C CA . TYR A 1 496 ? -17.388 -10.274 -5.825 1.00 96.62 496 TYR A CA 1
ATOM 3893 C C . TYR A 1 496 ? -16.386 -10.331 -6.986 1.00 96.62 496 TYR A C 1
ATOM 3895 O O . TYR A 1 496 ? -16.306 -11.321 -7.714 1.00 96.62 496 TYR A O 1
ATOM 3903 N N . ASP A 1 497 ? -15.661 -9.238 -7.232 1.00 95.69 497 ASP A N 1
ATOM 3904 C CA . ASP A 1 497 ? -14.858 -9.118 -8.450 1.00 95.69 497 ASP A CA 1
ATOM 3905 C C . ASP A 1 497 ? -13.667 -10.093 -8.486 1.00 95.69 497 ASP A C 1
ATOM 3907 O O . ASP A 1 497 ? -13.156 -10.541 -7.454 1.00 95.69 497 ASP A O 1
ATOM 3911 N N . THR A 1 498 ? -13.216 -10.425 -9.699 1.00 94.56 498 THR A N 1
ATOM 3912 C CA . THR A 1 498 ? -12.135 -11.393 -9.927 1.00 94.56 498 THR A CA 1
ATOM 3913 C C . THR A 1 498 ? -10.812 -10.927 -9.325 1.00 94.56 498 THR A C 1
ATOM 3915 O O . THR A 1 498 ? -10.098 -11.715 -8.709 1.00 94.56 498 THR A O 1
ATOM 3918 N N . ALA A 1 499 ? -10.478 -9.642 -9.465 1.00 92.56 499 ALA A N 1
ATOM 3919 C CA . ALA A 1 499 ? -9.184 -9.108 -9.062 1.00 92.56 499 ALA A CA 1
ATOM 3920 C C . ALA A 1 499 ? -9.001 -9.128 -7.537 1.00 92.56 499 ALA A C 1
ATOM 3922 O O . ALA A 1 499 ? -7.907 -9.419 -7.050 1.00 92.56 499 ALA A O 1
ATOM 3923 N N . TYR A 1 500 ? -10.046 -8.840 -6.769 1.00 94.38 500 TYR A N 1
ATOM 3924 C CA . TYR A 1 500 ? -10.011 -8.949 -5.319 1.00 94.38 500 TYR A CA 1
ATOM 3925 C C . TYR A 1 500 ? -10.098 -10.411 -4.882 1.00 94.38 500 TYR A C 1
ATOM 3927 O O . TYR A 1 500 ? -9.230 -10.900 -4.159 1.00 94.38 500 TYR A O 1
ATOM 3935 N N . THR A 1 501 ? -11.121 -11.129 -5.337 1.00 95.19 501 THR A N 1
ATOM 3936 C CA . THR A 1 501 ? -11.458 -12.439 -4.773 1.00 95.19 501 THR A CA 1
ATOM 3937 C C . THR A 1 501 ? -10.418 -13.494 -5.126 1.00 95.19 501 THR A C 1
ATOM 3939 O O . THR A 1 501 ? -9.923 -14.186 -4.240 1.00 95.19 501 THR A O 1
ATOM 3942 N N . GLU A 1 502 ? -9.992 -13.569 -6.391 1.00 95.12 502 GLU A N 1
ATOM 3943 C CA . GLU A 1 502 ? -9.034 -14.590 -6.836 1.00 95.12 502 GLU A CA 1
ATOM 3944 C C . GLU A 1 502 ? -7.635 -14.363 -6.241 1.00 95.12 502 GLU A C 1
ATOM 3946 O O . GLU A 1 502 ? -6.890 -15.319 -6.020 1.00 95.12 502 GLU A O 1
ATOM 3951 N N . ARG A 1 503 ? -7.288 -13.118 -5.885 1.00 90.94 503 ARG A N 1
ATOM 3952 C CA . ARG A 1 503 ? -6.047 -12.804 -5.160 1.00 90.94 503 ARG A CA 1
ATOM 3953 C C . ARG A 1 503 ? -6.015 -13.501 -3.802 1.00 90.94 503 ARG A C 1
ATOM 3955 O O . ARG A 1 503 ? -5.029 -14.152 -3.450 1.00 90.94 503 ARG A O 1
ATOM 3962 N N . TYR A 1 504 ? -7.094 -13.377 -3.034 1.00 92.81 504 TYR A N 1
ATOM 3963 C CA . TYR A 1 504 ? -7.139 -13.886 -1.666 1.00 92.81 504 TYR A CA 1
ATOM 3964 C C . TYR A 1 504 ? -7.590 -15.340 -1.578 1.00 92.81 504 TYR A C 1
ATOM 3966 O O . TYR A 1 504 ? -7.006 -16.070 -0.792 1.00 92.81 504 TYR A O 1
ATOM 3974 N N . LEU A 1 505 ? -8.539 -15.789 -2.397 1.00 94.62 505 LEU A N 1
ATOM 3975 C CA . LEU A 1 505 ? -9.128 -17.133 -2.310 1.00 94.62 505 LEU A CA 1
ATOM 3976 C C . LEU A 1 505 ? -8.704 -18.076 -3.445 1.00 94.62 505 LEU A C 1
ATOM 3978 O O . LEU A 1 505 ? -8.979 -19.271 -3.391 1.00 94.62 505 LEU A O 1
ATOM 3982 N N . GLY A 1 506 ? -8.029 -17.565 -4.478 1.00 94.19 506 GLY A N 1
ATOM 3983 C CA . GLY A 1 506 ? -7.753 -18.336 -5.690 1.00 94.19 506 GLY A CA 1
ATOM 3984 C C . GLY A 1 506 ? -8.988 -18.492 -6.580 1.00 94.19 506 GLY A C 1
ATOM 3985 O O . GLY A 1 506 ? -10.033 -17.872 -6.359 1.00 94.19 506 GLY A O 1
ATOM 3986 N N . LEU A 1 507 ? -8.863 -19.311 -7.625 1.00 93.88 507 LEU A N 1
ATOM 3987 C CA . LEU A 1 507 ? -9.960 -19.564 -8.556 1.00 93.88 507 LEU A CA 1
ATOM 3988 C C . LEU A 1 507 ? -11.028 -20.455 -7.893 1.00 93.88 507 LEU A C 1
ATOM 3990 O O . LEU A 1 507 ? -10.668 -21.496 -7.342 1.00 93.88 507 LEU A O 1
ATOM 3994 N N . PRO A 1 508 ? -12.336 -20.148 -8.015 1.00 93.69 508 PRO A N 1
ATOM 3995 C CA . PRO A 1 508 ? -13.397 -20.939 -7.376 1.00 93.69 508 PRO A CA 1
ATOM 3996 C C . PRO A 1 508 ? -13.381 -22.429 -7.747 1.00 93.69 508 PRO A C 1
ATOM 3998 O O . PRO A 1 508 ? -13.764 -23.284 -6.955 1.00 93.69 508 PRO A O 1
ATOM 4001 N N . ARG A 1 509 ? -12.936 -22.755 -8.970 1.00 93.62 509 ARG A N 1
ATOM 4002 C CA . ARG A 1 509 ? -12.812 -24.142 -9.447 1.00 93.62 509 ARG A CA 1
ATOM 4003 C C . ARG A 1 509 ? -11.631 -24.889 -8.829 1.00 93.62 509 ARG A C 1
ATOM 4005 O O . ARG A 1 509 ? -11.690 -26.108 -8.726 1.00 93.62 509 ARG A O 1
ATOM 4012 N N . GLU A 1 510 ? -10.571 -24.174 -8.468 1.00 93.25 510 GLU A N 1
ATOM 4013 C CA . GLU A 1 510 ? -9.333 -24.748 -7.931 1.00 93.25 510 GLU A CA 1
ATOM 4014 C C . GLU A 1 510 ? -9.353 -24.801 -6.402 1.00 93.25 510 GLU A C 1
ATOM 4016 O O . GLU A 1 510 ? -8.771 -25.708 -5.814 1.00 93.25 510 GLU A O 1
ATOM 4021 N N . ASN A 1 511 ? -10.057 -23.862 -5.761 1.00 91.31 511 ASN A N 1
ATOM 4022 C CA . ASN A 1 511 ? -10.159 -23.762 -4.310 1.00 91.31 511 ASN A CA 1
ATOM 4023 C C . ASN A 1 511 ? -11.612 -23.558 -3.836 1.00 91.31 511 ASN A C 1
ATOM 4025 O O . ASN A 1 511 ? -11.924 -22.543 -3.211 1.00 91.31 511 ASN A O 1
ATOM 4029 N N . PRO A 1 512 ? -12.532 -24.499 -4.123 1.00 93.19 512 PRO A N 1
ATOM 4030 C CA . PRO A 1 512 ? -13.936 -24.346 -3.753 1.00 93.19 512 PRO A CA 1
ATOM 4031 C C . PRO A 1 512 ? -14.118 -24.227 -2.235 1.00 93.19 512 PRO A C 1
ATOM 4033 O O . PRO A 1 512 ? -14.939 -23.443 -1.782 1.00 93.19 512 PRO A O 1
ATOM 4036 N N . THR A 1 513 ? -13.320 -24.937 -1.435 1.00 92.62 513 THR A N 1
ATOM 4037 C CA . THR A 1 513 ? -13.403 -24.909 0.035 1.00 92.62 513 THR A CA 1
ATOM 4038 C C . THR A 1 513 ? -13.126 -23.542 0.650 1.00 92.62 513 THR A C 1
ATOM 4040 O O . THR A 1 513 ? -13.578 -23.286 1.754 1.00 92.62 513 THR A O 1
ATOM 4043 N N . ALA A 1 514 ? -12.388 -22.661 -0.028 1.00 91.81 514 ALA A N 1
ATOM 4044 C CA . ALA A 1 514 ? -12.170 -21.305 0.472 1.00 91.81 514 ALA A CA 1
ATOM 4045 C C . ALA A 1 514 ? -13.367 -20.368 0.216 1.00 91.81 514 ALA A C 1
ATOM 4047 O O . ALA A 1 514 ? -13.425 -19.289 0.803 1.00 91.81 514 ALA A O 1
ATOM 4048 N N . TYR A 1 515 ? -14.306 -20.766 -0.650 1.00 93.50 515 TYR A N 1
ATOM 4049 C CA . TYR A 1 515 ? -15.517 -20.007 -0.975 1.00 93.50 515 TYR A CA 1
ATOM 4050 C C . TYR A 1 515 ? -16.753 -20.448 -0.168 1.00 93.50 515 TYR A C 1
ATOM 4052 O O . TYR A 1 515 ? -17.678 -19.644 -0.056 1.00 93.50 515 TYR A O 1
ATOM 4060 N N . TRP A 1 516 ? -16.786 -21.680 0.371 1.00 86.50 516 TRP A N 1
ATOM 4061 C CA . TRP A 1 516 ? -17.982 -22.310 0.968 1.00 86.50 516 TRP A CA 1
ATOM 4062 C C . TRP A 1 516 ? -17.830 -22.697 2.437 1.00 86.50 516 TRP A C 1
ATOM 4064 O O . TRP A 1 516 ? -16.771 -23.262 2.795 1.00 86.50 516 TRP A O 1
#

Radius of gyration: 28.53 Å; chains: 1; bounding box: 77×65×93 Å

Sequence (516 aa):
MPRPLFNYIPGFEYLVRAGWTPDGTYVWCQLITRTQNRLELILIPVANFQSTNSTVPSDLCANETGTHDRQSPCIRLVVEEDVEFWVKITFVWASHRSGFSHLYLMQRSWASWSDLIGSVTPVDAPNAGTALILDAEELFTAQLTSGSWEVTGEQIWLDETHQLVYFEANREHPLLRNIYAVSYACSTRGRLIRLTPTCPSVVSTAENEIQSGEDSLLSASPPVFRAGQSYFTTGASCFDPTFPLCPSLNDYPLSYEVSALDVESGWAVLTSSSLSRLPGTQVVRIVFQSVSSSSDISISSPASTTNPDLLGPTRMEPSFRHVAWLRQHVSHHSAASQFIRPCDPPKVVRYNIDEAEFEMIDPSQSNHPQPNPPLSSPTASRHHYPQTFLYGLFLMHAMLYCHFGYAVFLCDCRGSANRGILFAGHIKDRLGQVELNDHVAFLKHVANSTGLIDMSRVAITGYSYGGYMSLMAAMHYSHIYRAVVACSPVVDWIYYDTAYTERYLGLPRENPTAYW